Protein AF-A0A210PLI2-F1 (afdb_monomer)

Foldseek 3Di:
DDDDDDDDDDDDDDDDDDDDDDDDDDDDDDDDDDPDFDADDDDDDPQDDDDDPDDDDDPDDDDDDDDDPDPDDDDRDDDDDDDDDDDDDDDPGGDDPPPVVPPPDDPDDDDPDDDDDDDDDDDDDDDDDDDDPDDDDDDPPPPVVVVVVLPPPDQQDWFQAPVGDTDRDGSVVVVVVVPDPRGDDDPVPPPPVPLVVVLVVQLVVQCVVLDQCSLLVAPCSVVLCVQQVVLLVQPDDQAAQFAEEEEQCFLNSPVQVSLVGYVAYEYEDLDPSRQVNNCVVCVVRDRYHYDNDDLLPDDDAFQRGQEYEYEADVQSDDLVSSLSSLLRVLRNHHAFGKYKYKHQAPDDQHPHDGPDDSTRRHDPLSVVLSQQPHWDADPVNFKIKGKDWAKKFFRLSCCVPPVDRRTMMTMITTHIGGDDPVDDRQHSVRVVVVLVVVLVLLVVCCVLCNPQDNDFVPPNVLVVVLVVQPAAAAFEEEEEQSFLVSSVLVCCVPHNAAYEYEYQDPNSQVNNCVVCVVSVNNSRYTYMNHDLLRDAGAFQAGLEYEYELPLQQDPCSLSSLLRVLRNHHAFHKYKYKYKAFAPVDPFDQVVDDDDDPVCVPRQSDHNTHYHPVVNQVSNVVSPFPPKDKDFCLVVRLVRLVSSLVVLVVPDDDVSVVVNVSSVVSNVVSVVGITIIMIMTTRHHD

Organism: Mizuhopecten yessoensis (NCBI:txid6573)

Nearest PDB structures (foldseek):
  4krg-assembly2_B  TM=6.989E-01  e=7.796E-39  Haemonchus contortus
  6wlf-assembly1_A  TM=7.233E-01  e=3.793E-33  Bursaphelenchus xylophilus
  6wlf-assembly2_B  TM=7.362E-01  e=1.615E-32  Bursaphelenchus xylophilus
  4ine-assembly1_A  TM=7.369E-01  e=5.304E-30  Caenorhabditis elegans
  6uvq-assembly1_A  TM=7.725E-01  e=1.861E-15  Actinomadura melliaura

InterPro domains:
  IPR008977 PHM/PNGase F domain superfamily [SSF49742] (34-101)
  IPR029063 S-adenosyl-L-methionine-dependent methyltransferase superfamily [G3DSA:3.40.50.150] (196-431)
  IPR029063 S-adenosyl-L-methionine-dependent methyltransferase superfamily [G3DSA:3.40.5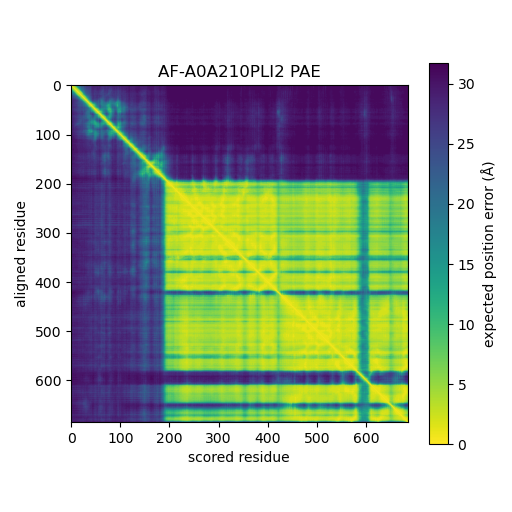0.150] (432-682)
  IPR029063 S-adenosyl-L-methionine-dependent methyltransferase superfamily [SSF53335] (197-361)
  IPR029063 S-adenosyl-L-methionine-dependent methyltransferase superfamily [SSF53335] (460-642)
  IPR041698 Methyltransferase domain 25 [PF13649] (244-337)

Sequence (685 aa):
MSAVTSIMSIIVVACLVILVSSDELFTSKVDSEADGRIRDVYFNKDDQYQCSDHKLPVNDSYIVQFDSLSNVNNAYHVLLLGCSEPYHIEREGALNCRKVCRSAEKIQFTLPGRVRDQGNVVDAVSGTGYTPQHGTEDKEDLTEVRELLVYGTDPHLQIQTGNGSVKTTDVSETAELLKDPSLTVDTEKINTDGTKTSMKEYWDEHSKDASMQEMMLDNDAEELSKDELPEILSYLPKYDNLDVVELGAGIGRFTTHLAQKAGKVLAVDFMENFIEKNREINKNLTNIDYLAADVMDMELNADEWDLVFSNWLYMYLDNDELTHFLRNSLSWLRTDGYMFCRESCLQQSGSKVRTINPTYYRDPLVYESLFASVTIPTEDGRAFYGFEKVFSKSVDTYIKVKNNDNQLVWLIQKVRREYDTSKDFAILPQLKEQRKLETCHILRREELVGRGFVKTGGLEIAKMKAEMLNLQPGQRVLDFSCETGGFGIYIAKTYGVAVVASDSSSTLVHIGRERAKEAGMAQDVQFEVASITRRIHNPDTFDVIYSRDVIGENKNVLTVLRRLYESMKAGGRLLMSEYCIDDDMEDLDLDNDVFDEELDHNSNVPNKVLSTGALIDMMKEAGFIKVSAIDKTDDILRALERELLLVKEQSDAECADTLTVRRKIVNKLKSGDSWMIFYGEKQLS

pLDDT: mean 71.88, std 28.73, range [21.12, 98.88]

Structure (mmCIF, N/CA/C/O backbone):
data_AF-A0A210PLI2-F1
#
_entry.id   AF-A0A210PLI2-F1
#
loop_
_atom_site.group_PDB
_atom_site.id
_atom_site.type_symbol
_atom_site.label_atom_id
_atom_site.label_alt_id
_atom_site.label_comp_id
_atom_site.label_asym_id
_atom_site.label_entity_id
_atom_site.label_seq_id
_atom_site.pdbx_PDB_ins_code
_atom_site.Cartn_x
_atom_site.Cartn_y
_atom_site.Cartn_z
_atom_site.occupancy
_atom_site.B_iso_or_equiv
_atom_site.auth_seq_id
_atom_site.auth_comp_id
_atom_site.auth_asym_id
_atom_site.auth_atom_id
_atom_site.pdbx_PDB_model_num
ATOM 1 N N . MET A 1 1 ? 3.567 59.158 -41.076 1.00 29.83 1 MET A N 1
ATOM 2 C CA . MET A 1 1 ? 4.464 59.295 -42.248 1.00 29.83 1 MET A CA 1
ATOM 3 C C . MET A 1 1 ? 5.872 59.534 -41.711 1.00 29.83 1 MET A C 1
ATOM 5 O O . MET A 1 1 ? 5.959 60.256 -40.732 1.00 29.83 1 MET A O 1
ATOM 9 N N . SER A 1 2 ? 6.900 58.905 -42.300 1.00 26.38 2 SER A N 1
ATOM 10 C CA . SER A 1 2 ? 8.354 59.149 -42.110 1.00 26.38 2 SER A CA 1
ATOM 11 C C . SER A 1 2 ? 8.933 59.328 -40.690 1.00 26.38 2 SER A C 1
ATOM 13 O O . SER A 1 2 ? 8.729 60.348 -40.039 1.00 26.38 2 SER A O 1
ATOM 15 N N . ALA A 1 3 ? 9.818 58.406 -40.301 1.00 35.16 3 ALA A N 1
ATOM 16 C CA . ALA A 1 3 ? 10.899 58.679 -39.351 1.00 35.16 3 ALA A CA 1
ATOM 17 C C . ALA A 1 3 ? 12.008 59.527 -40.010 1.00 35.16 3 ALA A C 1
ATOM 19 O O . ALA A 1 3 ? 12.260 59.320 -41.195 1.00 35.16 3 ALA A O 1
ATOM 20 N N . VAL A 1 4 ? 12.708 60.385 -39.248 1.00 29.48 4 VAL A N 1
ATOM 21 C CA . VAL A 1 4 ? 14.067 60.904 -39.542 1.00 29.48 4 VAL A CA 1
ATOM 22 C C . VAL A 1 4 ? 14.797 61.242 -38.223 1.00 29.48 4 VAL A C 1
ATOM 24 O O . VAL A 1 4 ? 14.388 62.116 -37.471 1.00 29.48 4 VAL A O 1
ATOM 27 N N . THR A 1 5 ? 15.874 60.494 -37.987 1.00 28.94 5 THR A N 1
ATOM 28 C CA . THR A 1 5 ? 17.118 60.720 -37.212 1.00 28.94 5 THR A CA 1
ATOM 29 C C . THR A 1 5 ? 17.470 62.052 -36.504 1.00 28.94 5 THR A C 1
ATOM 31 O O . THR A 1 5 ? 17.397 63.120 -37.105 1.00 28.94 5 THR A O 1
ATOM 34 N N . SER A 1 6 ? 18.179 61.873 -35.368 1.00 26.61 6 SER A N 1
ATOM 35 C CA . SER A 1 6 ? 19.499 62.464 -34.994 1.00 26.61 6 SER A CA 1
ATOM 36 C C . SER A 1 6 ? 19.631 63.584 -33.939 1.00 26.61 6 SER A C 1
ATOM 38 O O . SER A 1 6 ? 18.868 64.538 -33.919 1.00 26.61 6 SER A O 1
ATOM 40 N N . ILE A 1 7 ? 20.754 63.478 -33.191 1.00 25.02 7 ILE A N 1
ATOM 41 C CA . ILE A 1 7 ? 21.446 64.469 -32.320 1.00 25.02 7 ILE A CA 1
ATOM 42 C C . ILE A 1 7 ? 20.725 64.739 -30.973 1.00 25.02 7 ILE A C 1
ATOM 44 O O . ILE A 1 7 ? 19.648 65.313 -30.958 1.00 25.02 7 ILE A O 1
ATOM 48 N N . MET A 1 8 ? 21.158 64.207 -29.815 1.00 21.61 8 MET A N 1
ATOM 49 C CA . MET A 1 8 ? 22.437 64.337 -29.063 1.00 21.61 8 MET A CA 1
ATOM 50 C C . MET A 1 8 ? 22.547 65.659 -28.270 1.00 21.61 8 MET A C 1
ATOM 52 O O . MET A 1 8 ? 22.308 66.720 -28.838 1.00 21.61 8 MET A O 1
ATOM 56 N N . SER A 1 9 ? 23.059 65.581 -27.022 1.00 25.20 9 SER A N 1
ATOM 57 C CA . SER A 1 9 ? 23.357 66.702 -26.082 1.00 25.20 9 SER A CA 1
ATOM 58 C C . SER A 1 9 ? 22.108 67.173 -25.289 1.00 25.20 9 SER A C 1
ATOM 60 O O . SER A 1 9 ? 21.052 67.293 -25.889 1.00 25.20 9 SER A O 1
ATOM 62 N N . ILE A 1 10 ? 22.066 67.445 -23.968 1.00 27.11 10 ILE A N 1
ATOM 63 C CA . ILE A 1 10 ? 23.048 67.844 -22.927 1.00 27.11 10 ILE A CA 1
ATOM 64 C C . ILE A 1 10 ? 22.414 67.577 -21.521 1.00 27.11 10 ILE A C 1
ATOM 66 O O . ILE A 1 10 ? 21.273 67.977 -21.314 1.00 27.11 10 ILE A O 1
ATOM 70 N N . ILE A 1 11 ? 23.032 66.777 -20.629 1.00 26.62 11 ILE A N 1
A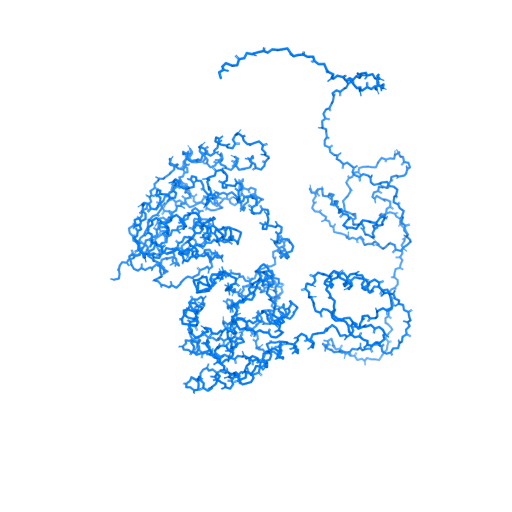TOM 71 C CA . ILE A 1 11 ? 23.456 66.957 -19.194 1.00 26.62 11 ILE A CA 1
ATOM 72 C C . ILE A 1 11 ? 23.466 65.521 -18.602 1.00 26.62 11 ILE A C 1
ATOM 74 O O . ILE A 1 11 ? 22.486 64.817 -18.812 1.00 26.62 11 ILE A O 1
ATOM 78 N N . VAL A 1 12 ? 24.463 64.919 -17.927 1.00 22.80 12 VAL A N 1
ATOM 79 C CA . VAL A 1 12 ? 25.866 65.232 -17.545 1.00 22.80 12 VAL A CA 1
ATOM 80 C C . VAL A 1 12 ? 26.113 66.044 -16.248 1.00 22.80 12 VAL A C 1
ATOM 82 O O . VAL A 1 12 ? 25.999 67.262 -16.270 1.00 22.80 12 VAL A O 1
ATOM 85 N N . VAL A 1 13 ? 26.638 65.355 -15.205 1.00 24.75 13 VAL A N 1
ATOM 86 C CA . VAL A 1 13 ? 27.326 65.864 -13.973 1.00 24.75 13 VAL A CA 1
ATOM 87 C C . VAL A 1 13 ? 26.387 66.459 -12.887 1.00 24.75 13 VAL A C 1
ATOM 89 O O . VAL A 1 13 ? 25.457 67.188 -13.197 1.00 24.75 13 VAL A O 1
ATOM 92 N N . ALA A 1 14 ? 26.528 66.135 -11.588 1.00 23.12 14 ALA A N 1
ATOM 93 C CA . ALA A 1 14 ? 27.790 65.972 -10.855 1.00 23.12 14 ALA A CA 1
ATOM 94 C C . ALA A 1 14 ? 27.979 64.725 -9.965 1.00 23.12 14 ALA A C 1
ATOM 96 O O . ALA A 1 14 ? 27.238 64.486 -9.015 1.00 23.12 14 ALA A O 1
ATOM 97 N N . CYS A 1 15 ? 29.119 64.062 -10.184 1.00 24.33 15 CYS A N 1
ATOM 98 C CA . CYS A 1 15 ? 29.966 63.531 -9.115 1.00 24.33 15 CYS A CA 1
ATOM 99 C C . CYS A 1 15 ? 31.057 64.566 -8.780 1.00 24.33 15 CYS A C 1
ATOM 101 O O . CYS A 1 15 ? 31.540 65.241 -9.688 1.00 24.33 15 CYS A O 1
ATOM 103 N N . LEU A 1 16 ? 31.528 64.600 -7.531 1.00 24.62 16 LEU A N 1
ATOM 104 C CA . LEU A 1 16 ? 32.905 64.974 -7.168 1.00 24.62 16 LEU A CA 1
ATOM 105 C C . LEU A 1 16 ? 33.286 64.109 -5.939 1.00 24.62 16 LEU A C 1
ATOM 107 O O . LEU A 1 16 ? 32.568 64.164 -4.948 1.00 24.62 16 LEU A O 1
ATOM 111 N N . VAL A 1 17 ? 34.180 63.110 -6.059 1.00 26.91 17 VAL A N 1
ATOM 112 C CA . VAL A 1 17 ? 35.674 63.185 -6.064 1.00 26.91 17 VAL A CA 1
ATOM 113 C C . VAL A 1 17 ? 36.190 63.301 -4.614 1.00 26.91 17 VAL A C 1
ATOM 115 O O . VAL A 1 17 ? 35.684 64.126 -3.867 1.00 26.91 17 VAL A O 1
ATOM 118 N N . ILE A 1 18 ? 37.067 62.421 -4.099 1.00 23.44 18 ILE A N 1
ATOM 119 C CA . ILE A 1 18 ? 38.505 62.177 -4.402 1.00 23.44 18 ILE A CA 1
ATOM 120 C C . ILE A 1 18 ? 38.800 60.654 -4.229 1.00 23.44 18 ILE A C 1
ATOM 122 O O . ILE A 1 18 ? 38.301 60.096 -3.262 1.00 23.44 18 ILE A O 1
ATOM 126 N N . LEU A 1 19 ? 39.414 59.850 -5.123 1.00 23.19 19 LEU A N 1
ATOM 127 C CA . LEU A 1 19 ? 40.695 59.840 -5.884 1.00 23.19 19 LEU A CA 1
ATOM 128 C C . LEU A 1 19 ? 41.966 59.353 -5.140 1.00 23.19 19 LEU A C 1
ATOM 130 O O . LEU A 1 19 ? 42.201 59.745 -4.004 1.00 23.19 19 LEU A O 1
ATOM 134 N N . VAL A 1 20 ? 42.829 58.640 -5.904 1.00 23.83 20 VAL A N 1
ATOM 135 C CA . VAL A 1 20 ? 44.162 58.047 -5.570 1.00 23.83 20 VAL A CA 1
ATOM 136 C C . VAL A 1 20 ? 44.073 56.733 -4.750 1.00 23.83 20 VAL A C 1
ATOM 138 O O . VAL A 1 20 ? 43.342 56.709 -3.770 1.00 23.83 20 VAL A O 1
ATOM 141 N N . SER A 1 21 ? 44.745 55.605 -5.065 1.00 24.39 21 SER A N 1
ATOM 142 C CA . SER A 1 21 ? 45.688 55.213 -6.154 1.00 24.39 21 SER A CA 1
ATOM 143 C C . SER A 1 21 ? 45.376 53.803 -6.741 1.00 24.39 21 SER A C 1
ATOM 145 O O . SER A 1 21 ? 44.232 53.360 -6.689 1.00 24.39 21 SER A O 1
ATOM 147 N N . SER A 1 22 ? 46.377 53.120 -7.324 1.00 25.56 22 SER A N 1
ATOM 148 C CA . SER A 1 22 ? 46.373 51.758 -7.891 1.00 25.56 22 SER A CA 1
ATOM 149 C C . SER A 1 22 ? 47.560 50.908 -7.378 1.00 25.56 22 SER A C 1
ATOM 151 O O . SER A 1 22 ? 48.448 51.469 -6.737 1.00 25.56 22 SER A O 1
ATOM 153 N N . ASP A 1 23 ? 47.556 49.609 -7.732 1.00 23.67 23 ASP A N 1
ATOM 154 C CA . ASP A 1 23 ? 48.676 48.632 -7.797 1.00 23.67 23 ASP A CA 1
ATOM 155 C C . ASP A 1 23 ? 49.397 48.273 -6.466 1.00 23.67 23 ASP A C 1
ATOM 157 O O . ASP A 1 23 ? 49.773 49.134 -5.686 1.00 23.67 23 ASP A O 1
ATOM 161 N N . GLU A 1 24 ? 49.596 47.002 -6.094 1.00 24.66 24 GLU A N 1
ATOM 162 C CA . GLU A 1 24 ? 50.347 45.974 -6.836 1.00 24.66 24 GLU A CA 1
ATOM 163 C C . GLU A 1 24 ? 49.841 44.524 -6.637 1.00 24.66 24 GLU A C 1
ATOM 165 O O . GLU A 1 24 ? 49.046 44.209 -5.752 1.00 24.66 24 GLU A O 1
ATOM 170 N N . LEU A 1 25 ? 50.338 43.628 -7.499 1.00 24.98 25 LEU A N 1
ATOM 171 C CA . LEU A 1 25 ? 50.052 42.193 -7.526 1.00 24.98 25 LEU A CA 1
ATOM 172 C C . LEU A 1 25 ? 50.551 41.455 -6.271 1.00 24.98 25 LEU A C 1
ATOM 174 O O . LEU A 1 25 ? 51.664 41.708 -5.829 1.00 24.98 25 LEU A O 1
ATOM 178 N N . PHE A 1 26 ? 49.862 40.375 -5.881 1.00 24.44 26 PHE A N 1
ATOM 179 C CA . PHE A 1 26 ? 50.530 39.066 -5.799 1.00 24.44 26 PHE A CA 1
ATOM 180 C C . PHE A 1 26 ? 49.554 37.897 -5.982 1.00 24.44 26 PHE A C 1
ATOM 182 O O . PHE A 1 26 ? 48.504 37.813 -5.354 1.00 24.44 26 PHE A O 1
ATOM 189 N N . THR A 1 27 ? 49.934 36.966 -6.853 1.00 27.86 27 THR A N 1
ATOM 190 C CA . THR A 1 27 ? 49.289 35.663 -7.022 1.00 27.86 27 THR A CA 1
ATOM 191 C C . THR A 1 27 ? 49.720 34.699 -5.918 1.00 27.86 27 THR A C 1
ATOM 193 O O . THR A 1 27 ? 50.917 34.424 -5.813 1.00 27.86 27 THR A O 1
ATOM 196 N N . SER A 1 28 ? 48.782 34.057 -5.222 1.00 23.48 28 SER A N 1
ATOM 197 C CA . SER A 1 28 ? 49.002 32.700 -4.701 1.00 23.48 28 SER A CA 1
ATOM 198 C C . SER A 1 28 ? 47.696 31.985 -4.356 1.00 23.48 28 SER A C 1
ATOM 200 O O . SER A 1 28 ? 46.743 32.598 -3.892 1.00 23.48 28 SER A O 1
ATOM 202 N N . LYS A 1 29 ? 47.723 30.680 -4.633 1.00 24.47 29 LYS A N 1
ATOM 203 C CA . LYS A 1 29 ? 46.815 29.586 -4.266 1.00 24.47 29 LYS A CA 1
ATOM 204 C C . LYS A 1 29 ? 45.790 29.844 -3.153 1.00 24.47 29 LYS A C 1
ATOM 206 O O . LYS A 1 29 ? 46.127 30.329 -2.079 1.00 24.47 29 LYS A O 1
ATOM 211 N N . VAL A 1 30 ? 44.584 29.326 -3.390 1.00 27.48 30 VAL A N 1
ATOM 212 C CA . VAL A 1 30 ? 43.716 28.824 -2.320 1.00 27.48 30 VAL A CA 1
ATOM 213 C C . VAL A 1 30 ? 44.373 27.559 -1.766 1.00 27.48 30 VAL A C 1
ATOM 215 O O . VAL A 1 30 ? 44.362 26.530 -2.440 1.00 27.48 30 VAL A O 1
ATOM 218 N N . ASP A 1 31 ? 44.967 27.655 -0.581 1.00 23.53 31 ASP A N 1
ATOM 219 C CA . ASP A 1 31 ? 45.246 26.492 0.261 1.00 23.53 31 ASP A CA 1
ATOM 220 C C . ASP A 1 31 ? 44.088 26.346 1.269 1.00 23.53 31 ASP A C 1
ATOM 222 O O . ASP A 1 31 ? 43.465 27.329 1.679 1.00 23.53 31 ASP A O 1
ATOM 226 N N . SER A 1 32 ? 43.753 25.099 1.589 1.00 33.56 32 SER A N 1
ATOM 227 C CA . SER A 1 32 ? 42.703 24.695 2.531 1.00 33.56 32 SER A CA 1
ATOM 228 C C . SER A 1 32 ? 43.025 25.073 3.985 1.00 33.56 32 SER A C 1
ATOM 230 O O . SER A 1 32 ? 44.185 25.304 4.299 1.00 33.56 32 SER A O 1
ATOM 232 N N . GLU A 1 33 ? 42.000 25.008 4.853 1.00 26.52 33 GLU A N 1
ATOM 233 C CA . GLU A 1 33 ? 41.986 25.232 6.322 1.00 26.52 33 GLU A CA 1
ATOM 234 C C . GLU A 1 33 ? 41.470 26.613 6.776 1.00 26.52 33 GLU A C 1
ATOM 236 O O . GLU A 1 33 ? 42.202 27.591 6.927 1.00 26.52 33 GLU A O 1
ATOM 241 N N . ALA A 1 34 ? 40.165 26.667 7.068 1.00 24.36 34 ALA A N 1
ATOM 242 C CA . ALA A 1 34 ? 39.529 27.778 7.772 1.00 24.36 34 ALA A CA 1
ATOM 243 C C . ALA A 1 34 ? 39.598 27.549 9.296 1.00 24.36 34 ALA A C 1
ATOM 245 O O . ALA A 1 34 ? 38.687 26.991 9.902 1.00 24.36 34 ALA A O 1
ATOM 246 N N . ASP A 1 35 ? 40.698 27.978 9.916 1.00 26.09 35 ASP A N 1
ATOM 247 C CA . ASP A 1 35 ? 40.922 27.895 11.366 1.00 26.09 35 ASP A CA 1
ATOM 248 C C . ASP A 1 35 ? 40.068 28.937 12.132 1.00 26.09 35 ASP A C 1
ATOM 250 O O . ASP A 1 35 ? 40.438 30.107 12.291 1.00 26.09 35 ASP A O 1
ATOM 254 N N . GLY A 1 36 ? 38.877 28.510 12.567 1.00 26.41 36 GLY A N 1
ATOM 255 C CA . GLY A 1 36 ? 37.857 29.325 13.236 1.00 26.41 36 GLY A CA 1
ATOM 256 C C . GLY A 1 36 ? 38.205 29.727 14.675 1.00 26.41 36 GLY A C 1
ATOM 257 O O . GLY A 1 36 ? 37.642 29.205 15.637 1.00 26.41 36 GLY A O 1
ATOM 258 N N . ARG A 1 37 ? 39.113 30.693 14.850 1.00 29.70 37 ARG A N 1
ATOM 259 C CA . ARG A 1 37 ? 39.530 31.183 16.179 1.00 29.70 37 ARG A CA 1
ATOM 260 C C . ARG A 1 37 ? 38.581 32.238 16.754 1.00 29.70 37 ARG A C 1
ATOM 262 O O . ARG A 1 37 ? 38.679 33.417 16.408 1.00 29.70 37 ARG A O 1
ATOM 269 N N . ILE A 1 38 ? 37.745 31.844 17.714 1.00 29.22 38 ILE A N 1
ATOM 270 C CA . ILE A 1 38 ? 36.943 32.780 18.521 1.00 29.22 38 ILE A CA 1
ATOM 271 C C . ILE A 1 38 ? 37.872 33.585 19.451 1.00 29.22 38 ILE A C 1
ATOM 273 O O . ILE A 1 38 ? 38.716 33.020 20.150 1.00 29.22 38 ILE A O 1
ATOM 277 N N . ARG A 1 39 ? 37.725 34.916 19.460 1.00 26.00 39 ARG A N 1
ATOM 278 C CA . ARG A 1 39 ? 38.389 35.832 20.405 1.00 26.00 39 ARG A CA 1
ATOM 279 C C . ARG A 1 39 ? 37.386 36.365 21.429 1.00 26.00 39 ARG A C 1
ATOM 281 O O . ARG A 1 39 ? 36.193 36.395 21.161 1.00 26.00 39 ARG A O 1
ATOM 288 N N . ASP A 1 40 ? 37.912 36.815 22.566 1.00 29.47 40 ASP A N 1
ATOM 289 C CA . ASP A 1 40 ? 37.204 37.608 23.583 1.00 29.47 40 ASP A CA 1
ATOM 290 C C . ASP A 1 40 ? 36.009 36.917 24.281 1.00 29.47 40 ASP A C 1
ATOM 292 O O . ASP A 1 40 ? 35.002 37.549 24.594 1.00 29.47 40 ASP A O 1
ATOM 296 N N . VAL A 1 41 ? 36.151 35.622 24.601 1.00 32.22 41 VAL A N 1
ATOM 297 C CA . VAL A 1 41 ? 35.231 34.886 25.497 1.00 32.22 41 VAL A CA 1
ATOM 298 C C . VAL A 1 41 ? 35.704 34.984 26.953 1.00 32.22 41 VAL A C 1
ATOM 300 O O . VAL A 1 41 ? 36.874 34.731 27.252 1.00 32.22 41 VAL A O 1
ATOM 303 N N . TYR A 1 42 ? 34.781 35.301 27.865 1.00 32.50 42 TYR A N 1
ATOM 304 C CA . TYR A 1 42 ? 35.003 35.340 29.313 1.00 32.50 42 TYR A CA 1
ATOM 305 C C . TYR A 1 42 ? 34.094 34.318 30.006 1.00 32.50 42 TYR A C 1
ATOM 307 O O . TYR A 1 42 ? 32.885 34.343 29.805 1.00 32.50 42 TYR A O 1
ATOM 315 N N . PHE A 1 43 ? 34.673 33.446 30.833 1.00 36.78 43 PHE A N 1
ATOM 316 C CA . PHE A 1 43 ? 33.951 32.392 31.560 1.00 36.78 43 PHE A CA 1
ATOM 317 C C . PHE A 1 43 ? 33.547 32.847 32.966 1.00 36.78 43 PHE A C 1
ATOM 319 O O . PHE A 1 43 ? 34.282 33.612 33.604 1.00 36.78 43 PHE A O 1
ATOM 326 N N . ASN A 1 44 ? 32.415 32.344 33.466 1.00 34.62 44 ASN A N 1
ATOM 327 C CA . ASN A 1 44 ? 32.019 32.509 34.864 1.00 34.62 44 ASN A CA 1
ATOM 328 C C . ASN A 1 44 ? 32.366 31.239 35.667 1.00 34.62 44 ASN A C 1
ATOM 330 O O . ASN A 1 44 ? 32.824 30.240 35.121 1.00 34.62 44 ASN A O 1
ATOM 334 N N . LYS A 1 45 ? 32.247 31.285 36.996 1.00 35.88 45 LYS A N 1
ATOM 335 C CA . LYS A 1 45 ? 32.777 30.228 37.875 1.00 35.88 45 LYS A CA 1
ATOM 336 C C . LYS A 1 45 ? 31.993 28.916 37.900 1.00 35.88 45 LYS A C 1
ATOM 338 O O . LYS A 1 45 ? 32.528 27.942 38.426 1.00 35.88 45 LYS A O 1
ATOM 343 N N . ASP A 1 46 ? 30.779 28.908 37.365 1.00 32.59 46 ASP A N 1
ATOM 344 C CA . ASP A 1 46 ? 29.807 27.829 37.565 1.00 32.59 46 ASP A CA 1
ATOM 345 C C . ASP A 1 46 ? 29.680 26.894 36.342 1.00 32.59 46 ASP A C 1
ATOM 347 O O . ASP A 1 46 ? 28.922 25.925 36.374 1.00 32.59 46 ASP A O 1
ATOM 351 N N . ASP A 1 47 ? 30.476 27.134 35.292 1.00 35.94 47 ASP A N 1
ATOM 352 C CA . ASP A 1 47 ? 30.518 26.324 34.070 1.00 35.94 47 ASP A CA 1
ATOM 353 C C . ASP A 1 47 ? 31.029 24.896 34.380 1.00 35.94 47 ASP A C 1
ATOM 355 O O . ASP A 1 47 ? 32.217 24.678 34.649 1.00 35.94 47 ASP A O 1
ATOM 359 N N . GLN A 1 48 ? 30.135 23.900 34.350 1.00 33.38 48 GLN A N 1
ATOM 360 C CA . GLN A 1 48 ? 30.483 22.492 34.586 1.00 33.38 48 GLN A CA 1
ATOM 361 C C . GLN A 1 48 ? 30.910 21.776 33.297 1.00 33.38 48 GLN A C 1
ATOM 363 O O . GLN A 1 48 ? 30.267 21.888 32.255 1.00 33.38 48 GLN A O 1
ATOM 368 N N . TYR A 1 49 ? 31.967 20.965 33.390 1.00 38.66 49 TYR A N 1
ATOM 369 C CA . TYR A 1 49 ? 32.527 20.205 32.268 1.00 38.66 49 TYR A CA 1
ATOM 370 C C . TYR A 1 49 ? 32.414 18.697 32.516 1.00 38.66 49 TYR A C 1
ATOM 372 O O . TYR A 1 49 ? 32.897 18.197 33.534 1.00 38.66 49 TYR A O 1
ATOM 380 N N . GLN A 1 50 ? 31.867 17.955 31.549 1.00 31.70 50 GLN A N 1
ATOM 381 C CA . GLN A 1 50 ? 32.023 16.500 31.468 1.00 31.70 50 GLN A CA 1
ATOM 382 C C . GLN A 1 50 ? 33.051 16.144 30.388 1.00 31.70 50 GLN A C 1
ATOM 384 O O . GLN A 1 50 ? 32.855 16.433 29.211 1.00 31.70 50 GLN A O 1
ATOM 389 N N . CYS A 1 51 ? 34.129 15.464 30.780 1.00 32.06 51 CYS A N 1
ATOM 390 C CA . CYS A 1 51 ? 34.960 14.710 29.841 1.00 32.06 51 CYS A CA 1
ATOM 391 C C . CYS A 1 51 ? 34.392 13.294 29.715 1.00 32.06 51 CYS A C 1
ATOM 393 O O . CYS A 1 51 ? 34.177 12.639 30.736 1.00 32.06 51 CYS A O 1
ATOM 395 N N . SER A 1 52 ? 34.213 12.799 28.489 1.00 33.47 52 SER A N 1
ATOM 396 C CA . SER A 1 52 ? 33.998 11.368 28.249 1.00 33.47 52 SER A CA 1
ATOM 397 C C . SER A 1 52 ? 35.307 10.705 27.815 1.00 33.47 52 SER A C 1
ATOM 399 O O . SER A 1 52 ? 36.083 11.290 27.060 1.00 33.47 52 SER A O 1
ATOM 401 N N . ASP A 1 53 ? 35.542 9.468 28.253 1.00 30.39 53 ASP A N 1
ATOM 402 C CA . ASP A 1 53 ? 36.704 8.657 27.848 1.00 30.39 53 ASP A CA 1
ATOM 403 C C . ASP A 1 53 ? 36.505 7.982 26.467 1.00 30.39 53 ASP A C 1
ATOM 405 O O . ASP A 1 53 ? 37.150 6.978 26.147 1.00 30.39 53 ASP A O 1
ATOM 409 N N . HIS A 1 54 ? 35.583 8.492 25.642 1.00 34.50 54 HIS A N 1
ATOM 410 C CA . HIS A 1 54 ? 35.220 7.876 24.369 1.00 34.50 54 HIS A CA 1
ATOM 411 C C . HIS A 1 54 ? 36.347 8.041 23.336 1.00 34.50 54 HIS A C 1
ATOM 413 O O . HIS A 1 54 ? 36.767 9.151 23.008 1.00 34.50 54 HIS A O 1
ATOM 419 N N . LYS A 1 55 ? 36.851 6.921 22.804 1.00 33.34 55 LYS A N 1
ATOM 420 C CA . LYS A 1 55 ? 37.831 6.930 21.712 1.00 33.34 55 LYS A CA 1
ATOM 421 C C . LYS A 1 55 ? 37.103 7.037 20.379 1.00 33.34 55 LYS A C 1
ATOM 423 O O . LYS A 1 55 ? 36.478 6.071 19.956 1.00 33.34 55 LYS A O 1
ATOM 428 N N . LEU A 1 56 ? 37.235 8.181 19.717 1.00 36.31 56 LEU A N 1
ATOM 429 C CA . LEU A 1 56 ? 36.761 8.352 18.346 1.00 36.31 56 LEU A CA 1
ATOM 430 C C . LEU A 1 56 ? 37.566 7.468 17.364 1.00 36.31 56 LEU A C 1
ATOM 432 O O . LEU A 1 56 ? 38.763 7.243 17.597 1.00 36.31 56 LEU A O 1
ATOM 436 N N . PRO A 1 57 ? 36.940 6.976 16.276 1.00 33.44 57 PRO A N 1
ATOM 437 C CA . PRO A 1 57 ? 37.643 6.371 15.147 1.00 33.44 57 PRO A CA 1
ATOM 438 C C . PRO A 1 57 ? 38.715 7.314 14.582 1.00 33.44 57 PRO A C 1
ATOM 440 O O . PRO A 1 57 ? 38.587 8.533 14.630 1.00 33.44 57 PRO A O 1
ATOM 443 N N . VAL A 1 58 ? 39.813 6.749 14.079 1.00 34.97 58 VAL A N 1
ATOM 444 C CA . VAL A 1 58 ? 41.091 7.477 13.929 1.00 34.97 58 VAL A CA 1
ATOM 445 C C . VAL A 1 58 ? 41.137 8.455 12.737 1.00 34.97 58 VAL A C 1
ATOM 447 O O . VAL A 1 58 ? 42.081 9.239 12.661 1.00 34.97 58 VAL A O 1
ATOM 450 N N . ASN A 1 59 ? 40.146 8.452 11.838 1.00 34.47 59 ASN A N 1
ATOM 451 C CA . ASN A 1 59 ? 40.258 9.126 10.537 1.00 34.47 59 ASN A CA 1
ATOM 452 C C . ASN A 1 59 ? 39.365 10.361 10.315 1.00 34.47 59 ASN A C 1
ATOM 454 O O . ASN A 1 59 ? 39.668 11.119 9.395 1.00 34.47 59 ASN A O 1
ATOM 458 N N . ASP A 1 60 ? 38.355 10.632 11.149 1.00 32.53 60 ASP A N 1
ATOM 459 C CA . ASP A 1 60 ? 37.381 11.696 10.855 1.00 32.53 60 ASP A CA 1
ATOM 460 C C . ASP A 1 60 ? 37.562 12.931 11.746 1.00 32.53 60 ASP A C 1
ATOM 462 O O . ASP A 1 60 ? 37.328 12.917 12.956 1.00 32.53 60 ASP A O 1
ATOM 466 N N . SER A 1 61 ? 37.992 14.032 11.126 1.00 27.75 61 SER A N 1
ATOM 467 C CA . SER A 1 61 ? 38.203 15.326 11.787 1.00 27.75 61 SER A CA 1
ATOM 468 C C . SER A 1 61 ? 36.989 16.239 11.609 1.00 27.75 61 SER A C 1
ATOM 470 O O . SER A 1 61 ? 36.990 17.116 10.747 1.00 27.75 61 SER A O 1
ATOM 472 N N . TYR A 1 62 ? 35.959 16.061 12.438 1.00 28.72 62 TYR A N 1
ATOM 473 C CA . TYR A 1 62 ? 34.816 16.978 12.475 1.00 28.72 62 TYR A CA 1
ATOM 474 C C . TYR A 1 62 ? 35.018 18.089 13.512 1.00 28.72 62 TYR A C 1
ATOM 476 O O . TYR A 1 62 ? 35.024 17.835 14.715 1.00 28.72 62 TYR A O 1
ATOM 484 N N . ILE A 1 63 ? 35.092 19.340 13.049 1.00 26.38 63 ILE A N 1
ATOM 485 C CA . ILE A 1 63 ? 34.758 20.508 13.873 1.00 26.38 63 ILE A CA 1
ATOM 486 C C . ILE A 1 63 ? 33.284 20.818 13.610 1.00 26.38 63 ILE A C 1
ATOM 488 O O . ILE A 1 63 ? 32.938 21.361 12.563 1.00 26.38 63 ILE A O 1
ATOM 492 N N . VAL A 1 64 ? 32.409 20.468 14.553 1.00 26.20 64 VAL A N 1
ATOM 493 C CA . VAL A 1 64 ? 30.991 20.843 14.480 1.00 26.20 64 VAL A CA 1
ATOM 494 C C . VAL A 1 64 ? 30.839 22.269 15.005 1.00 26.20 64 VAL A C 1
ATOM 496 O O . VAL A 1 64 ? 30.788 22.497 16.213 1.00 26.20 64 VAL A O 1
ATOM 499 N N . GLN A 1 65 ? 30.769 23.242 14.095 1.00 27.48 65 GLN A N 1
ATOM 500 C CA . GLN A 1 65 ? 30.331 24.592 14.438 1.00 27.48 65 GLN A CA 1
ATOM 501 C C . GLN A 1 65 ? 28.816 24.571 14.680 1.00 27.48 65 GLN A C 1
ATOM 503 O O . GLN A 1 65 ? 28.026 24.546 13.740 1.00 27.48 65 GLN A O 1
ATOM 508 N N . PHE A 1 66 ? 28.411 24.595 15.950 1.00 27.66 66 PHE A N 1
ATOM 509 C CA . PHE A 1 66 ? 27.052 24.981 16.318 1.00 27.66 66 PHE A CA 1
ATOM 510 C C . PHE A 1 66 ? 26.931 26.503 16.218 1.00 27.66 66 PHE A C 1
ATOM 512 O O . PHE A 1 66 ? 27.420 27.225 17.088 1.00 27.66 66 PHE A O 1
ATOM 519 N N . ASP A 1 67 ? 26.260 26.991 15.175 1.00 24.83 67 ASP A N 1
ATOM 520 C CA . ASP A 1 67 ? 25.781 28.371 15.160 1.00 24.83 67 ASP A CA 1
ATOM 521 C C . ASP A 1 67 ? 24.671 28.524 16.207 1.00 24.83 67 ASP A C 1
ATOM 523 O O . ASP A 1 67 ? 23.650 27.831 16.178 1.00 24.83 67 ASP A O 1
ATOM 527 N N . SER A 1 68 ? 24.869 29.437 17.157 1.00 29.61 68 SER A N 1
ATOM 528 C CA . SER A 1 68 ? 23.887 29.719 18.198 1.00 29.61 68 SER A CA 1
ATOM 529 C C . SER A 1 68 ? 22.633 30.351 17.589 1.00 29.61 68 SER A C 1
ATOM 531 O O . SER A 1 68 ? 22.657 31.506 17.162 1.00 29.61 68 SER A O 1
ATOM 533 N N . LEU A 1 69 ? 21.505 29.638 17.634 1.00 30.80 69 LEU A N 1
ATOM 534 C CA . LEU A 1 69 ? 20.184 30.178 17.273 1.00 30.80 69 LEU A CA 1
ATOM 535 C C . LEU A 1 69 ? 19.653 31.234 18.272 1.00 30.80 69 LEU A C 1
ATOM 537 O O . LEU A 1 69 ? 18.539 31.732 18.119 1.00 30.80 69 LEU A O 1
ATOM 541 N N . SER A 1 70 ? 20.455 31.624 19.267 1.00 29.47 70 SER A N 1
ATOM 542 C CA . SER A 1 70 ? 20.204 32.720 20.201 1.00 29.47 70 SER A CA 1
ATOM 543 C C . SER A 1 70 ? 21.028 33.967 19.843 1.00 29.47 70 SER A C 1
ATOM 545 O O . SER A 1 70 ? 22.256 33.973 19.848 1.00 29.47 70 SER A O 1
ATOM 547 N N . ASN A 1 71 ? 20.345 35.081 19.577 1.00 37.16 71 ASN A N 1
ATOM 548 C CA . ASN A 1 71 ? 20.975 36.361 19.236 1.00 37.16 71 ASN A CA 1
ATOM 549 C C . ASN A 1 71 ? 21.401 37.167 20.490 1.00 37.16 71 ASN A C 1
ATOM 551 O O . ASN A 1 71 ? 21.003 38.323 20.631 1.00 37.16 71 ASN A O 1
ATOM 555 N N . VAL A 1 72 ? 22.151 36.564 21.432 1.00 29.11 72 VAL A N 1
ATOM 556 C CA . VAL A 1 72 ? 22.725 37.264 22.609 1.00 29.11 72 VAL A CA 1
ATOM 557 C C . VAL A 1 72 ? 24.023 36.611 23.128 1.00 29.11 72 VAL A C 1
ATOM 559 O O . VAL A 1 72 ? 23.972 35.538 23.709 1.00 29.11 72 VAL A O 1
ATOM 562 N N . ASN A 1 73 ? 25.147 37.329 23.003 1.00 30.83 73 ASN A N 1
ATOM 563 C CA . ASN A 1 73 ? 26.398 37.410 23.803 1.00 30.83 73 ASN A CA 1
ATOM 564 C C . ASN A 1 73 ? 26.938 36.312 24.774 1.00 30.83 73 ASN A C 1
ATOM 566 O O . ASN A 1 73 ? 28.071 36.500 25.207 1.00 30.83 73 ASN A O 1
ATOM 570 N N . ASN A 1 74 ? 26.257 35.220 25.136 1.00 30.77 74 ASN A N 1
ATOM 571 C CA . ASN A 1 74 ? 26.776 34.175 26.042 1.00 30.77 74 ASN A CA 1
ATOM 572 C C . ASN A 1 74 ? 26.467 32.765 25.506 1.00 30.77 74 ASN A C 1
ATOM 574 O O . ASN A 1 74 ? 25.319 32.465 25.184 1.00 30.77 74 ASN A O 1
ATOM 578 N N . ALA A 1 75 ? 27.469 31.880 25.489 1.00 31.48 75 ALA A N 1
ATOM 579 C CA . ALA A 1 75 ? 27.315 30.458 25.168 1.00 31.48 75 ALA A CA 1
ATOM 580 C C . ALA A 1 75 ? 27.594 29.608 26.417 1.00 31.48 75 ALA A C 1
ATOM 582 O O . ALA A 1 75 ? 28.653 29.750 27.022 1.00 31.48 75 ALA A O 1
ATOM 583 N N . TYR A 1 76 ? 26.652 28.738 26.794 1.00 29.95 76 TYR A N 1
ATOM 584 C CA . TYR A 1 76 ? 26.669 28.044 28.092 1.00 29.95 76 TYR A CA 1
ATOM 585 C C . TYR A 1 76 ? 27.288 26.636 28.068 1.00 29.95 76 TYR A C 1
ATOM 587 O O . TYR A 1 76 ? 27.680 26.130 29.115 1.00 29.95 76 TYR A O 1
ATOM 595 N N . HIS A 1 77 ? 27.442 26.010 26.895 1.00 30.58 77 HIS A N 1
ATOM 596 C CA . HIS A 1 77 ? 28.052 24.681 26.770 1.00 30.58 77 HIS A CA 1
ATOM 597 C C . HIS A 1 77 ? 28.922 24.575 25.512 1.00 30.58 77 HIS A C 1
ATOM 599 O O . HIS A 1 77 ? 28.482 24.918 24.417 1.00 30.58 77 HIS A O 1
ATOM 605 N N . VAL A 1 78 ? 30.147 24.056 25.662 1.00 32.19 78 VAL A N 1
ATOM 606 C CA . VAL A 1 78 ? 31.047 23.727 24.544 1.00 32.19 78 VAL A CA 1
ATOM 607 C C . VAL A 1 78 ? 31.629 22.329 24.758 1.00 32.19 78 VAL A C 1
ATOM 609 O O . VAL A 1 78 ? 32.461 22.114 25.639 1.00 32.19 78 VAL A O 1
ATOM 612 N N . LEU A 1 79 ? 31.208 21.376 23.926 1.00 30.81 79 LEU A N 1
ATOM 613 C CA . LEU A 1 79 ? 31.805 20.043 23.836 1.00 30.81 79 LEU A CA 1
ATOM 614 C C . LEU A 1 79 ? 33.056 20.107 22.949 1.00 30.81 79 LEU A C 1
ATOM 616 O O . LEU A 1 79 ? 32.958 20.283 21.739 1.00 30.81 79 LEU A O 1
ATOM 620 N N . LEU A 1 80 ? 34.238 19.961 23.553 1.00 33.19 80 LEU A N 1
ATOM 621 C CA . LEU A 1 80 ? 35.513 19.885 22.832 1.00 33.19 80 LEU A CA 1
ATOM 622 C C . LEU A 1 80 ? 35.930 18.421 22.648 1.00 33.19 80 LEU A C 1
ATOM 624 O O . LEU A 1 80 ? 36.331 17.757 23.605 1.00 33.19 80 LEU A O 1
ATOM 628 N N . LEU A 1 81 ? 35.878 17.938 21.406 1.00 28.77 81 LEU A N 1
ATOM 629 C CA . LEU A 1 81 ? 36.344 16.613 20.997 1.00 28.77 81 LEU A CA 1
ATOM 630 C C . LEU A 1 81 ? 37.451 16.747 19.943 1.00 28.77 81 LEU A C 1
ATOM 632 O O . LEU A 1 81 ? 37.315 17.515 19.000 1.00 28.77 81 LEU A O 1
ATOM 636 N N . GLY A 1 82 ? 38.522 15.961 20.095 1.00 29.91 82 GLY A N 1
ATOM 637 C CA . GLY A 1 82 ? 39.593 15.824 19.099 1.00 29.91 82 GLY A CA 1
ATOM 638 C C . GLY A 1 82 ? 40.604 16.979 19.054 1.00 29.91 82 GLY A C 1
ATOM 639 O O . GLY A 1 82 ? 40.281 18.115 18.730 1.00 29.91 82 GLY A O 1
ATOM 640 N N . CYS A 1 83 ? 41.879 16.687 19.328 1.00 32.78 83 CYS A N 1
ATOM 641 C CA . CYS A 1 83 ? 42.979 17.592 18.980 1.00 32.78 83 CYS A CA 1
ATOM 642 C C . CYS A 1 83 ? 44.282 16.794 18.810 1.00 32.78 83 CYS A C 1
ATOM 644 O O . CYS A 1 83 ? 44.819 16.249 19.778 1.00 32.78 83 CYS A O 1
ATOM 646 N N . SER A 1 84 ? 44.763 16.690 17.570 1.00 35.53 84 SER A N 1
ATOM 647 C CA . SER A 1 84 ? 45.884 15.833 17.141 1.00 35.53 84 SER A CA 1
ATOM 648 C C . SER A 1 84 ? 47.204 16.591 16.904 1.00 35.53 84 SER A C 1
ATOM 650 O O . SER A 1 84 ? 48.213 15.978 16.555 1.00 35.53 84 SER A O 1
ATOM 652 N N . GLU A 1 85 ? 47.229 17.906 17.135 1.00 35.84 85 GLU A N 1
ATOM 653 C CA . GLU A 1 85 ? 48.346 18.793 16.779 1.00 35.84 85 GLU A CA 1
ATOM 654 C C . GLU A 1 85 ? 49.541 18.795 17.771 1.00 35.84 85 GLU A C 1
ATOM 656 O O . GLU A 1 85 ? 49.362 18.686 18.995 1.00 35.84 85 GLU A O 1
ATOM 661 N N . PRO A 1 86 ? 50.786 18.996 17.285 1.00 32.78 86 PRO A N 1
ATOM 662 C CA . PRO A 1 86 ? 51.956 19.255 18.124 1.00 32.78 86 PRO A CA 1
ATOM 663 C C . PRO A 1 86 ? 51.956 20.642 18.790 1.00 32.78 86 PRO A C 1
ATOM 665 O O . PRO A 1 86 ? 51.316 21.600 18.374 1.00 32.78 86 PRO A O 1
ATOM 668 N N . TYR A 1 87 ? 52.747 20.765 19.854 1.00 31.06 87 TYR A N 1
ATOM 669 C CA . TYR A 1 87 ? 52.801 21.951 20.707 1.00 31.06 87 TYR A CA 1
ATOM 670 C C . TYR A 1 87 ? 53.727 23.048 20.156 1.00 31.06 87 TYR A C 1
ATOM 672 O O . TYR A 1 87 ? 54.949 22.900 20.212 1.00 31.06 87 TYR A O 1
ATOM 680 N N . HIS A 1 88 ? 53.156 24.184 19.745 1.00 31.17 88 HIS A N 1
ATOM 681 C CA . HIS A 1 88 ? 53.894 25.426 19.496 1.00 31.17 88 HIS A CA 1
ATOM 682 C C . HIS A 1 88 ? 53.522 26.514 20.515 1.00 31.17 88 HIS A C 1
ATOM 684 O O . HIS A 1 88 ? 52.367 26.924 20.630 1.00 31.17 88 HIS A O 1
ATOM 690 N N . ILE A 1 89 ? 54.523 26.997 21.257 1.00 33.41 89 ILE A N 1
ATOM 691 C CA . ILE A 1 89 ? 54.429 28.233 22.043 1.00 33.41 89 ILE A CA 1
ATOM 692 C C . ILE A 1 89 ? 54.809 29.386 21.116 1.00 33.41 89 ILE A C 1
ATOM 694 O O . ILE A 1 89 ? 55.916 29.361 20.595 1.00 33.41 89 ILE A O 1
ATOM 698 N N . GLU A 1 90 ? 53.926 30.375 20.950 1.00 33.12 90 GLU A N 1
ATOM 699 C CA . GLU A 1 90 ? 54.239 31.820 21.023 1.00 33.12 90 GLU A CA 1
ATOM 700 C C . GLU A 1 90 ? 53.048 32.681 20.563 1.00 33.12 90 GLU A C 1
ATOM 702 O O . GLU A 1 90 ? 52.965 33.110 19.412 1.00 33.12 90 GLU A O 1
ATOM 707 N N . ARG A 1 91 ? 52.126 32.956 21.498 1.00 31.83 91 ARG A N 1
ATOM 708 C CA . ARG A 1 91 ? 51.474 34.263 21.741 1.00 31.83 91 ARG A CA 1
ATOM 709 C C . ARG A 1 91 ? 50.457 34.130 22.875 1.00 31.83 91 ARG A C 1
ATOM 711 O O . ARG A 1 91 ? 49.745 33.134 22.971 1.00 31.83 91 ARG A O 1
ATOM 718 N N . GLU A 1 92 ? 50.412 35.127 23.751 1.00 35.22 92 GLU A N 1
ATOM 719 C CA . GLU A 1 92 ? 49.418 35.198 24.824 1.00 35.22 92 GLU A CA 1
ATOM 720 C C . GLU A 1 92 ? 48.011 35.409 24.237 1.00 35.22 92 GLU A C 1
ATOM 722 O O . GLU A 1 92 ? 47.849 36.130 23.254 1.00 35.22 92 GLU A O 1
ATOM 727 N N . GLY A 1 93 ? 46.995 34.779 24.839 1.00 35.66 93 GLY A N 1
ATOM 728 C CA . GLY A 1 93 ? 45.583 34.984 24.482 1.00 35.66 93 GLY A CA 1
ATOM 729 C C . GLY A 1 93 ? 44.916 33.912 23.608 1.00 35.66 93 GLY A C 1
ATOM 730 O O . GLY A 1 93 ? 43.746 34.074 23.286 1.00 35.66 93 GLY A O 1
ATOM 731 N N . ALA A 1 94 ? 45.595 32.815 23.249 1.00 32.47 94 ALA A N 1
ATOM 732 C CA . ALA A 1 94 ? 44.969 31.666 22.578 1.00 32.47 94 ALA A CA 1
ATOM 733 C C . ALA A 1 94 ? 44.897 30.436 23.503 1.00 32.47 94 ALA A C 1
ATOM 735 O O . ALA A 1 94 ? 45.889 30.059 24.135 1.00 32.47 94 ALA A O 1
ATOM 736 N N . LEU A 1 95 ? 43.724 29.801 23.578 1.00 34.34 95 LEU A N 1
ATOM 737 C CA . LEU A 1 95 ? 43.527 28.519 24.259 1.00 34.34 95 LEU A CA 1
ATOM 738 C C . LEU A 1 95 ? 43.936 27.365 23.336 1.00 34.34 95 LEU A C 1
ATOM 740 O O . LEU A 1 95 ? 43.682 27.387 22.139 1.00 34.34 95 LEU A O 1
ATOM 744 N N . ASN A 1 96 ? 44.578 26.349 23.910 1.00 38.41 96 ASN A N 1
ATOM 745 C CA . ASN A 1 96 ? 44.945 25.114 23.223 1.00 38.41 96 ASN A CA 1
ATOM 746 C C . ASN A 1 96 ? 44.569 23.941 24.147 1.00 38.41 96 ASN A C 1
ATOM 748 O O . ASN A 1 96 ? 44.790 24.019 25.364 1.00 38.41 96 ASN A O 1
ATOM 752 N N . CYS A 1 97 ? 43.979 22.883 23.578 1.00 37.69 97 CYS A N 1
ATOM 753 C CA . CYS A 1 97 ? 43.216 21.822 24.257 1.00 37.69 97 CYS A CA 1
ATOM 754 C C . CYS A 1 97 ? 43.916 21.203 25.488 1.00 37.69 97 CYS A C 1
ATOM 756 O O . CYS A 1 97 ? 43.276 20.744 26.434 1.00 37.69 97 CYS A O 1
ATOM 758 N N . ARG A 1 98 ? 45.254 21.218 25.526 1.00 31.86 98 ARG A N 1
ATOM 759 C CA . ARG A 1 98 ? 46.057 20.591 26.587 1.00 31.86 98 ARG A CA 1
ATOM 760 C C . ARG A 1 98 ? 45.989 21.235 27.975 1.00 31.86 98 ARG A C 1
ATOM 762 O O . ARG A 1 98 ? 46.424 20.580 28.922 1.00 31.86 98 ARG A O 1
ATOM 769 N N . LYS A 1 99 ? 45.522 22.482 28.127 1.00 33.97 99 LYS A N 1
ATOM 770 C CA . LYS A 1 99 ? 45.515 23.151 29.448 1.00 33.97 99 LYS A CA 1
ATOM 771 C C . LYS A 1 99 ? 44.446 22.602 30.401 1.00 33.97 99 LYS A C 1
ATOM 773 O O . LYS A 1 99 ? 44.721 22.521 31.593 1.00 33.97 99 LYS A O 1
ATOM 778 N N . VAL A 1 100 ? 43.291 22.177 29.882 1.00 37.53 100 VAL A N 1
ATOM 779 C CA . VAL A 1 100 ? 42.177 21.644 30.691 1.00 37.53 100 VAL A CA 1
ATOM 780 C C . VAL A 1 100 ? 42.480 20.219 31.179 1.00 37.53 100 VAL A C 1
ATOM 782 O O . VAL A 1 100 ? 42.357 19.927 32.362 1.00 37.53 100 VAL A O 1
ATOM 785 N N . CYS A 1 101 ? 43.022 19.346 30.321 1.00 34.16 101 CYS A N 1
ATOM 786 C CA . CYS A 1 101 ? 43.338 17.951 30.679 1.00 34.16 101 CYS A CA 1
ATOM 787 C C . CYS A 1 101 ? 44.587 17.736 31.568 1.00 34.16 101 CYS A C 1
ATOM 789 O O . CYS A 1 101 ? 45.011 16.589 31.732 1.00 34.16 101 CYS A O 1
ATOM 791 N N . ARG A 1 102 ? 45.248 18.780 32.097 1.00 31.02 102 ARG A N 1
ATOM 792 C CA . ARG A 1 102 ? 46.511 18.621 32.863 1.00 31.02 102 ARG A CA 1
ATOM 793 C C . ARG A 1 102 ? 46.649 19.434 34.156 1.00 31.02 102 ARG A C 1
ATOM 795 O O . ARG A 1 102 ? 47.728 19.400 34.753 1.00 31.02 102 ARG A O 1
ATOM 802 N N . SER A 1 103 ? 45.601 20.084 34.661 1.00 32.72 103 SER A N 1
ATOM 803 C CA . SER A 1 103 ? 45.599 20.564 36.052 1.00 32.72 103 SER A CA 1
ATOM 804 C C . SER A 1 103 ? 45.469 19.373 37.009 1.00 32.72 103 SER A C 1
ATOM 806 O O . SER A 1 103 ? 44.372 18.939 37.346 1.00 32.72 103 SER A O 1
ATOM 808 N N . ALA A 1 104 ? 46.607 18.815 37.426 1.00 34.28 104 ALA A N 1
ATOM 809 C CA . ALA A 1 104 ? 46.698 17.617 38.264 1.00 34.28 104 ALA A CA 1
ATOM 810 C C . ALA A 1 104 ? 46.359 17.859 39.754 1.00 34.28 104 ALA A C 1
ATOM 812 O O . ALA A 1 104 ? 47.011 17.303 40.639 1.00 34.28 104 ALA A O 1
ATOM 813 N N . GLU A 1 105 ? 45.328 18.656 40.039 1.00 27.80 105 GLU A N 1
ATOM 814 C CA . GLU A 1 105 ? 44.706 18.724 41.361 1.00 27.80 105 GLU A CA 1
ATOM 815 C C . GLU A 1 105 ? 43.489 17.797 41.384 1.00 27.80 105 GLU A C 1
ATOM 817 O O . GLU A 1 105 ? 42.485 18.015 40.709 1.00 27.80 105 GLU A O 1
ATOM 822 N N . LYS A 1 106 ? 43.598 16.708 42.153 1.00 27.25 106 LYS A N 1
ATOM 823 C CA . LYS A 1 106 ? 42.501 15.761 42.364 1.00 27.25 106 LYS A CA 1
ATOM 824 C C . LYS A 1 106 ? 41.392 16.427 43.177 1.00 27.25 106 LYS A C 1
ATOM 826 O O . LYS A 1 106 ? 41.486 16.470 44.403 1.00 27.25 106 LYS A O 1
ATOM 831 N N . ILE A 1 107 ? 40.314 16.845 42.522 1.00 24.22 107 ILE A N 1
ATOM 832 C CA . ILE A 1 107 ? 39.058 17.142 43.216 1.00 24.22 107 ILE A CA 1
ATOM 833 C C . ILE A 1 107 ? 38.451 15.802 43.656 1.00 24.22 107 ILE A C 1
ATOM 835 O O . ILE A 1 107 ? 37.978 15.011 42.842 1.00 24.22 107 ILE A O 1
ATOM 839 N N . GLN A 1 108 ? 38.531 15.505 44.956 1.00 21.83 108 GLN A N 1
ATOM 840 C CA . GLN A 1 108 ? 37.857 14.350 45.546 1.00 21.83 108 GLN A CA 1
ATOM 841 C C . GLN A 1 108 ? 36.364 14.648 45.694 1.00 21.83 108 GLN A C 1
ATOM 843 O O . GLN A 1 108 ? 35.988 15.484 46.512 1.00 21.83 108 GLN A O 1
ATOM 848 N N . PHE A 1 109 ? 35.516 13.897 44.996 1.00 23.33 109 PHE A N 1
ATOM 849 C CA . PHE A 1 109 ? 34.093 13.831 45.320 1.00 23.33 109 PHE A CA 1
ATOM 850 C C . PHE A 1 109 ? 33.848 12.716 46.344 1.00 23.33 109 PHE A C 1
ATOM 852 O O . PHE A 1 109 ? 33.972 11.527 46.050 1.00 23.33 109 PHE A O 1
ATOM 859 N N . THR A 1 110 ? 33.538 13.104 47.582 1.00 22.55 110 THR A N 1
ATOM 860 C CA . THR A 1 110 ? 33.123 12.189 48.655 1.00 22.55 110 THR A CA 1
ATOM 861 C C . THR A 1 110 ? 31.662 11.781 48.497 1.00 22.55 110 THR A C 1
ATOM 863 O O . THR A 1 110 ? 30.771 12.616 48.625 1.00 22.55 110 THR A O 1
ATOM 866 N N . LEU A 1 111 ? 31.417 10.482 48.316 1.00 22.53 111 LEU A N 1
ATOM 867 C CA . LEU A 1 111 ? 30.087 9.877 48.437 1.00 22.53 111 LEU A CA 1
ATOM 868 C C . LEU A 1 111 ? 29.600 9.923 49.902 1.00 22.53 111 LEU A C 1
ATOM 870 O O . LEU A 1 111 ? 30.311 9.417 50.778 1.00 22.53 111 LEU A O 1
ATOM 874 N N . PRO A 1 112 ? 28.387 10.429 50.198 1.00 27.42 112 PRO A N 1
ATOM 875 C CA . PRO A 1 112 ? 27.742 10.221 51.492 1.00 27.42 112 PRO A CA 1
ATOM 876 C C . PRO A 1 112 ? 27.316 8.749 51.620 1.00 27.42 112 PRO A C 1
ATOM 878 O O . PRO A 1 112 ? 26.445 8.269 50.897 1.00 27.42 112 PRO A O 1
ATOM 881 N N . GLY A 1 113 ? 27.981 7.999 52.501 1.00 24.83 113 GLY A N 1
ATOM 882 C CA . GLY A 1 113 ? 27.783 6.551 52.628 1.00 24.83 113 GLY A CA 1
ATOM 883 C C . GLY A 1 113 ? 26.550 6.134 53.441 1.00 24.83 113 GLY A C 1
ATOM 884 O O . GLY A 1 113 ? 25.926 6.937 54.132 1.00 24.83 113 GLY A O 1
ATOM 885 N N . ARG A 1 114 ? 26.255 4.826 53.441 1.00 23.34 114 ARG A N 1
ATOM 886 C CA . ARG A 1 114 ? 25.366 4.195 54.434 1.00 23.34 114 ARG A CA 1
ATOM 887 C C . ARG A 1 114 ? 26.179 3.570 55.568 1.00 23.34 114 ARG A C 1
ATOM 889 O O . ARG A 1 114 ? 27.060 2.747 55.326 1.00 23.34 114 ARG A O 1
ATOM 896 N N . VAL A 1 115 ? 25.813 3.895 56.805 1.00 25.66 115 VAL A N 1
ATOM 897 C CA . VAL A 1 115 ? 26.144 3.095 57.997 1.00 25.66 115 VAL A CA 1
ATOM 898 C C . VAL A 1 115 ? 25.194 1.887 58.049 1.00 25.66 115 VAL A C 1
ATOM 900 O O . VAL A 1 115 ? 24.038 1.999 57.645 1.00 25.66 115 VAL A O 1
ATOM 903 N N . ARG A 1 116 ? 25.661 0.729 58.535 1.00 24.39 116 ARG A N 1
ATOM 904 C CA . ARG A 1 116 ? 24.801 -0.428 58.848 1.00 24.39 116 ARG A CA 1
ATOM 905 C C . ARG A 1 116 ? 24.432 -0.439 60.331 1.00 24.39 116 ARG A C 1
ATOM 907 O O . ARG A 1 116 ? 25.344 -0.481 61.149 1.00 24.39 116 ARG A O 1
ATOM 914 N N . ASP A 1 117 ? 23.144 -0.579 60.641 1.00 25.91 117 ASP A N 1
ATOM 915 C CA . ASP A 1 117 ? 22.667 -1.608 61.579 1.00 25.91 117 ASP A CA 1
ATOM 916 C C . ASP A 1 117 ? 21.189 -1.972 61.292 1.00 25.91 117 ASP A C 1
ATOM 918 O O . ASP A 1 117 ? 20.460 -1.175 60.711 1.00 25.91 117 ASP A O 1
ATOM 922 N N . GLN A 1 118 ? 20.793 -3.179 61.710 1.00 25.66 118 GLN A N 1
ATOM 923 C CA . GLN A 1 118 ? 19.432 -3.753 61.813 1.00 25.66 118 GLN A CA 1
ATOM 924 C C . GLN A 1 118 ? 18.641 -3.903 60.502 1.00 25.66 118 GLN A C 1
ATOM 926 O O . GLN A 1 118 ? 18.044 -2.979 59.961 1.00 25.66 118 GLN A O 1
ATOM 931 N N . GLY A 1 119 ? 18.661 -5.136 59.991 1.00 30.58 119 GLY A N 1
ATOM 932 C CA . GLY A 1 119 ? 18.205 -5.486 58.653 1.00 30.58 119 GLY A CA 1
ATOM 933 C C . GLY A 1 119 ? 16.709 -5.346 58.369 1.00 30.58 119 GLY A C 1
ATOM 934 O O . GLY A 1 119 ? 15.860 -5.579 59.223 1.00 30.58 119 GLY A O 1
ATOM 935 N N . ASN A 1 120 ? 16.430 -5.096 57.092 1.00 24.09 120 ASN A N 1
ATOM 936 C CA . ASN A 1 120 ? 15.521 -5.899 56.277 1.00 24.09 120 ASN A CA 1
ATOM 937 C C . ASN A 1 120 ? 15.901 -5.740 54.795 1.00 24.09 120 ASN A C 1
ATOM 939 O O . ASN A 1 120 ? 16.490 -4.732 54.401 1.00 24.09 120 ASN A O 1
ATOM 943 N N . VAL A 1 121 ? 15.597 -6.759 53.992 1.00 27.59 121 VAL A N 1
ATOM 944 C CA . VAL A 1 121 ? 15.629 -6.692 52.522 1.00 27.59 121 VAL A CA 1
ATOM 945 C C . VAL A 1 121 ? 14.263 -6.191 52.063 1.00 27.59 121 VAL A C 1
ATOM 947 O O . VAL A 1 121 ? 13.256 -6.672 52.577 1.00 27.59 121 VAL A O 1
ATOM 950 N N . VAL A 1 122 ? 14.224 -5.254 51.114 1.00 22.89 122 VAL A N 1
ATOM 951 C CA . VAL A 1 122 ? 13.004 -4.901 50.374 1.00 22.89 122 VAL A CA 1
ATOM 952 C C . VAL A 1 122 ? 13.393 -4.618 48.926 1.00 22.89 122 VAL A C 1
ATOM 954 O O . VAL A 1 122 ? 14.354 -3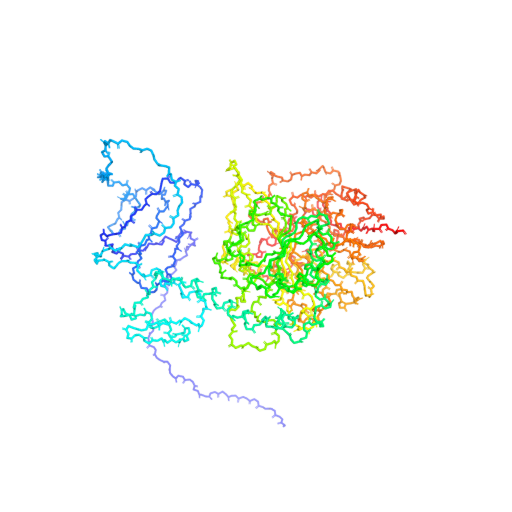.886 48.679 1.00 22.89 122 VAL A O 1
ATOM 957 N N . ASP A 1 123 ? 12.671 -5.237 47.998 1.00 22.42 123 ASP A N 1
ATOM 958 C CA . ASP A 1 123 ? 12.892 -5.140 46.557 1.00 22.42 123 ASP A CA 1
ATOM 959 C C . ASP A 1 123 ? 12.433 -3.796 45.973 1.00 22.42 123 ASP A C 1
ATOM 961 O O . ASP A 1 123 ? 11.625 -3.074 46.560 1.00 22.42 123 ASP A O 1
ATOM 965 N N . ALA A 1 124 ? 12.935 -3.473 44.780 1.00 22.69 124 ALA A N 1
ATOM 966 C CA . ALA A 1 124 ? 12.420 -2.361 43.993 1.00 22.69 124 ALA A CA 1
ATOM 967 C C . ALA A 1 124 ? 11.055 -2.741 43.397 1.00 22.69 124 ALA A C 1
ATOM 969 O O . ALA A 1 124 ? 10.968 -3.653 42.577 1.00 22.69 124 ALA A O 1
ATOM 970 N N . VAL A 1 125 ? 10.003 -2.019 43.788 1.00 21.12 125 VAL A N 1
ATOM 971 C CA . VAL A 1 125 ? 8.666 -2.115 43.191 1.00 21.12 125 VAL A CA 1
ATOM 972 C C . VAL A 1 1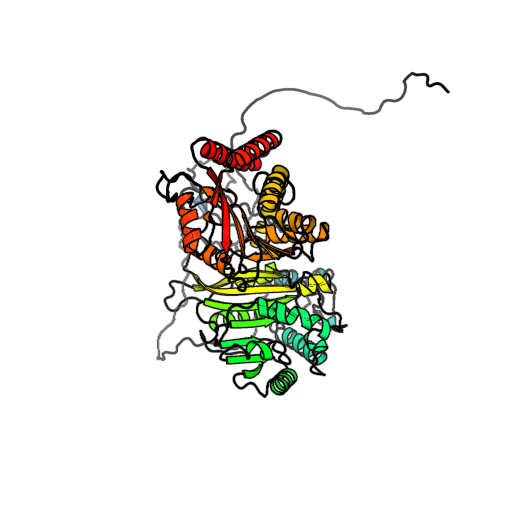25 ? 8.174 -0.716 42.829 1.00 21.12 125 VAL A C 1
ATOM 974 O O . VAL A 1 125 ? 8.448 0.267 43.515 1.00 21.12 125 VAL A O 1
ATOM 977 N N . SER A 1 126 ? 7.474 -0.660 41.703 1.00 24.50 126 SER A N 1
ATOM 978 C CA . SER A 1 126 ? 6.828 0.494 41.086 1.00 24.50 126 SER A CA 1
ATOM 979 C C . SER A 1 126 ? 5.854 1.266 41.983 1.00 24.50 126 SER A C 1
ATOM 981 O O . SER A 1 126 ? 5.084 0.658 42.724 1.00 24.50 126 SER A O 1
ATOM 983 N N . GLY A 1 127 ? 5.725 2.568 41.709 1.00 22.11 127 GLY A N 1
ATOM 984 C CA . GLY A 1 127 ? 4.410 3.214 41.674 1.00 22.11 127 GLY A CA 1
ATOM 985 C C . GLY A 1 127 ? 4.147 4.352 42.665 1.00 22.11 127 GLY A C 1
ATOM 986 O O . GLY A 1 127 ? 4.363 4.232 43.865 1.00 22.11 127 GLY A O 1
ATOM 987 N N . THR A 1 128 ? 3.518 5.398 42.121 1.00 23.89 128 THR A N 1
ATOM 988 C CA . THR A 1 128 ? 2.657 6.396 42.789 1.00 23.89 128 THR A CA 1
ATOM 989 C C . THR A 1 128 ? 3.281 7.422 43.751 1.00 23.89 128 THR A C 1
ATOM 991 O O . THR A 1 128 ? 3.820 7.089 44.797 1.00 23.89 128 THR A O 1
ATOM 994 N N . GLY A 1 129 ? 3.063 8.700 43.409 1.00 27.53 129 GLY A N 1
ATOM 995 C CA . GLY A 1 129 ? 2.694 9.795 44.318 1.00 27.53 129 GLY A CA 1
ATOM 996 C C . GLY A 1 129 ? 3.592 10.126 45.514 1.00 27.53 129 GLY A C 1
ATOM 997 O O . GLY A 1 129 ? 3.445 9.541 46.586 1.00 27.53 129 GLY A O 1
ATOM 998 N N . TYR A 1 130 ? 4.371 11.209 45.404 1.00 22.77 130 TYR A N 1
ATOM 999 C CA . TYR A 1 130 ? 4.818 11.950 46.587 1.00 22.77 130 TYR A CA 1
ATOM 1000 C C . TYR A 1 130 ? 4.896 13.463 46.342 1.00 22.77 130 TYR A C 1
ATOM 1002 O O . TYR A 1 130 ? 5.774 13.940 45.629 1.00 22.77 130 TYR A O 1
ATOM 1010 N N . THR A 1 131 ? 3.996 14.218 46.975 1.00 27.53 131 THR A N 1
ATOM 1011 C CA . THR A 1 131 ? 4.013 15.689 47.021 1.00 27.53 131 THR A CA 1
ATOM 1012 C C . THR A 1 131 ? 4.939 16.156 48.156 1.00 27.53 131 THR A C 1
ATOM 1014 O O . THR A 1 131 ? 4.708 15.770 49.309 1.00 27.53 131 THR A O 1
ATOM 1017 N N . PRO A 1 132 ? 5.961 16.999 47.919 1.00 24.31 132 PRO A N 1
ATOM 1018 C CA . PRO A 1 132 ? 6.814 17.510 48.993 1.00 24.31 132 PRO A CA 1
ATOM 1019 C C . PRO A 1 132 ? 6.136 18.633 49.804 1.00 24.31 132 PRO A C 1
ATOM 1021 O O . PRO A 1 132 ? 6.378 19.820 49.594 1.00 24.31 132 PRO A O 1
ATOM 1024 N N . GLN A 1 133 ? 5.333 18.283 50.815 1.00 27.27 133 GLN A N 1
ATOM 1025 C CA . GLN A 1 133 ? 4.983 19.246 51.870 1.00 27.27 133 GLN A CA 1
ATOM 1026 C C . GLN A 1 133 ? 6.173 19.489 52.812 1.00 27.27 133 GLN A C 1
ATOM 1028 O O . GLN A 1 133 ? 6.286 18.853 53.857 1.00 27.27 133 GLN A O 1
ATOM 1033 N N . HIS A 1 134 ? 7.052 20.420 52.439 1.00 26.53 134 HIS A N 1
ATOM 1034 C CA . HIS A 1 134 ? 7.439 21.588 53.249 1.00 26.53 134 HIS A CA 1
ATOM 1035 C C . HIS A 1 134 ? 8.593 22.337 52.571 1.00 26.53 134 HIS A C 1
ATOM 1037 O O . HIS A 1 134 ? 9.588 21.740 52.174 1.00 26.53 134 HIS A O 1
ATOM 1043 N N . GLY A 1 135 ? 8.436 23.653 52.426 1.00 34.03 135 GLY A N 1
ATOM 1044 C CA . GLY A 1 135 ? 9.288 24.448 51.549 1.00 34.03 135 GLY A CA 1
ATOM 1045 C C . GLY A 1 135 ? 10.615 24.902 52.155 1.00 34.03 135 GLY A C 1
ATOM 1046 O O . GLY A 1 135 ? 10.699 25.259 53.331 1.00 34.03 135 GLY A O 1
ATOM 1047 N N . THR A 1 136 ? 11.598 25.019 51.271 1.00 25.69 136 THR A N 1
ATOM 1048 C CA . THR A 1 136 ? 12.619 26.070 51.282 1.00 25.69 136 THR A CA 1
ATOM 1049 C C . THR A 1 136 ? 12.662 26.675 49.884 1.00 25.69 136 THR A C 1
ATOM 1051 O O . THR A 1 136 ? 12.505 25.959 48.898 1.00 25.69 136 THR A O 1
ATOM 1054 N N . GLU A 1 137 ? 12.796 27.995 49.809 1.00 35.97 137 GLU A N 1
ATOM 1055 C CA . GLU A 1 137 ? 12.826 28.742 48.553 1.00 35.97 137 GLU A CA 1
ATOM 1056 C C . GLU A 1 137 ? 14.144 28.479 47.818 1.00 35.97 137 GLU A C 1
ATOM 1058 O O . GLU A 1 137 ? 15.184 28.879 48.322 1.00 35.97 137 GLU A O 1
ATOM 1063 N N . ASP A 1 138 ? 14.090 27.888 46.624 1.00 28.05 138 ASP A N 1
ATOM 1064 C CA . ASP A 1 138 ? 15.088 28.094 45.570 1.00 28.05 138 ASP A CA 1
ATOM 1065 C C . ASP A 1 138 ? 14.375 27.998 44.211 1.00 28.05 138 ASP A C 1
ATOM 1067 O O . ASP A 1 138 ? 13.615 27.065 43.948 1.00 28.05 138 ASP A O 1
ATOM 1071 N N . LYS A 1 139 ? 14.541 29.032 43.378 1.00 33.31 139 LYS A N 1
ATOM 1072 C CA . LYS A 1 139 ? 13.900 29.170 42.061 1.00 33.31 139 LYS A CA 1
ATOM 1073 C C . LYS A 1 139 ? 14.937 28.953 40.962 1.00 33.31 139 LYS A C 1
ATOM 1075 O O . LYS A 1 139 ? 15.438 29.933 40.415 1.00 33.31 139 LYS A O 1
ATOM 1080 N N . GLU A 1 140 ? 15.208 27.704 40.608 1.00 30.98 140 GLU A N 1
ATOM 1081 C CA . GLU A 1 140 ? 15.999 27.378 39.415 1.00 30.98 140 GLU A CA 1
ATOM 1082 C C . GLU A 1 140 ? 15.229 26.409 38.497 1.00 30.98 140 GLU A C 1
ATOM 1084 O O . GLU A 1 140 ? 14.461 25.566 38.955 1.00 30.98 140 GLU A O 1
ATOM 1089 N N . ASP A 1 141 ? 15.360 26.658 37.192 1.00 35.44 141 ASP A N 1
ATOM 1090 C CA . ASP A 1 141 ? 14.769 25.969 36.034 1.00 35.44 141 ASP A CA 1
ATOM 1091 C C . ASP A 1 141 ? 13.253 25.711 35.956 1.00 35.44 141 ASP A C 1
ATOM 1093 O O . ASP A 1 141 ? 12.764 24.616 35.688 1.00 35.44 141 ASP A O 1
ATOM 1097 N N . LEU A 1 142 ? 12.501 26.818 35.961 1.00 31.64 142 LEU A N 1
ATOM 1098 C CA . LEU A 1 142 ? 11.209 26.918 35.256 1.00 31.64 142 LEU A CA 1
ATOM 1099 C C . LEU A 1 142 ? 11.353 27.420 33.798 1.00 31.64 142 LEU A C 1
ATOM 1101 O O . LEU A 1 142 ? 10.358 27.781 33.165 1.00 31.64 142 LEU A O 1
ATOM 1105 N N . THR A 1 143 ? 12.581 27.491 33.274 1.00 33.00 143 THR A N 1
ATOM 1106 C CA . THR A 1 143 ? 12.904 28.091 31.968 1.00 33.00 143 THR A CA 1
ATOM 1107 C C . THR A 1 143 ? 12.791 27.090 30.817 1.00 33.00 143 THR A C 1
ATOM 1109 O O . THR A 1 143 ? 12.053 27.358 29.871 1.00 33.00 143 THR A O 1
ATOM 1112 N N . GLU A 1 144 ? 13.424 25.914 30.916 1.00 32.66 144 GLU A N 1
ATOM 1113 C CA . GLU A 1 144 ? 13.385 24.882 29.858 1.00 32.66 144 GLU A CA 1
ATOM 1114 C C . GLU A 1 144 ? 11.958 24.384 29.562 1.00 32.66 144 GLU A C 1
ATOM 1116 O O . GLU A 1 144 ? 11.563 24.232 28.405 1.00 32.66 144 GLU A O 1
ATOM 1121 N N . VAL A 1 145 ? 11.133 24.213 30.603 1.00 31.78 145 VAL A N 1
ATOM 1122 C CA . VAL A 1 145 ? 9.731 23.766 30.468 1.00 31.78 145 VAL A CA 1
ATOM 1123 C C . VAL A 1 145 ? 8.883 24.769 29.668 1.00 31.78 145 VAL A C 1
ATOM 1125 O O . VAL A 1 145 ? 7.917 24.384 29.008 1.00 31.78 145 VAL A O 1
ATOM 1128 N N . ARG A 1 146 ? 9.239 26.062 29.685 1.00 29.38 146 ARG A N 1
ATOM 1129 C CA . ARG A 1 146 ? 8.496 27.114 28.975 1.00 29.38 146 ARG A CA 1
ATOM 1130 C C . ARG A 1 146 ? 8.799 27.171 27.477 1.00 29.38 146 ARG A C 1
ATOM 1132 O O . ARG A 1 146 ? 7.916 27.584 26.733 1.00 29.38 146 ARG A O 1
ATOM 1139 N N . GLU A 1 147 ? 9.979 26.752 27.018 1.00 29.83 147 GLU A N 1
ATOM 1140 C CA . GLU A 1 147 ? 10.297 26.748 25.579 1.00 29.83 147 GLU A CA 1
ATOM 1141 C C . GLU A 1 147 ? 9.669 25.555 24.840 1.00 29.83 147 GLU A C 1
ATOM 1143 O O . GLU A 1 147 ? 9.197 25.711 23.713 1.00 29.83 147 GLU A O 1
ATOM 1148 N N . LEU A 1 148 ? 9.555 24.391 25.492 1.00 28.59 148 LEU A N 1
ATOM 1149 C CA . LEU A 1 148 ? 8.888 23.205 24.931 1.00 28.59 148 LEU A CA 1
ATOM 1150 C C . LEU A 1 148 ? 7.397 23.437 24.620 1.00 28.59 148 LEU A C 1
ATOM 1152 O O . LEU A 1 148 ? 6.896 22.951 23.606 1.00 28.59 148 LEU A O 1
ATOM 1156 N N . LEU A 1 149 ? 6.699 24.232 25.438 1.00 29.33 149 LEU A N 1
ATOM 1157 C CA . LEU A 1 149 ? 5.274 24.540 25.258 1.00 29.33 149 LEU A CA 1
ATOM 1158 C C . LEU A 1 149 ? 4.972 25.463 24.061 1.00 29.33 149 LEU A C 1
ATOM 1160 O O . LEU A 1 149 ? 3.836 25.491 23.598 1.00 29.33 149 LEU A O 1
ATOM 1164 N N . VAL A 1 150 ? 5.956 26.197 23.527 1.00 31.41 150 VAL A N 1
ATOM 1165 C CA . VAL A 1 150 ? 5.744 27.147 22.411 1.00 31.41 150 VAL A CA 1
ATOM 1166 C C . VAL A 1 150 ? 5.718 26.451 21.041 1.00 31.41 150 VAL A C 1
ATOM 1168 O O . VAL A 1 150 ? 5.176 26.996 20.080 1.00 31.41 150 VAL A O 1
ATOM 1171 N N . TYR A 1 151 ? 6.246 25.227 20.938 1.00 30.88 151 TYR A N 1
ATOM 1172 C CA . TYR A 1 151 ? 6.227 24.440 19.695 1.00 30.88 151 TYR A CA 1
ATOM 1173 C C . TYR A 1 151 ? 4.975 23.560 19.531 1.00 30.88 151 TYR A C 1
ATOM 1175 O O . TYR A 1 151 ? 4.759 22.996 18.455 1.00 30.88 151 TYR A O 1
ATOM 1183 N N . GLY A 1 152 ? 4.123 23.472 20.558 1.00 31.02 152 GLY A N 1
ATOM 1184 C CA . GLY A 1 152 ? 2.777 22.916 20.451 1.00 31.02 152 GLY A CA 1
ATOM 1185 C C . GLY A 1 152 ? 1.794 23.982 19.968 1.00 31.02 152 GLY A C 1
ATOM 1186 O O . GLY A 1 152 ? 1.479 24.916 20.697 1.00 31.02 152 GLY A O 1
ATOM 1187 N N . THR A 1 153 ? 1.284 23.852 18.742 1.00 31.70 153 THR A N 1
ATOM 1188 C CA . THR A 1 153 ? 0.295 24.787 18.178 1.00 31.70 153 THR A CA 1
ATOM 1189 C C . THR A 1 153 ? -1.112 24.533 18.733 1.00 31.70 153 THR A C 1
ATOM 1191 O O . THR A 1 153 ? -1.994 24.093 17.994 1.00 31.70 153 THR A O 1
ATOM 1194 N N . ASP A 1 154 ? -1.322 24.801 20.023 1.00 35.62 154 ASP A N 1
ATOM 1195 C CA . ASP A 1 154 ? -2.649 24.836 20.648 1.00 35.62 154 ASP A CA 1
ATOM 1196 C C . ASP A 1 154 ? -3.156 26.295 20.746 1.00 35.62 154 ASP A C 1
ATOM 1198 O O . ASP A 1 154 ? -2.630 27.082 21.540 1.00 35.62 154 ASP A O 1
ATOM 1202 N N . PRO A 1 155 ? -4.175 26.695 19.957 1.00 34.66 155 PRO A N 1
ATOM 1203 C CA . PRO A 1 155 ? -4.757 28.038 19.997 1.00 34.66 155 PRO A CA 1
ATOM 1204 C C . PRO A 1 155 ? -5.708 28.273 21.192 1.00 34.66 155 PRO A C 1
ATOM 1206 O O . PRO A 1 155 ? -6.426 29.277 21.218 1.00 34.66 155 PRO A O 1
ATOM 1209 N N . HIS A 1 156 ? -5.783 27.355 22.162 1.00 39.25 156 HIS A N 1
ATOM 1210 C CA . HIS A 1 156 ? -6.722 27.407 23.288 1.00 39.25 156 HIS A CA 1
ATOM 1211 C C . HIS A 1 156 ? -6.064 27.428 24.674 1.00 39.25 156 HIS A C 1
ATOM 1213 O O . HIS A 1 156 ? -6.762 27.265 25.677 1.00 39.25 156 HIS A O 1
ATOM 1219 N N . LEU A 1 157 ? -4.758 27.717 24.751 1.00 37.47 157 LEU A N 1
ATOM 1220 C CA . LEU A 1 157 ? -4.019 27.828 26.011 1.00 37.47 157 LEU A CA 1
ATOM 1221 C C . LEU A 1 157 ? -4.704 28.813 26.988 1.00 37.47 157 LEU A C 1
ATOM 1223 O O . LEU A 1 157 ? -4.737 30.026 26.764 1.00 37.47 157 LEU A O 1
ATOM 1227 N N . GLN A 1 158 ? -5.262 28.290 28.083 1.00 36.59 158 GLN A N 1
ATOM 1228 C CA . GLN A 1 158 ? -5.926 29.092 29.112 1.00 36.59 158 GLN A CA 1
ATOM 1229 C C . GLN A 1 158 ? -4.927 29.507 30.191 1.00 36.59 158 GLN A C 1
ATOM 1231 O O . GLN A 1 158 ? -4.430 28.675 30.946 1.00 36.59 158 GLN A O 1
ATOM 1236 N N . ILE A 1 159 ? -4.663 30.810 30.298 1.00 37.81 159 ILE A N 1
ATOM 1237 C CA . ILE A 1 159 ? -3.764 31.357 31.318 1.00 37.81 159 ILE A CA 1
ATOM 1238 C C . ILE A 1 159 ? -4.606 31.893 32.477 1.00 37.81 159 ILE A C 1
ATOM 1240 O O . ILE A 1 159 ? -5.411 32.816 32.305 1.00 37.81 159 ILE A O 1
ATOM 1244 N N . GLN A 1 160 ? -4.406 31.330 33.670 1.00 33.69 160 GLN A N 1
ATOM 1245 C CA . GLN A 1 160 ? -4.989 31.856 34.899 1.00 33.69 160 GLN A CA 1
ATOM 1246 C C . GLN A 1 160 ? -4.088 32.958 35.462 1.00 33.69 160 GLN A C 1
ATOM 1248 O O . GLN A 1 160 ? -2.937 32.730 35.829 1.00 33.69 160 GLN A O 1
ATOM 1253 N N . THR A 1 161 ? -4.606 34.182 35.523 1.00 35.81 161 THR A N 1
ATOM 1254 C CA . THR A 1 161 ? -3.873 35.317 36.089 1.00 35.81 161 THR A CA 1
ATOM 1255 C C . THR A 1 161 ? -3.917 35.277 37.619 1.00 35.81 161 THR A C 1
ATOM 1257 O O . THR A 1 161 ? -4.883 34.783 38.200 1.00 35.81 161 THR A O 1
ATOM 1260 N N . GLY A 1 162 ? -2.911 35.841 38.303 1.00 32.19 162 GLY A N 1
ATOM 1261 C CA . GLY A 1 162 ? -2.748 35.768 39.774 1.00 32.19 162 GLY A CA 1
ATOM 1262 C C . GLY A 1 162 ? -3.863 36.403 40.633 1.00 32.19 162 GLY A C 1
ATOM 1263 O O . GLY A 1 162 ? -3.780 36.428 41.856 1.00 32.19 162 GLY A O 1
ATOM 1264 N N . ASN A 1 163 ? -4.913 36.923 40.000 1.00 32.16 163 ASN A N 1
ATOM 1265 C CA . ASN A 1 163 ? -6.157 37.424 40.585 1.00 32.16 163 ASN A CA 1
ATOM 1266 C C . ASN A 1 163 ? -7.383 36.528 40.274 1.00 32.16 163 ASN A C 1
ATOM 1268 O O . ASN A 1 163 ? -8.515 36.930 40.536 1.00 32.16 163 ASN A O 1
ATOM 1272 N N . GLY A 1 164 ? -7.171 35.325 39.730 1.00 33.72 164 GLY A N 1
ATOM 1273 C CA . GLY A 1 164 ? -8.185 34.284 39.547 1.00 33.72 164 GLY A CA 1
ATOM 1274 C C . GLY A 1 164 ? -9.005 34.357 38.254 1.00 33.72 164 GLY A C 1
ATOM 1275 O O . GLY A 1 164 ? -9.895 33.528 38.079 1.00 33.72 164 GLY A O 1
ATOM 1276 N N . SER A 1 165 ? -8.735 35.302 37.345 1.00 31.92 165 SER A N 1
ATOM 1277 C CA . SER A 1 165 ? -9.409 35.353 36.039 1.00 31.92 165 SER A CA 1
ATOM 1278 C C . SER A 1 165 ? -8.709 34.490 34.988 1.00 31.92 165 SER A C 1
ATOM 1280 O O . SER A 1 165 ? -7.485 34.493 34.890 1.00 31.92 165 SER A O 1
ATOM 1282 N N . VAL A 1 166 ? -9.495 33.786 34.175 1.00 39.94 166 VAL A N 1
ATOM 1283 C CA . VAL A 1 166 ? -9.011 33.002 33.031 1.00 39.94 166 VAL A CA 1
ATOM 1284 C C . VAL A 1 166 ? -9.102 33.847 31.762 1.00 39.94 166 VAL A C 1
ATOM 1286 O O . VAL A 1 166 ? -10.128 34.488 31.520 1.00 39.94 166 VAL A O 1
ATOM 1289 N N . LYS A 1 167 ? -8.046 33.836 30.944 1.00 38.00 167 LYS A N 1
ATOM 1290 C CA . LYS A 1 167 ? -8.055 34.382 29.581 1.00 38.00 167 LYS A CA 1
ATOM 1291 C C . LYS A 1 167 ? -7.668 33.314 28.561 1.00 38.00 167 LYS A C 1
ATOM 1293 O O . LYS A 1 167 ? -6.742 32.544 28.795 1.00 38.00 167 LYS A O 1
ATOM 1298 N N . THR A 1 168 ? -8.339 33.357 27.415 1.00 38.03 168 THR A N 1
ATOM 1299 C CA . THR A 1 168 ? -7.924 32.711 26.163 1.00 38.03 168 THR A CA 1
ATOM 1300 C C . THR A 1 168 ? -7.209 33.761 25.314 1.00 38.03 168 THR A C 1
ATOM 1302 O O . THR A 1 168 ? -7.735 34.869 25.174 1.00 38.03 168 THR A O 1
ATOM 1305 N N . THR A 1 169 ? -6.034 33.450 24.766 1.00 36.62 169 THR A N 1
ATOM 1306 C CA . THR A 1 169 ? -5.247 34.382 23.937 1.00 36.62 169 THR A CA 1
ATOM 1307 C C . THR A 1 169 ? -4.725 33.717 22.675 1.00 36.62 169 THR A C 1
ATOM 1309 O O . THR A 1 169 ? -4.462 32.518 22.663 1.00 36.62 169 THR A O 1
ATOM 1312 N N . ASP A 1 170 ? -4.585 34.509 21.613 1.00 39.31 170 ASP A N 1
ATOM 1313 C CA . ASP A 1 170 ? -4.060 34.048 20.328 1.00 39.31 170 ASP A CA 1
ATOM 1314 C C . ASP A 1 170 ? -2.541 33.793 20.417 1.00 39.31 170 ASP A C 1
ATOM 1316 O O . ASP A 1 170 ? -1.848 34.374 21.260 1.00 39.31 170 ASP A O 1
ATOM 1320 N N . VAL A 1 171 ? -2.008 32.934 19.544 1.00 36.38 171 VAL A N 1
ATOM 1321 C CA . VAL A 1 171 ? -0.650 32.356 19.650 1.00 36.38 171 VAL A CA 1
ATOM 1322 C C . VAL A 1 171 ? 0.449 33.430 19.718 1.00 36.38 171 VAL A C 1
ATOM 1324 O O . VAL A 1 171 ? 1.477 33.238 20.367 1.00 36.38 171 VAL A O 1
ATOM 1327 N N . SER A 1 172 ? 0.225 34.591 19.097 1.00 37.16 172 SER A N 1
ATOM 1328 C CA . SER A 1 172 ? 1.153 35.728 19.101 1.00 37.16 172 SER A CA 1
ATOM 1329 C C . SER A 1 172 ? 1.185 36.533 20.411 1.00 37.16 172 SER A C 1
ATOM 1331 O O . SER A 1 172 ? 2.219 37.127 20.711 1.00 37.16 172 SER A O 1
ATOM 1333 N N . GLU A 1 173 ? 0.110 36.550 21.207 1.00 38.19 173 GLU A N 1
ATOM 1334 C CA . GLU A 1 173 ? 0.047 37.288 22.484 1.00 38.19 173 GLU A CA 1
ATOM 1335 C C . GLU A 1 173 ? 0.609 36.466 23.660 1.00 38.19 173 GLU A C 1
ATOM 1337 O O . GLU A 1 173 ? 1.183 37.013 24.609 1.00 38.19 173 GLU A O 1
ATOM 1342 N N . THR A 1 174 ? 0.512 35.136 23.576 1.00 39.19 174 THR A N 1
ATOM 1343 C CA . THR A 1 174 ? 1.000 34.183 24.589 1.00 39.19 174 THR A CA 1
ATOM 1344 C C . THR A 1 174 ? 2.492 34.375 24.911 1.00 39.19 174 THR A C 1
ATOM 1346 O O . THR A 1 174 ? 2.898 34.302 26.073 1.00 39.19 174 THR A O 1
ATOM 1349 N N . ALA A 1 175 ? 3.309 34.722 23.909 1.00 37.59 175 ALA A N 1
ATOM 1350 C CA . ALA A 1 175 ? 4.748 34.961 24.059 1.00 37.59 175 ALA A CA 1
ATOM 1351 C C . ALA A 1 175 ? 5.117 36.276 24.785 1.00 37.59 175 ALA A C 1
ATOM 1353 O O . ALA A 1 175 ? 6.263 36.437 25.214 1.00 37.59 175 ALA A O 1
ATOM 1354 N N . GLU A 1 176 ? 4.192 37.232 24.929 1.00 40.25 176 GLU A N 1
ATOM 1355 C CA . GLU A 1 176 ? 4.392 38.412 25.786 1.00 40.25 176 GLU A CA 1
ATOM 1356 C C . GLU A 1 176 ? 3.861 38.187 27.201 1.00 40.25 176 GLU A C 1
ATOM 1358 O O . GLU A 1 176 ? 4.525 38.578 28.160 1.00 40.25 176 GLU A O 1
ATOM 1363 N N . LEU A 1 177 ? 2.735 37.483 27.355 1.00 40.78 177 LEU A N 1
ATOM 1364 C CA . LEU A 1 177 ? 2.182 37.148 28.671 1.00 40.78 177 LEU A CA 1
ATOM 1365 C C . LEU A 1 177 ? 3.124 36.256 29.489 1.00 40.78 177 LEU A C 1
ATOM 1367 O O . LEU A 1 177 ? 3.355 36.530 30.664 1.00 40.78 177 LEU A O 1
ATOM 1371 N N . LEU A 1 178 ? 3.753 35.250 28.874 1.00 39.59 178 LEU A N 1
ATOM 1372 C CA . LEU A 1 178 ? 4.696 34.358 29.564 1.00 39.59 178 LEU A CA 1
ATOM 1373 C C . LEU A 1 178 ? 5.979 35.057 30.066 1.00 39.59 178 LEU A C 1
ATOM 1375 O O . LEU A 1 178 ? 6.717 34.468 30.857 1.00 39.59 178 LEU A O 1
ATOM 1379 N N . LYS A 1 179 ? 6.238 36.313 29.674 1.00 41.38 179 LYS A N 1
ATOM 1380 C CA . LYS A 1 179 ? 7.355 37.123 30.197 1.00 41.38 179 LYS A CA 1
ATOM 1381 C C . LYS A 1 179 ? 7.045 37.797 31.538 1.00 41.38 179 LYS A C 1
ATOM 1383 O O . LYS A 1 179 ? 7.963 38.342 32.145 1.00 41.38 179 LYS A O 1
ATOM 1388 N N . ASP A 1 180 ? 5.797 37.772 32.013 1.00 43.97 180 ASP A N 1
ATOM 1389 C CA . ASP A 1 180 ? 5.432 38.329 33.319 1.00 43.97 180 ASP A CA 1
ATOM 1390 C C . ASP A 1 180 ? 5.797 37.345 34.458 1.00 43.97 180 ASP A C 1
ATOM 1392 O O . ASP A 1 180 ? 5.211 36.261 34.553 1.00 43.97 180 ASP A O 1
ATOM 1396 N N . PRO A 1 181 ? 6.744 37.691 35.357 1.00 39.22 181 PRO A N 1
ATOM 1397 C CA . PRO A 1 181 ? 7.156 36.823 36.461 1.00 39.22 181 PRO A CA 1
ATOM 1398 C C . PRO A 1 181 ? 6.123 36.733 37.601 1.00 39.22 181 PRO A C 1
ATOM 1400 O O . PRO A 1 181 ? 6.358 36.009 38.569 1.00 39.22 181 PRO A O 1
ATOM 1403 N N . SER A 1 182 ? 5.003 37.464 37.527 1.00 36.19 182 SER A N 1
ATOM 1404 C CA . SER A 1 182 ? 3.884 37.366 38.476 1.00 36.19 182 SER A CA 1
ATOM 1405 C C . SER A 1 182 ? 2.857 36.281 38.116 1.00 36.19 182 SER A C 1
ATOM 1407 O O . SER A 1 182 ? 1.983 35.977 38.930 1.00 36.19 182 SER A O 1
ATOM 1409 N N . LEU A 1 183 ? 2.970 35.665 36.932 1.00 36.91 183 LEU A N 1
ATOM 1410 C CA . LEU A 1 183 ? 2.120 34.553 36.504 1.00 36.91 183 LEU A CA 1
ATOM 1411 C C . LEU A 1 183 ? 2.712 33.205 36.936 1.00 36.91 183 LEU A C 1
ATOM 1413 O O . LEU A 1 183 ? 3.684 32.708 36.361 1.00 36.91 183 LEU A O 1
ATOM 1417 N N . THR A 1 184 ? 2.089 32.597 37.944 1.00 34.53 184 THR A N 1
ATOM 1418 C CA . THR A 1 184 ? 2.342 31.214 38.361 1.00 34.53 184 THR A CA 1
ATOM 1419 C C . THR A 1 184 ? 1.716 30.243 37.362 1.00 34.53 184 THR A C 1
ATOM 1421 O O . THR A 1 184 ? 0.495 30.200 37.232 1.00 34.53 184 THR A O 1
ATOM 1424 N N . VAL A 1 185 ? 2.547 29.452 36.683 1.00 34.06 185 VAL A N 1
ATOM 1425 C CA . VAL A 1 185 ? 2.101 28.281 35.915 1.00 34.06 185 VAL A CA 1
ATOM 1426 C C . VAL A 1 185 ? 2.078 27.102 36.882 1.00 34.06 185 VAL A C 1
ATOM 1428 O O . VAL A 1 185 ? 3.110 26.780 37.465 1.00 34.06 185 VAL A O 1
ATOM 1431 N N . ASP A 1 186 ? 0.907 26.505 37.087 1.00 30.97 186 ASP A N 1
ATOM 1432 C CA . ASP A 1 186 ? 0.721 25.400 38.029 1.00 30.97 186 ASP A CA 1
ATOM 1433 C C . ASP A 1 186 ? 1.091 24.067 37.356 1.00 30.97 186 ASP A C 1
ATOM 1435 O O . ASP A 1 186 ? 0.313 23.490 36.596 1.00 30.97 186 ASP A O 1
ATOM 1439 N N . THR A 1 187 ? 2.331 23.614 37.557 1.00 32.84 187 THR A N 1
ATOM 1440 C CA . THR A 1 187 ? 2.900 22.457 36.845 1.00 32.84 187 THR A CA 1
ATOM 1441 C C . THR A 1 187 ? 2.547 21.100 37.459 1.00 32.84 187 THR A C 1
ATOM 1443 O O . THR A 1 187 ? 2.826 20.081 36.833 1.00 32.84 187 THR A O 1
ATOM 1446 N N . GLU A 1 188 ? 1.900 21.042 38.633 1.00 29.56 188 GLU A N 1
ATOM 1447 C CA . GLU A 1 188 ? 1.413 19.770 39.210 1.00 29.56 188 GLU A CA 1
ATOM 1448 C C . GLU A 1 188 ? 0.130 19.242 38.529 1.00 29.56 188 GLU A C 1
ATOM 1450 O O . GLU A 1 188 ? -0.348 18.155 38.860 1.00 29.56 188 GLU A O 1
ATOM 1455 N N . LYS A 1 189 ? -0.394 19.959 37.523 1.00 31.88 189 LYS A N 1
ATOM 1456 C CA . LYS A 1 189 ? -1.376 19.449 36.554 1.00 31.88 189 LYS A CA 1
ATOM 1457 C C . LYS A 1 189 ? -1.069 19.915 35.127 1.00 31.88 189 LYS A C 1
ATOM 1459 O O . LYS A 1 189 ? -1.771 20.764 34.578 1.00 31.88 189 LYS A O 1
ATOM 1464 N N . ILE A 1 190 ? -0.092 19.281 34.471 1.00 34.59 190 ILE A N 1
ATOM 1465 C CA . ILE A 1 190 ? -0.168 19.166 33.004 1.00 34.59 190 ILE A CA 1
ATOM 1466 C C . ILE A 1 190 ? -1.465 18.403 32.708 1.00 34.59 190 ILE A C 1
ATOM 1468 O O . ILE A 1 190 ? -1.697 17.323 33.248 1.00 34.59 190 ILE A O 1
ATOM 1472 N N . ASN A 1 191 ? -2.361 19.037 31.956 1.00 35.16 191 ASN A N 1
ATOM 1473 C CA . ASN A 1 191 ? -3.798 18.787 32.034 1.00 35.16 191 ASN A CA 1
ATOM 1474 C C . ASN A 1 191 ? -4.259 17.580 31.190 1.00 35.16 191 ASN A C 1
ATOM 1476 O O . ASN A 1 191 ? -5.149 17.717 30.354 1.00 35.16 191 ASN A O 1
ATOM 1480 N N . THR A 1 192 ? -3.675 16.400 31.420 1.00 38.00 192 THR A N 1
ATOM 1481 C CA . THR A 1 192 ? -4.085 15.131 30.785 1.00 38.00 192 THR A CA 1
ATOM 1482 C C . THR A 1 192 ? -5.547 14.789 31.096 1.00 38.00 192 THR A C 1
ATOM 1484 O O . THR A 1 192 ? -6.295 14.406 30.198 1.00 38.00 192 THR A O 1
ATOM 1487 N N . ASP A 1 193 ? -5.995 15.053 32.332 1.00 47.38 193 ASP A N 1
ATOM 1488 C CA . ASP A 1 193 ? -7.415 15.052 32.728 1.00 47.38 193 ASP A CA 1
ATOM 1489 C C . ASP A 1 193 ? -8.263 15.931 31.787 1.00 47.38 193 ASP A C 1
ATOM 1491 O O . ASP A 1 193 ? -9.355 15.538 31.382 1.00 47.38 193 ASP A O 1
ATOM 1495 N N . GLY A 1 194 ? -7.775 17.122 31.427 1.00 53.66 194 GLY A N 1
ATOM 1496 C CA . GLY A 1 194 ? -8.470 18.078 30.567 1.00 53.66 194 GLY A CA 1
ATOM 1497 C C . GLY A 1 194 ? -8.574 17.635 29.112 1.00 53.66 194 GLY A C 1
ATOM 1498 O O . GLY A 1 194 ? -9.662 17.726 28.545 1.00 53.66 194 GLY A O 1
ATOM 1499 N N . THR A 1 195 ? -7.496 17.108 28.520 1.00 60.41 195 THR A N 1
ATOM 1500 C CA . THR A 1 195 ? -7.530 16.554 27.155 1.00 60.41 195 THR A CA 1
ATOM 1501 C C . THR A 1 195 ? -8.529 15.402 27.078 1.00 60.41 195 THR A C 1
ATOM 1503 O O . THR A 1 195 ? -9.474 15.470 26.286 1.00 60.41 195 THR A O 1
ATOM 1506 N N . LYS A 1 196 ? -8.417 14.413 27.979 1.00 68.25 196 LYS A N 1
ATOM 1507 C CA . LYS A 1 196 ? -9.350 13.279 28.067 1.00 68.25 196 LYS A CA 1
ATOM 1508 C C . LYS A 1 196 ? -10.795 13.714 28.307 1.00 68.25 196 LYS A C 1
ATOM 1510 O O . LYS A 1 196 ? -11.701 13.237 27.623 1.00 68.25 196 LYS A O 1
ATOM 1515 N N . THR A 1 197 ? -11.023 14.653 29.229 1.00 73.25 197 THR A N 1
ATOM 1516 C CA . THR A 1 197 ? -12.363 15.204 29.494 1.00 73.25 197 THR A CA 1
ATOM 1517 C C . THR A 1 197 ? -12.923 15.887 28.247 1.00 73.25 197 THR A C 1
ATOM 1519 O O . THR A 1 197 ? -14.056 15.605 27.874 1.00 73.25 197 THR A O 1
ATOM 1522 N N . SER A 1 198 ? -12.130 16.698 27.538 1.00 81.00 198 SER A N 1
ATOM 1523 C CA . SER A 1 198 ? -12.580 17.393 26.323 1.00 81.00 198 SER A CA 1
ATOM 1524 C C . SER A 1 198 ? -12.923 16.438 25.171 1.00 81.00 198 SER A C 1
ATOM 1526 O O . SER A 1 198 ? -13.914 16.650 24.474 1.00 81.00 198 SER A O 1
ATOM 1528 N N . MET A 1 199 ? -12.158 15.354 24.994 1.00 87.31 199 MET A N 1
ATOM 1529 C CA . MET A 1 199 ? -12.431 14.323 23.984 1.00 87.31 199 MET A CA 1
ATOM 1530 C C . MET A 1 199 ? -13.676 13.503 24.332 1.00 87.31 199 MET A C 1
ATOM 1532 O O . MET A 1 199 ? -14.461 13.162 23.445 1.00 87.31 199 MET A O 1
ATOM 1536 N N . LYS A 1 200 ? -13.891 13.224 25.622 1.00 85.62 200 LYS A N 1
ATOM 1537 C CA . LYS A 1 200 ? -15.099 12.557 26.105 1.00 85.62 200 LYS A CA 1
ATOM 1538 C C . LYS A 1 200 ? -16.338 13.435 25.949 1.00 85.62 200 LYS A C 1
ATOM 1540 O O . LYS A 1 200 ? -17.298 12.988 25.339 1.00 85.62 200 LYS A O 1
ATOM 1545 N N . GLU A 1 201 ? -16.295 14.690 26.395 1.00 86.62 201 GLU A N 1
ATOM 1546 C CA . GLU A 1 201 ? -17.382 15.664 26.202 1.00 86.62 201 GLU A CA 1
ATOM 1547 C C . GLU A 1 201 ? -17.716 15.855 24.713 1.00 8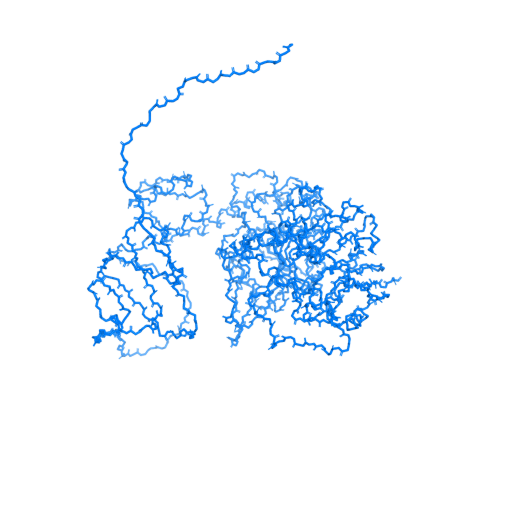6.62 201 GLU A C 1
ATOM 1549 O O . GLU A 1 201 ? -18.887 15.921 24.332 1.00 86.62 201 GLU A O 1
ATOM 1554 N N . TYR A 1 202 ? -16.691 15.881 23.855 1.00 86.81 202 TYR A N 1
ATOM 1555 C CA . TYR A 1 202 ? -16.851 15.937 22.406 1.00 86.81 202 TYR A CA 1
ATOM 1556 C C . TYR A 1 202 ? -17.628 14.727 21.860 1.00 86.81 202 TYR A C 1
ATOM 1558 O O . TYR A 1 202 ? -18.577 14.904 21.093 1.00 86.81 202 TYR A O 1
ATOM 1566 N N . TRP A 1 203 ? -17.294 13.503 22.271 1.00 87.62 203 TRP A N 1
ATOM 1567 C CA . TRP A 1 203 ? -18.016 12.306 21.831 1.00 87.62 203 TRP A CA 1
ATOM 1568 C C . TRP A 1 203 ? -19.372 12.112 22.531 1.00 87.62 203 TRP A C 1
ATOM 1570 O O . TRP A 1 203 ? -20.308 11.650 21.882 1.00 87.62 203 TRP A O 1
ATOM 1580 N N . ASP A 1 204 ? -19.558 12.568 23.772 1.00 87.31 204 ASP A N 1
ATOM 1581 C CA . ASP A 1 204 ? -20.871 12.683 24.432 1.00 87.31 204 ASP A CA 1
ATOM 1582 C C . ASP A 1 204 ? -21.807 13.632 23.647 1.00 87.31 204 ASP A C 1
ATOM 1584 O O . ASP A 1 204 ? -23.015 13.392 23.535 1.00 87.31 204 ASP A O 1
ATOM 1588 N N . GLU A 1 205 ? -21.277 14.703 23.036 1.00 85.81 205 GLU A N 1
ATOM 1589 C CA . GLU A 1 205 ? -22.070 15.565 22.152 1.00 85.81 205 GLU A CA 1
ATOM 1590 C C . GLU A 1 205 ? -22.502 14.836 20.866 1.00 85.81 205 GLU A C 1
ATOM 1592 O O . GLU A 1 205 ? -23.645 15.026 20.429 1.00 85.81 205 GLU A O 1
ATOM 1597 N N . HIS A 1 206 ? -21.614 14.007 20.305 1.00 83.69 206 HIS A N 1
ATOM 1598 C CA . HIS A 1 206 ? -21.711 13.390 18.976 1.00 83.69 206 HIS A CA 1
ATOM 1599 C C . HIS A 1 206 ? -22.048 11.883 18.983 1.00 83.69 206 HIS A C 1
ATOM 1601 O O . HIS A 1 206 ? -21.762 11.205 18.002 1.00 83.69 206 HIS A O 1
ATOM 1607 N N . SER A 1 207 ? -22.648 11.341 20.046 1.00 85.50 207 SER A N 1
ATOM 1608 C CA . SER A 1 207 ? -23.004 9.907 20.157 1.00 85.50 207 SER A CA 1
ATOM 1609 C C . SER A 1 207 ? -24.472 9.626 20.502 1.00 85.50 207 SER A C 1
ATOM 1611 O O . SER A 1 207 ? -24.866 8.466 20.632 1.00 85.50 207 SER A O 1
ATOM 1613 N N . LYS A 1 208 ? -25.289 10.668 20.667 1.00 86.94 208 LYS A N 1
ATOM 1614 C CA . LYS A 1 208 ? -26.619 10.618 21.296 1.00 86.94 208 LYS A CA 1
ATOM 1615 C C . LYS A 1 208 ? -27.601 9.680 20.596 1.00 86.94 208 LYS A C 1
ATOM 1617 O O . LYS A 1 208 ? -28.324 8.965 21.287 1.00 86.94 208 LYS A O 1
ATOM 1622 N N . ASP A 1 209 ? -27.615 9.670 19.265 1.00 87.00 209 ASP A N 1
ATOM 1623 C CA . ASP A 1 209 ? -28.542 8.851 18.473 1.00 87.00 209 ASP A CA 1
ATOM 1624 C C . ASP A 1 209 ? -27.943 7.486 18.065 1.00 87.00 209 ASP A C 1
ATOM 1626 O O . ASP A 1 209 ? -28.624 6.680 17.424 1.00 87.00 209 ASP A O 1
ATOM 1630 N N . ALA A 1 210 ? -26.685 7.202 18.436 1.00 87.75 210 ALA A N 1
ATOM 1631 C CA . ALA A 1 210 ? -25.916 6.025 18.016 1.00 87.75 210 ALA A CA 1
ATOM 1632 C C . ALA A 1 210 ? -26.001 5.763 16.494 1.00 87.75 210 ALA A C 1
ATOM 1634 O O . ALA A 1 210 ? -26.244 4.640 16.037 1.00 87.75 210 ALA A O 1
ATOM 1635 N N . SER A 1 211 ? -25.833 6.828 15.704 1.00 89.00 211 SER A N 1
ATOM 1636 C CA . SER A 1 211 ? -26.021 6.837 14.248 1.00 89.00 211 SER A CA 1
ATOM 1637 C C . SER A 1 211 ? -24.710 6.783 13.447 1.00 89.00 211 SER A C 1
ATOM 1639 O O . SER A 1 211 ? -23.628 7.132 13.924 1.00 89.00 211 SER A O 1
ATOM 1641 N N . MET A 1 212 ? -24.792 6.384 12.171 1.00 86.81 212 MET A N 1
ATOM 1642 C CA . MET A 1 212 ? -23.627 6.366 11.270 1.00 86.81 212 MET A CA 1
ATOM 1643 C C . MET A 1 212 ? -23.127 7.786 10.955 1.00 86.81 212 MET A C 1
ATOM 1645 O O . MET A 1 212 ? -21.925 8.026 10.855 1.00 86.81 212 MET A O 1
ATOM 1649 N N . GLN A 1 213 ? -24.051 8.742 10.855 1.00 89.19 213 GLN A N 1
ATOM 1650 C CA . GLN A 1 213 ? -23.784 10.163 10.643 1.00 89.19 213 GLN A CA 1
ATOM 1651 C C . GLN A 1 213 ? -23.049 10.792 11.834 1.00 89.19 213 GLN A C 1
ATOM 1653 O O . GLN A 1 213 ? -22.313 11.764 11.683 1.00 89.19 213 GLN A O 1
ATOM 1658 N N . GLU A 1 214 ? -23.295 10.303 13.048 1.00 87.50 214 GLU A N 1
ATOM 1659 C CA . GLU A 1 214 ? -22.537 10.643 14.256 1.00 87.50 214 GLU A CA 1
ATOM 1660 C C . GLU A 1 214 ? -21.136 10.039 14.226 1.00 87.50 214 GLU A C 1
ATOM 1662 O O . GLU A 1 214 ? -20.176 10.801 14.214 1.00 87.50 214 GLU A O 1
ATOM 1667 N N . MET A 1 215 ? -21.018 8.714 14.079 1.00 86.69 215 MET A N 1
ATOM 1668 C CA . MET A 1 215 ? -19.730 8.007 13.993 1.00 86.69 215 MET A CA 1
ATOM 1669 C C . MET A 1 215 ? -18.778 8.616 12.949 1.00 86.69 215 MET A C 1
ATOM 1671 O O . MET A 1 215 ? -17.604 8.835 13.231 1.00 86.69 215 MET A O 1
ATOM 1675 N N . MET A 1 216 ? -19.260 8.883 11.730 1.00 89.19 216 MET A N 1
ATOM 1676 C CA . MET A 1 216 ? -18.429 9.434 10.647 1.00 89.19 216 MET A CA 1
ATOM 1677 C C . MET A 1 216 ? -18.344 10.970 10.664 1.00 89.19 216 MET A C 1
ATOM 1679 O O . MET A 1 216 ? -17.656 11.554 9.823 1.00 89.19 216 MET A O 1
ATOM 1683 N N . LEU A 1 217 ? -19.049 11.629 11.594 1.00 87.19 217 LEU A N 1
ATOM 1684 C CA . LEU A 1 217 ? -19.149 13.087 11.735 1.00 87.19 217 LEU A CA 1
ATOM 1685 C C . LEU A 1 217 ? -19.519 13.793 10.414 1.00 87.19 217 LEU A C 1
ATOM 1687 O O . LEU A 1 217 ? -19.004 14.867 10.085 1.00 87.19 217 LEU A O 1
ATOM 1691 N N . ASP A 1 218 ? -20.418 13.175 9.648 1.00 89.56 218 ASP A N 1
ATOM 1692 C CA . ASP A 1 218 ? -20.771 13.572 8.288 1.00 89.56 218 ASP A CA 1
ATOM 1693 C C . ASP A 1 218 ? -22.270 13.405 8.013 1.00 89.56 218 ASP A C 1
ATOM 1695 O O . ASP A 1 218 ? -22.921 12.523 8.572 1.00 89.56 218 ASP A O 1
ATOM 1699 N N . ASN A 1 219 ? -22.828 14.263 7.161 1.00 87.38 219 ASN A N 1
ATOM 1700 C CA . ASN A 1 219 ? -24.251 14.221 6.823 1.00 87.38 219 ASN A CA 1
ATOM 1701 C C . ASN A 1 219 ? -24.553 13.123 5.791 1.00 87.38 219 ASN A C 1
ATOM 1703 O O . ASN A 1 219 ? -25.607 12.496 5.864 1.00 87.38 219 ASN A O 1
ATOM 1707 N N . ASP A 1 220 ? -23.604 12.844 4.893 1.00 89.62 220 ASP A N 1
ATOM 1708 C CA . ASP A 1 220 ? -23.726 11.889 3.785 1.00 89.62 220 ASP A CA 1
ATOM 1709 C C . ASP A 1 220 ? -23.051 10.538 4.114 1.00 89.62 220 ASP A C 1
ATOM 1711 O O . ASP A 1 220 ? -22.688 9.760 3.228 1.00 89.62 220 ASP A O 1
ATOM 1715 N N . ALA A 1 221 ? -22.879 10.245 5.411 1.00 88.38 221 ALA A N 1
ATOM 1716 C CA . ALA A 1 221 ? -22.143 9.089 5.928 1.00 88.38 221 ALA A CA 1
ATOM 1717 C C . ALA A 1 221 ? -22.614 7.738 5.357 1.00 88.38 221 ALA A C 1
ATOM 1719 O O . ALA A 1 221 ? -21.786 6.886 5.042 1.00 88.38 221 ALA A O 1
ATOM 1720 N N . GLU A 1 222 ? -23.925 7.551 5.171 1.00 88.94 222 GLU A N 1
ATOM 1721 C CA . GLU A 1 222 ? -24.487 6.326 4.584 1.00 88.94 222 GLU A CA 1
ATOM 1722 C C . GLU A 1 222 ? -24.095 6.122 3.116 1.00 88.94 222 GLU A C 1
ATOM 1724 O O . GLU A 1 222 ? -23.919 4.983 2.693 1.00 88.94 222 GLU A O 1
ATOM 1729 N N . GLU A 1 223 ? -23.953 7.193 2.329 1.00 90.06 223 GLU A N 1
ATOM 1730 C CA . GLU A 1 223 ? -23.499 7.087 0.938 1.00 90.06 223 GLU A CA 1
ATOM 1731 C C . GLU A 1 223 ? -21.996 6.810 0.902 1.00 90.06 223 GLU A C 1
ATOM 1733 O O . GLU A 1 223 ? -21.542 5.859 0.272 1.00 90.06 223 GLU A O 1
ATOM 1738 N N . LEU A 1 224 ? -21.237 7.588 1.675 1.00 92.62 224 LEU A N 1
ATOM 1739 C CA . LEU A 1 224 ? -19.786 7.488 1.784 1.00 92.62 224 LEU A CA 1
ATOM 1740 C C . LEU A 1 224 ? -19.327 6.105 2.275 1.00 92.62 224 LEU A C 1
ATOM 1742 O O . LEU A 1 224 ? -18.343 5.559 1.777 1.00 92.62 224 LEU A O 1
ATOM 1746 N N . SER A 1 225 ? -20.065 5.511 3.218 1.00 93.19 225 SER A N 1
ATOM 1747 C CA . SER A 1 225 ? -19.773 4.186 3.764 1.00 93.19 225 SER A CA 1
ATOM 1748 C C . SER A 1 225 ? -20.003 3.042 2.769 1.00 93.19 225 SER A C 1
ATOM 1750 O O . SER A 1 225 ? -19.469 1.961 3.011 1.00 93.19 225 SER A O 1
ATOM 1752 N N . LYS A 1 226 ? -20.780 3.215 1.688 1.00 94.31 226 LYS A N 1
ATOM 1753 C CA . LYS A 1 226 ? -21.014 2.135 0.703 1.00 94.31 226 LYS A CA 1
ATOM 1754 C C . LYS A 1 226 ? -19.741 1.752 -0.037 1.00 94.31 226 LYS A C 1
ATOM 1756 O O . LYS A 1 226 ? -19.500 0.565 -0.241 1.00 94.31 226 LYS A O 1
ATOM 1761 N N . ASP A 1 227 ? -18.947 2.755 -0.397 1.00 95.25 227 ASP A N 1
ATOM 1762 C CA . ASP A 1 227 ? -17.699 2.582 -1.137 1.00 95.25 227 ASP A CA 1
ATOM 1763 C C . ASP A 1 227 ? -16.494 2.474 -0.191 1.00 95.25 227 ASP A C 1
ATOM 1765 O O . ASP A 1 227 ? -15.633 1.618 -0.382 1.00 95.25 227 ASP A O 1
ATOM 1769 N N . GLU A 1 228 ? -16.449 3.273 0.882 1.00 96.56 228 GLU A N 1
ATOM 1770 C CA . GLU A 1 228 ? -15.277 3.309 1.762 1.00 96.56 228 GLU A CA 1
ATOM 1771 C C . GLU A 1 228 ? -15.153 2.077 2.672 1.00 96.56 228 GLU A C 1
ATOM 1773 O O . GLU A 1 228 ? -14.044 1.593 2.888 1.00 96.56 228 GLU A O 1
ATOM 1778 N N . LEU A 1 229 ? -16.260 1.514 3.167 1.00 97.12 229 LEU A N 1
ATOM 1779 C CA . LEU A 1 229 ? -16.214 0.326 4.026 1.00 97.12 229 LEU A CA 1
ATOM 1780 C C . LEU A 1 229 ? -15.543 -0.870 3.318 1.00 97.12 229 LEU A C 1
ATOM 1782 O O . LEU A 1 229 ? -14.583 -1.415 3.875 1.00 97.12 229 LEU A O 1
ATOM 1786 N N . PRO A 1 230 ? -15.977 -1.299 2.110 1.00 96.88 230 PRO A N 1
ATOM 1787 C CA . PRO A 1 230 ? -15.299 -2.379 1.398 1.00 96.88 230 PRO A CA 1
ATOM 1788 C C . PRO A 1 230 ? -13.888 -1.986 0.942 1.00 96.88 230 PRO A C 1
ATOM 1790 O O . PRO A 1 230 ? -13.031 -2.865 0.855 1.00 96.88 230 PRO A O 1
ATOM 1793 N N . GLU A 1 231 ? -13.613 -0.699 0.699 1.00 96.38 231 GLU A N 1
ATOM 1794 C CA . GLU A 1 231 ? -12.261 -0.214 0.402 1.00 96.38 231 GLU A CA 1
ATOM 1795 C C . GLU A 1 231 ? -11.306 -0.466 1.584 1.00 96.38 231 GLU A C 1
ATOM 1797 O O . GLU A 1 231 ? -10.291 -1.143 1.412 1.00 96.38 231 GLU A O 1
ATOM 1802 N N . ILE A 1 232 ? -11.663 -0.015 2.793 1.00 97.94 232 ILE A N 1
ATOM 1803 C CA . ILE A 1 232 ? -10.874 -0.212 4.020 1.00 97.94 232 ILE A CA 1
ATOM 1804 C C . ILE A 1 232 ? -10.696 -1.703 4.333 1.00 97.94 232 ILE A C 1
ATOM 1806 O O . ILE A 1 232 ? -9.580 -2.144 4.604 1.00 97.94 232 ILE A O 1
ATOM 1810 N N . LEU A 1 233 ? -11.752 -2.516 4.221 1.00 97.38 233 LEU A N 1
ATOM 1811 C CA . LEU A 1 233 ? -11.637 -3.967 4.422 1.00 97.38 233 LEU A CA 1
ATOM 1812 C C . LEU A 1 233 ? -10.726 -4.650 3.389 1.00 97.38 233 LEU A C 1
ATOM 1814 O O . LEU A 1 233 ? -10.134 -5.684 3.695 1.00 97.38 233 LEU A O 1
ATOM 1818 N N . SER A 1 234 ? -10.585 -4.090 2.181 1.00 95.25 234 SER A N 1
ATOM 1819 C CA . SER A 1 234 ? -9.681 -4.614 1.145 1.00 95.25 234 SER A CA 1
ATOM 1820 C C . SER A 1 234 ? -8.197 -4.328 1.414 1.00 95.25 234 SER A C 1
ATOM 1822 O O . SER A 1 234 ? -7.335 -4.898 0.742 1.00 95.25 234 SER A O 1
ATOM 1824 N N . TYR A 1 235 ? -7.899 -3.453 2.379 1.00 96.00 235 TYR A N 1
ATOM 1825 C CA . TYR A 1 235 ? -6.549 -3.055 2.785 1.00 96.00 235 TYR A CA 1
ATOM 1826 C C . TYR A 1 235 ? -5.979 -3.875 3.942 1.00 96.00 235 TYR A C 1
ATOM 1828 O O . TYR A 1 235 ? -4.776 -3.802 4.204 1.00 96.00 235 TYR A O 1
ATOM 1836 N N . LEU A 1 236 ? -6.820 -4.659 4.613 1.00 96.69 236 LEU A N 1
ATOM 1837 C CA . LEU A 1 236 ? -6.411 -5.525 5.709 1.00 96.69 236 LEU A CA 1
ATOM 1838 C C . LEU A 1 236 ? -5.581 -6.720 5.202 1.00 96.69 236 LEU A C 1
ATOM 1840 O O . LEU A 1 236 ? -5.782 -7.180 4.074 1.00 96.69 236 LEU A O 1
ATOM 1844 N N . PRO A 1 237 ? -4.656 -7.253 6.025 1.00 94.56 237 PRO A N 1
ATOM 1845 C CA . PRO A 1 237 ? -3.984 -8.516 5.737 1.00 94.56 237 PRO A CA 1
ATOM 1846 C C . PRO A 1 237 ? -4.997 -9.671 5.756 1.00 94.56 237 PRO A C 1
ATOM 1848 O O . PRO A 1 237 ? -6.173 -9.495 6.068 1.00 94.56 237 PRO A O 1
ATOM 1851 N N . LYS A 1 238 ? -4.559 -10.896 5.463 1.00 94.06 238 LYS A N 1
ATOM 1852 C CA . LYS A 1 238 ? -5.423 -12.066 5.639 1.00 94.06 238 LYS A CA 1
ATOM 1853 C C . LYS A 1 238 ? -5.643 -12.344 7.136 1.00 94.06 238 LYS A C 1
ATOM 1855 O O . LYS A 1 238 ? -4.678 -12.639 7.830 1.00 94.06 238 LYS A O 1
ATOM 1860 N N . TYR A 1 239 ? -6.896 -12.298 7.602 1.00 96.50 239 TYR A N 1
ATOM 1861 C CA . TYR A 1 239 ? -7.277 -12.516 9.012 1.00 96.50 239 TYR A CA 1
ATOM 1862 C C . TYR A 1 239 ? -8.302 -13.651 9.232 1.00 96.50 239 TYR A C 1
ATOM 1864 O O . TYR A 1 239 ? -8.935 -13.734 10.285 1.00 96.50 239 TYR A O 1
ATOM 1872 N N . ASP A 1 240 ? -8.484 -14.548 8.255 1.00 97.56 240 ASP A N 1
ATOM 1873 C CA . ASP A 1 240 ? -9.396 -15.694 8.383 1.00 97.56 240 ASP A CA 1
ATOM 1874 C C . ASP A 1 240 ? -8.989 -16.626 9.543 1.00 97.56 240 ASP A C 1
ATOM 1876 O O . ASP A 1 240 ? -7.918 -17.232 9.514 1.00 97.56 240 ASP A O 1
ATOM 1880 N N . ASN A 1 241 ? -9.889 -16.816 10.511 1.00 97.94 241 ASN A N 1
ATOM 1881 C CA . ASN A 1 241 ? -9.708 -17.576 11.756 1.00 97.94 241 ASN A CA 1
ATOM 1882 C C . ASN A 1 241 ? -8.644 -17.014 12.725 1.00 97.94 241 ASN A C 1
ATOM 1884 O O . ASN A 1 241 ? -8.179 -17.754 13.588 1.00 97.94 241 ASN A O 1
ATOM 1888 N N . LEU A 1 242 ? -8.278 -15.733 12.601 1.00 98.25 242 LEU A N 1
ATOM 1889 C CA . LEU A 1 242 ? -7.320 -15.052 13.486 1.00 98.25 242 LEU A CA 1
ATOM 1890 C C . LEU A 1 242 ? -8.001 -14.255 14.616 1.00 98.25 242 LEU A C 1
ATOM 1892 O O . LEU A 1 242 ? -9.205 -13.993 14.555 1.00 98.25 242 LEU A O 1
ATOM 1896 N N . ASP A 1 243 ? -7.225 -13.863 15.627 1.00 98.62 243 ASP A N 1
ATOM 1897 C CA . ASP A 1 243 ? -7.654 -13.035 16.759 1.00 98.62 243 ASP A CA 1
ATOM 1898 C C . ASP A 1 243 ? -7.491 -11.539 16.428 1.00 98.62 243 ASP A C 1
ATOM 1900 O O . ASP A 1 243 ? -6.379 -11.050 16.201 1.00 98.62 243 ASP A O 1
ATOM 1904 N N . VAL A 1 244 ? -8.602 -10.796 16.413 1.00 98.81 244 VAL A N 1
ATOM 1905 C CA . VAL A 1 244 ? -8.648 -9.375 16.029 1.00 98.81 244 VAL A CA 1
ATOM 1906 C C . VAL A 1 244 ? -9.133 -8.512 17.193 1.00 98.81 244 VAL A C 1
ATOM 1908 O O . VAL A 1 244 ? -10.154 -8.817 17.803 1.00 98.81 244 VAL A O 1
ATOM 1911 N N . VAL A 1 245 ? -8.463 -7.392 17.461 1.00 98.56 245 VAL A N 1
ATOM 1912 C CA . VAL A 1 245 ? -8.986 -6.332 18.335 1.00 98.56 245 VAL A CA 1
ATOM 1913 C C . VAL A 1 245 ? -9.318 -5.092 17.504 1.00 98.56 245 VAL A C 1
ATOM 1915 O O . VAL A 1 245 ? -8.486 -4.590 16.750 1.00 98.56 245 VAL A O 1
ATOM 1918 N N . GLU A 1 246 ? -10.556 -4.620 17.617 1.00 98.75 246 GLU A N 1
ATOM 1919 C CA . GLU A 1 246 ? -11.077 -3.413 16.975 1.00 98.75 246 GLU A CA 1
ATOM 1920 C C . GLU A 1 246 ? -11.219 -2.311 18.023 1.00 98.75 246 GLU A C 1
ATOM 1922 O O . GLU A 1 246 ? -11.904 -2.486 19.031 1.00 98.75 246 GLU A O 1
ATOM 1927 N N . LEU A 1 247 ? -10.571 -1.176 17.777 1.00 98.31 247 LEU A N 1
ATOM 1928 C CA . LEU A 1 247 ? -10.449 -0.066 18.716 1.00 98.31 247 LEU A CA 1
ATOM 1929 C C . LEU A 1 247 ? -11.118 1.185 18.142 1.00 98.31 247 LEU A C 1
ATOM 1931 O O . LEU A 1 247 ? -10.818 1.588 17.014 1.00 98.31 247 LEU A O 1
ATOM 1935 N N . GLY A 1 248 ? -12.016 1.795 18.917 1.00 96.94 248 GLY A N 1
ATOM 1936 C CA . GLY A 1 248 ? -12.959 2.790 18.396 1.00 96.94 248 GLY A CA 1
ATOM 1937 C C . GLY A 1 248 ? -14.031 2.133 17.519 1.00 96.94 248 GLY A C 1
ATOM 1938 O O . GLY A 1 248 ? -14.348 2.625 16.437 1.00 96.94 248 GLY A O 1
ATOM 1939 N N . ALA A 1 249 ? -14.538 0.969 17.943 1.00 97.62 249 ALA A N 1
ATOM 1940 C CA . ALA A 1 249 ? -15.492 0.155 17.183 1.00 97.62 249 ALA A CA 1
ATOM 1941 C C . ALA A 1 249 ? -16.826 0.878 16.900 1.00 97.62 249 ALA A C 1
ATOM 1943 O O . ALA A 1 249 ? -17.564 0.526 15.967 1.00 97.62 249 ALA A O 1
ATOM 1944 N N . GLY A 1 250 ? -17.169 1.862 17.736 1.00 96.75 250 GLY A N 1
ATOM 1945 C CA . GLY A 1 250 ? -18.461 2.520 17.780 1.00 96.75 250 GLY A CA 1
ATOM 1946 C C . GLY A 1 250 ? -19.615 1.519 17.706 1.00 96.75 250 GLY A C 1
ATOM 1947 O O . GLY A 1 250 ? -19.596 0.456 18.326 1.00 96.75 250 GLY A O 1
ATOM 1948 N N . ILE A 1 251 ? -20.610 1.838 16.877 1.00 96.62 251 ILE A N 1
ATOM 1949 C CA . ILE A 1 251 ? -21.811 1.018 16.651 1.00 96.62 251 ILE A CA 1
ATOM 1950 C C . ILE A 1 251 ? -21.563 -0.283 15.857 1.00 96.62 251 ILE A C 1
ATOM 1952 O O . ILE A 1 251 ? -22.519 -0.955 15.481 1.00 96.62 251 ILE A O 1
ATOM 1956 N N . GLY A 1 252 ? -20.310 -0.652 15.573 1.00 97.00 252 GLY A N 1
ATOM 1957 C CA . GLY A 1 252 ? -19.961 -1.940 14.963 1.00 97.00 252 GLY A CA 1
ATOM 1958 C C . GLY A 1 252 ? -19.929 -1.985 13.441 1.00 97.00 252 GLY A C 1
ATOM 1959 O O . GLY A 1 252 ? -20.179 -3.039 12.840 1.00 97.00 252 GLY A O 1
ATOM 1960 N N . ARG A 1 253 ? -19.619 -0.846 12.807 1.00 95.56 253 ARG A N 1
ATOM 1961 C CA . ARG A 1 253 ? -19.557 -0.714 11.343 1.00 95.56 253 ARG A CA 1
ATOM 1962 C C . ARG A 1 253 ? -18.557 -1.692 10.721 1.00 95.56 253 ARG A C 1
ATOM 1964 O O . ARG A 1 253 ? -18.893 -2.317 9.719 1.00 95.56 253 ARG A O 1
ATOM 1971 N N . PHE A 1 254 ? -17.377 -1.867 11.321 1.00 98.31 254 PHE A N 1
ATOM 1972 C CA . PHE A 1 254 ? -16.404 -2.868 10.874 1.00 98.31 254 PHE A CA 1
ATOM 1973 C C . PHE A 1 254 ? -16.515 -4.188 11.647 1.00 98.31 254 PHE A C 1
ATOM 1975 O O . PHE A 1 254 ? -16.395 -5.231 11.001 1.00 98.31 254 PHE A O 1
ATOM 1982 N N . THR A 1 255 ? -16.855 -4.179 12.947 1.00 98.69 255 THR A N 1
ATOM 1983 C CA . THR A 1 255 ? -17.083 -5.390 13.777 1.00 98.69 255 THR A CA 1
ATOM 1984 C C . THR A 1 255 ? -17.859 -6.477 13.043 1.00 98.69 255 THR A C 1
ATOM 1986 O O . THR A 1 255 ? -17.420 -7.626 12.969 1.00 98.69 255 THR A O 1
ATOM 1989 N N . THR A 1 256 ? -18.976 -6.088 12.420 1.00 97.69 256 THR A N 1
ATOM 1990 C CA . THR A 1 256 ? -19.867 -6.972 11.654 1.00 97.69 256 THR A CA 1
ATOM 1991 C C . THR A 1 256 ? -19.132 -7.775 10.574 1.00 97.69 256 THR A C 1
ATOM 1993 O O . THR A 1 256 ? -19.446 -8.940 10.337 1.00 97.69 256 THR A O 1
ATOM 1996 N N . HIS A 1 257 ? -18.153 -7.163 9.905 1.00 98.12 257 HIS A N 1
ATOM 1997 C CA . HIS A 1 257 ? -17.398 -7.752 8.797 1.00 98.12 257 HIS A CA 1
ATOM 1998 C C . HIS A 1 257 ? -16.091 -8.415 9.239 1.00 98.12 257 HIS A C 1
ATOM 2000 O O . HIS A 1 257 ? -15.664 -9.396 8.626 1.00 98.12 257 HIS A O 1
ATOM 2006 N N . LEU A 1 258 ? -15.459 -7.914 10.304 1.00 98.62 258 LEU A N 1
ATOM 2007 C CA . LEU A 1 258 ? -14.302 -8.560 10.924 1.00 98.62 258 LEU A CA 1
ATOM 2008 C C . LEU A 1 258 ? -14.711 -9.938 11.463 1.00 98.62 258 LEU A C 1
ATOM 2010 O O . LEU A 1 258 ? -14.129 -10.953 11.080 1.00 98.62 258 LEU A O 1
ATOM 2014 N N . ALA A 1 259 ? -15.805 -9.996 12.226 1.00 98.44 259 ALA A N 1
ATOM 2015 C CA . ALA A 1 259 ? -16.323 -11.217 12.842 1.00 98.44 259 ALA A CA 1
ATOM 2016 C C . ALA A 1 259 ? -16.870 -12.259 11.845 1.00 98.44 259 ALA A C 1
ATOM 2018 O O . ALA A 1 259 ? -17.027 -13.423 12.203 1.00 98.44 259 ALA A O 1
ATOM 2019 N N . GLN A 1 260 ? -17.117 -11.890 10.583 1.00 97.62 260 GLN A N 1
ATOM 2020 C CA . GLN A 1 260 ? -17.478 -12.849 9.526 1.00 97.62 260 GLN A CA 1
ATOM 2021 C C . GLN A 1 260 ? -16.303 -13.725 9.064 1.00 97.62 260 GLN A C 1
ATOM 2023 O O . GLN A 1 260 ? -16.544 -14.749 8.424 1.00 97.62 260 GLN A O 1
ATOM 2028 N N . LYS A 1 261 ? -15.053 -13.330 9.348 1.00 97.81 261 LYS A N 1
ATOM 2029 C CA . LYS A 1 261 ? -13.845 -14.082 8.962 1.00 97.81 261 LYS A CA 1
ATOM 2030 C C . LYS A 1 261 ? -12.927 -14.404 10.139 1.00 97.81 261 LYS A C 1
ATOM 2032 O O . LYS A 1 261 ? -12.311 -15.463 10.132 1.00 97.81 261 LYS A O 1
ATOM 2037 N N . ALA A 1 262 ? -12.805 -13.500 11.109 1.00 98.50 262 ALA A N 1
ATOM 2038 C CA . ALA A 1 262 ? -11.955 -13.669 12.283 1.00 98.50 262 ALA A CA 1
ATOM 2039 C C . ALA A 1 262 ? -12.412 -14.849 13.159 1.00 98.50 262 ALA A C 1
ATOM 2041 O O . ALA A 1 262 ? -13.605 -15.145 13.257 1.00 98.50 262 ALA A O 1
ATOM 2042 N N . GLY A 1 263 ? -11.461 -15.498 13.831 1.00 98.38 263 GLY A N 1
ATOM 2043 C CA . GLY A 1 263 ? -11.749 -16.525 14.833 1.00 98.38 263 GLY A CA 1
ATOM 2044 C C . GLY A 1 263 ? -12.374 -15.918 16.090 1.00 98.38 263 GLY A C 1
ATOM 2045 O O . GLY A 1 263 ? -13.333 -16.471 16.629 1.00 98.38 263 GLY A O 1
ATOM 2046 N N . LYS A 1 264 ? -11.882 -14.740 16.487 1.00 98.44 264 LYS A N 1
ATOM 2047 C CA . LYS A 1 264 ? -12.349 -13.926 17.615 1.00 98.44 264 LYS A CA 1
ATOM 2048 C C . LYS A 1 264 ? -12.221 -12.444 17.257 1.00 98.44 264 LYS A C 1
ATOM 2050 O O . LYS A 1 264 ? -11.235 -12.046 16.639 1.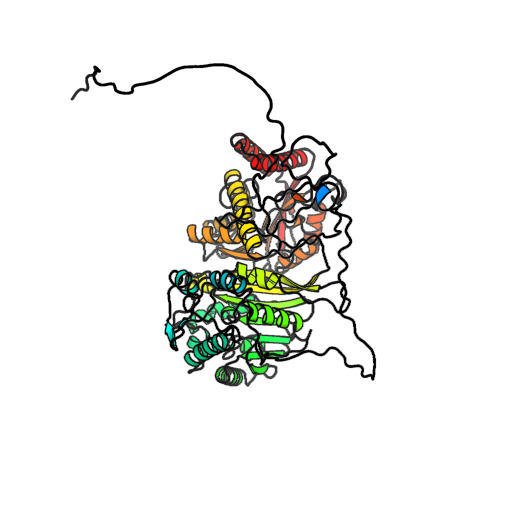00 98.44 264 LYS A O 1
ATOM 2055 N N . VAL A 1 265 ? -13.188 -11.632 17.675 1.00 98.88 265 VAL A N 1
ATOM 2056 C CA . VAL A 1 265 ? -13.104 -10.167 17.655 1.00 98.88 265 VAL A CA 1
ATOM 2057 C C . VAL A 1 265 ? -13.319 -9.634 19.067 1.00 98.88 265 VAL A C 1
ATOM 2059 O O . VAL A 1 265 ? -14.287 -10.014 19.716 1.00 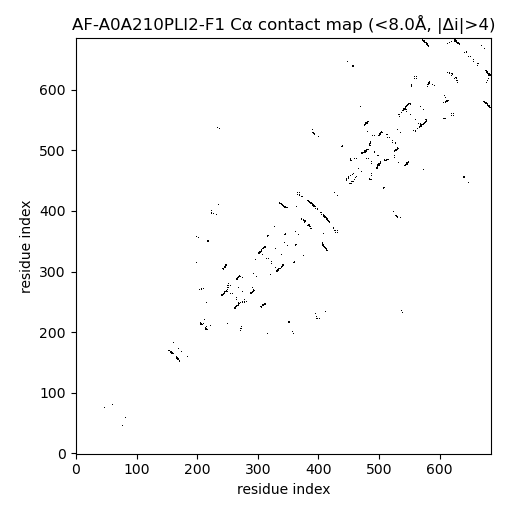98.88 265 VAL A O 1
ATOM 2062 N N . LEU A 1 266 ? -12.458 -8.735 19.532 1.00 98.75 266 LEU A N 1
ATOM 2063 C CA . LEU A 1 266 ? -12.739 -7.870 20.678 1.00 98.75 266 LEU A CA 1
ATOM 2064 C C . LEU A 1 266 ? -13.068 -6.471 20.156 1.00 98.75 266 LEU A C 1
ATOM 2066 O O . LEU A 1 266 ? -12.194 -5.802 19.613 1.00 98.75 266 LEU A O 1
ATOM 2070 N N . ALA A 1 267 ? -14.321 -6.045 20.303 1.00 98.69 267 ALA A N 1
ATOM 2071 C CA . ALA A 1 267 ? -14.778 -4.712 19.925 1.00 98.69 267 ALA A CA 1
ATOM 2072 C C . ALA A 1 267 ? -14.718 -3.774 21.138 1.00 98.69 267 ALA A C 1
ATOM 2074 O O . ALA A 1 267 ? -15.404 -4.007 22.139 1.00 98.69 267 ALA A O 1
ATOM 2075 N N . VAL A 1 268 ? -13.903 -2.720 21.040 1.00 98.31 268 VAL A N 1
ATOM 2076 C CA . VAL A 1 268 ? -13.671 -1.748 22.115 1.00 98.31 268 VAL A CA 1
ATOM 2077 C C . VAL A 1 268 ? -14.041 -0.340 21.678 1.00 98.31 268 VAL A C 1
ATOM 2079 O O . VAL A 1 268 ? -13.640 0.125 20.610 1.00 98.31 268 VAL A O 1
ATOM 2082 N N . ASP A 1 269 ? -14.777 0.354 22.534 1.00 97.31 269 ASP A N 1
ATOM 2083 C CA . ASP A 1 269 ? -15.092 1.771 22.408 1.00 97.31 269 ASP A CA 1
ATOM 2084 C C . ASP A 1 269 ? -15.364 2.332 23.809 1.00 97.31 269 ASP A C 1
ATOM 2086 O O . ASP A 1 269 ? -15.904 1.628 24.659 1.00 97.31 269 ASP A O 1
ATOM 2090 N N . PHE A 1 270 ? -15.000 3.581 24.078 1.00 94.19 270 PHE A N 1
ATOM 2091 C CA . PHE A 1 270 ? -15.239 4.201 25.385 1.00 94.19 270 PHE A CA 1
ATOM 2092 C C . PHE A 1 270 ? -16.693 4.661 25.600 1.00 94.19 270 PHE A C 1
ATOM 2094 O O . PHE A 1 270 ? -17.085 4.963 26.731 1.00 94.19 270 PHE A O 1
ATOM 2101 N N . MET A 1 271 ? -17.507 4.666 24.539 1.00 92.94 271 MET A N 1
ATOM 2102 C CA . MET A 1 271 ? -18.923 5.017 24.573 1.00 92.94 271 MET A CA 1
ATOM 2103 C C . MET A 1 271 ? -19.799 3.773 24.799 1.00 92.94 271 MET A C 1
ATOM 2105 O O . MET A 1 271 ? -20.048 2.983 23.886 1.00 92.94 271 MET A O 1
ATOM 2109 N N . GLU A 1 272 ? -20.325 3.608 26.019 1.00 93.56 272 GLU A N 1
ATOM 2110 C CA . GLU A 1 272 ? -21.181 2.465 26.397 1.00 93.56 272 GLU A CA 1
ATOM 2111 C C . GLU A 1 272 ? -22.385 2.299 25.449 1.00 93.56 272 GLU A C 1
ATOM 2113 O O . GLU A 1 272 ? -22.654 1.200 24.974 1.00 93.56 272 GLU A O 1
ATOM 2118 N N . ASN A 1 273 ? -23.068 3.391 25.090 1.00 93.81 273 ASN A N 1
ATOM 2119 C CA . ASN A 1 273 ? -24.211 3.374 24.169 1.00 93.81 273 ASN A CA 1
ATOM 2120 C C . ASN A 1 273 ? -23.839 2.903 22.748 1.00 93.81 273 ASN A C 1
ATOM 2122 O O . ASN A 1 273 ? -24.648 2.255 22.080 1.00 93.81 273 ASN A O 1
ATOM 2126 N N . PHE A 1 274 ? -22.620 3.187 22.281 1.00 95.62 274 PHE A N 1
ATOM 2127 C CA . PHE A 1 274 ? -22.111 2.645 21.022 1.00 95.62 274 PHE A CA 1
ATOM 2128 C C . PHE A 1 274 ? -21.848 1.137 21.129 1.00 95.62 274 PHE A C 1
ATOM 2130 O O . PHE A 1 274 ? -22.267 0.393 20.240 1.00 95.62 274 PHE A O 1
ATOM 2137 N N . ILE A 1 275 ? -21.247 0.665 22.227 1.00 97.31 275 ILE A N 1
ATOM 2138 C CA . ILE A 1 275 ? -21.024 -0.768 22.480 1.00 97.31 275 ILE A CA 1
ATOM 2139 C C . ILE A 1 275 ? -22.339 -1.541 22.642 1.00 97.31 275 ILE A C 1
ATOM 2141 O O . ILE A 1 275 ? -22.489 -2.623 22.068 1.00 97.31 275 ILE A O 1
ATOM 2145 N N . GLU A 1 276 ? -23.324 -0.989 23.352 1.00 97.00 276 GLU A N 1
ATOM 2146 C CA . GLU A 1 276 ? -24.677 -1.548 23.426 1.00 97.00 276 GLU A CA 1
ATOM 2147 C C . GLU A 1 276 ? -25.300 -1.664 22.029 1.00 97.00 276 GLU A C 1
ATOM 2149 O O . GLU A 1 276 ? -25.863 -2.710 21.686 1.00 97.00 276 GLU A O 1
ATOM 2154 N N . LYS A 1 277 ? -25.144 -0.632 21.186 1.00 97.00 277 LYS A N 1
ATOM 2155 C CA . LYS A 1 277 ? -25.664 -0.642 19.814 1.00 97.00 277 LYS A CA 1
ATOM 2156 C C . LYS A 1 277 ? -24.959 -1.664 18.922 1.00 97.00 277 LYS A C 1
ATOM 2158 O O . LYS A 1 277 ? -25.628 -2.384 18.179 1.00 97.00 277 LYS A O 1
ATOM 2163 N N . ASN A 1 278 ? -23.637 -1.772 19.035 1.00 98.31 278 ASN A N 1
ATOM 2164 C CA . ASN A 1 278 ? -22.824 -2.774 18.351 1.00 98.31 278 ASN A CA 1
ATOM 2165 C C . ASN A 1 278 ? -23.293 -4.190 18.718 1.00 98.31 278 ASN A C 1
ATOM 2167 O O . ASN A 1 278 ? -23.610 -4.996 17.841 1.00 98.31 278 ASN A O 1
ATOM 2171 N N . ARG A 1 279 ? -23.475 -4.454 20.018 1.00 98.06 279 ARG A N 1
ATOM 2172 C CA . ARG A 1 279 ? -24.003 -5.724 20.532 1.00 98.06 279 ARG A CA 1
ATOM 2173 C C . ARG A 1 279 ? -25.427 -6.012 20.048 1.00 98.06 279 ARG A C 1
ATOM 2175 O O . ARG A 1 279 ? -25.745 -7.166 19.774 1.00 98.06 279 ARG A O 1
ATOM 2182 N N . GLU A 1 280 ? -26.287 -5.001 19.906 1.00 97.50 280 GLU A N 1
ATOM 2183 C CA . GLU A 1 280 ? -27.640 -5.167 19.351 1.00 97.50 280 GLU A CA 1
ATOM 2184 C C . GLU A 1 280 ? -27.613 -5.592 17.871 1.00 97.50 280 GLU A C 1
ATOM 2186 O O . GLU A 1 280 ? -28.343 -6.510 17.474 1.00 97.50 280 GLU A O 1
ATOM 2191 N N . ILE A 1 281 ? -26.772 -4.932 17.067 1.00 97.19 281 ILE A N 1
ATOM 2192 C CA . ILE A 1 281 ? -26.589 -5.193 15.632 1.00 97.19 281 ILE A CA 1
ATOM 2193 C C . ILE A 1 281 ? -25.998 -6.592 15.421 1.00 97.19 281 ILE A C 1
ATOM 2195 O O . ILE A 1 281 ? -26.526 -7.383 14.636 1.00 97.19 281 ILE A O 1
ATOM 2199 N N . ASN A 1 282 ? -24.955 -6.926 16.180 1.00 98.06 282 ASN A N 1
ATOM 2200 C CA . ASN A 1 282 ? -24.150 -8.130 16.000 1.00 98.06 282 ASN A CA 1
ATOM 2201 C C . ASN A 1 282 ? -24.563 -9.327 16.874 1.00 98.06 282 ASN A C 1
ATOM 2203 O O . ASN A 1 282 ? -23.897 -10.357 16.850 1.00 98.06 282 ASN A O 1
ATOM 2207 N N . LYS A 1 283 ? -25.708 -9.266 17.571 1.00 96.38 283 LYS A N 1
ATOM 2208 C CA . LYS A 1 283 ? -26.235 -10.311 18.486 1.00 96.38 283 LYS A CA 1
ATOM 2209 C C . LYS A 1 283 ? -26.333 -11.749 17.947 1.00 96.38 283 LYS A C 1
ATOM 2211 O O . LYS A 1 283 ? -26.559 -12.671 18.725 1.00 96.38 283 LYS A O 1
ATOM 2216 N N . ASN A 1 284 ? -26.258 -11.937 16.629 1.00 96.75 284 ASN A N 1
ATOM 2217 C CA . ASN A 1 284 ? -26.306 -13.251 15.978 1.00 96.75 284 ASN A CA 1
ATOM 2218 C C . ASN A 1 284 ? -24.909 -13.870 15.770 1.00 96.75 284 ASN A C 1
ATOM 2220 O O . ASN A 1 284 ? -24.815 -15.028 15.370 1.00 96.75 284 ASN A O 1
ATOM 2224 N N . LEU A 1 285 ? -23.842 -13.101 16.001 1.00 97.44 285 LEU A N 1
ATOM 2225 C CA . LEU A 1 285 ? -22.448 -13.523 15.905 1.00 97.44 285 LEU A CA 1
ATOM 2226 C C . LEU A 1 285 ? -21.947 -13.874 17.312 1.00 97.44 285 LEU A C 1
ATOM 2228 O O . LEU A 1 285 ? -22.175 -13.134 18.267 1.00 97.44 285 LEU A O 1
ATOM 2232 N N . THR A 1 286 ? -21.302 -15.032 17.451 1.00 97.19 286 THR A N 1
ATOM 2233 C CA . THR A 1 286 ? -20.929 -15.616 18.756 1.00 97.19 286 THR A CA 1
ATOM 2234 C C . THR A 1 286 ? -19.437 -15.516 19.072 1.00 97.19 286 THR A C 1
ATOM 2236 O O . THR A 1 286 ? -18.994 -16.047 20.083 1.00 97.19 286 THR A O 1
ATOM 2239 N N . ASN A 1 287 ? -18.662 -14.892 18.187 1.00 98.50 287 ASN A N 1
ATOM 2240 C CA . ASN A 1 287 ? -17.209 -14.734 18.246 1.00 98.50 287 ASN A CA 1
ATOM 2241 C C . ASN A 1 287 ? -16.787 -13.277 18.513 1.00 98.50 287 ASN A C 1
ATOM 2243 O O . ASN A 1 287 ? -15.681 -12.892 18.144 1.00 98.50 287 ASN A O 1
ATOM 2247 N N . ILE A 1 288 ? -17.672 -12.471 19.110 1.00 98.75 288 ILE A N 1
ATOM 2248 C CA . ILE A 1 288 ? -17.408 -11.070 19.452 1.00 98.75 288 ILE A CA 1
ATOM 2249 C C . ILE A 1 288 ? -17.504 -10.887 20.966 1.00 98.75 288 ILE A C 1
ATOM 2251 O O . ILE A 1 288 ? -18.581 -11.044 21.546 1.00 98.75 288 ILE A O 1
ATOM 2255 N N . ASP A 1 289 ? -16.386 -10.500 21.570 1.00 98.38 289 ASP A N 1
ATOM 2256 C CA . ASP A 1 289 ? -16.322 -9.922 22.907 1.00 98.38 289 ASP A CA 1
ATOM 2257 C C . ASP A 1 289 ? -16.472 -8.394 22.806 1.00 98.38 289 ASP A C 1
ATOM 2259 O O . ASP A 1 289 ? -16.046 -7.775 21.830 1.00 98.38 289 ASP A O 1
ATOM 2263 N N . TYR A 1 290 ? -17.078 -7.772 23.818 1.00 98.38 290 TYR A N 1
ATOM 2264 C CA . TYR A 1 290 ? -17.380 -6.337 23.835 1.00 98.38 290 TYR A CA 1
ATOM 2265 C C . TYR A 1 290 ? -16.835 -5.695 25.106 1.00 98.38 290 TYR A C 1
ATOM 2267 O O . TYR A 1 290 ? -17.144 -6.173 26.201 1.00 98.38 290 TYR A O 1
ATOM 2275 N N . LEU A 1 291 ? -16.114 -4.584 24.970 1.00 97.25 291 LEU A N 1
ATOM 2276 C CA . LEU A 1 291 ? -15.549 -3.836 26.091 1.00 97.25 291 LEU A CA 1
ATOM 2277 C C . LEU A 1 291 ? -15.866 -2.341 25.955 1.00 97.25 291 LEU A C 1
ATOM 2279 O O . LEU A 1 291 ? -15.478 -1.710 24.976 1.00 97.25 291 LEU A O 1
ATOM 2283 N N . ALA A 1 292 ? -16.549 -1.784 26.955 1.00 96.56 292 ALA A N 1
ATOM 2284 C CA . ALA A 1 292 ? -16.724 -0.344 27.096 1.00 96.56 292 ALA A CA 1
ATOM 2285 C C . ALA A 1 292 ? -15.555 0.224 27.923 1.00 96.56 292 ALA A C 1
ATOM 2287 O O . ALA A 1 292 ? -15.543 0.077 29.146 1.00 96.56 292 ALA A O 1
ATOM 2288 N N . ALA A 1 293 ? -14.534 0.784 27.266 1.00 94.56 293 ALA A N 1
ATOM 2289 C CA . ALA A 1 293 ? -13.316 1.280 27.920 1.00 94.56 293 ALA A CA 1
ATOM 2290 C C . ALA A 1 293 ? -12.575 2.339 27.087 1.00 94.56 293 ALA A C 1
ATOM 2292 O O . ALA A 1 293 ? -12.601 2.300 25.857 1.00 94.56 293 ALA A O 1
ATOM 2293 N N . ASP A 1 294 ? -11.871 3.249 27.768 1.00 93.06 294 ASP A N 1
ATOM 2294 C CA . ASP A 1 294 ? -10.829 4.087 27.160 1.00 93.06 294 ASP A CA 1
ATOM 2295 C C . ASP A 1 294 ? -9.651 3.188 26.738 1.00 93.06 294 ASP A C 1
ATOM 2297 O O . ASP A 1 294 ? -9.206 2.328 27.502 1.00 93.06 294 ASP A O 1
ATOM 2301 N N . VAL A 1 295 ? -9.138 3.386 25.522 1.00 92.75 295 VAL A N 1
ATOM 2302 C CA . VAL A 1 295 ? -8.006 2.622 24.969 1.00 92.75 295 VAL A CA 1
ATOM 2303 C C . VAL A 1 295 ? -6.705 2.827 25.748 1.00 92.75 295 VAL A C 1
ATOM 2305 O O . VAL A 1 295 ? -5.810 1.985 25.681 1.00 92.75 295 VAL A O 1
ATOM 2308 N N . MET A 1 296 ? -6.609 3.920 26.507 1.00 92.75 296 MET A N 1
ATOM 2309 C CA . MET A 1 296 ? -5.491 4.215 27.402 1.00 92.75 296 MET A CA 1
ATOM 2310 C C . MET A 1 296 ? -5.529 3.411 28.708 1.00 92.75 296 MET A C 1
ATOM 2312 O O . MET A 1 296 ? -4.486 3.241 29.333 1.00 92.75 296 MET A O 1
ATOM 2316 N N . ASP A 1 297 ? -6.700 2.895 29.093 1.00 90.81 297 ASP A N 1
ATOM 2317 C CA . ASP A 1 297 ? -6.914 2.142 30.336 1.00 90.81 297 ASP A CA 1
ATOM 2318 C C . ASP A 1 297 ? -6.971 0.614 30.078 1.00 90.81 297 ASP A C 1
ATOM 2320 O O . ASP A 1 297 ? -7.312 -0.175 30.962 1.00 90.81 297 ASP A O 1
ATOM 2324 N N . MET A 1 298 ? -6.663 0.175 28.849 1.00 90.81 298 MET A N 1
ATOM 2325 C CA . MET A 1 298 ? -6.718 -1.229 28.430 1.00 90.81 298 MET A CA 1
ATOM 2326 C C . MET A 1 298 ? -5.483 -2.039 28.843 1.00 90.81 298 MET A C 1
ATOM 2328 O O . MET A 1 298 ? -4.367 -1.783 28.388 1.00 90.81 298 MET A O 1
ATOM 2332 N N . GLU A 1 299 ? -5.715 -3.134 29.567 1.00 89.25 299 GLU A N 1
ATOM 2333 C CA . GLU A 1 299 ? -4.724 -4.182 29.833 1.00 89.25 299 GLU A CA 1
ATOM 2334 C C . GLU A 1 299 ? -5.097 -5.469 29.071 1.00 89.25 299 GLU A C 1
ATOM 2336 O O . GLU A 1 299 ? -5.952 -6.242 29.504 1.00 89.25 299 GLU A O 1
ATOM 2341 N N . LEU A 1 300 ? -4.463 -5.703 27.914 1.00 94.56 300 LEU A N 1
ATOM 2342 C CA . LEU A 1 300 ? -4.536 -6.974 27.176 1.00 94.56 300 LEU A CA 1
ATOM 2343 C C . LEU A 1 300 ? -3.246 -7.784 27.369 1.00 94.56 300 LEU A C 1
ATOM 2345 O O . LEU A 1 300 ? -2.182 -7.216 27.630 1.00 94.56 300 LEU A O 1
ATOM 2349 N N . ASN A 1 301 ? -3.322 -9.110 27.218 1.00 95.06 301 ASN A N 1
ATOM 2350 C CA . ASN A 1 301 ? -2.138 -9.961 27.336 1.00 95.06 301 ASN A CA 1
ATOM 2351 C C . ASN A 1 301 ? -1.151 -9.695 26.188 1.00 95.06 301 ASN A C 1
ATOM 2353 O O . ASN A 1 301 ? -1.546 -9.400 25.057 1.00 95.06 301 ASN A O 1
ATOM 2357 N N . ALA A 1 302 ? 0.143 -9.837 26.479 1.00 94.94 302 ALA A N 1
ATOM 2358 C CA . ALA A 1 302 ? 1.184 -9.774 25.462 1.00 94.94 302 ALA A CA 1
ATOM 2359 C C . ALA A 1 302 ? 1.110 -10.982 24.509 1.00 94.94 302 ALA A C 1
ATOM 2361 O O . ALA A 1 302 ? 0.773 -12.088 24.934 1.00 94.94 302 ALA A O 1
ATOM 2362 N N . ASP A 1 303 ? 1.442 -10.757 23.235 1.00 95.38 303 ASP A N 1
ATOM 2363 C CA . ASP A 1 303 ? 1.448 -11.763 22.164 1.00 95.38 303 ASP A CA 1
ATOM 2364 C C . ASP A 1 303 ? 0.126 -12.581 22.058 1.00 95.38 303 ASP A C 1
ATOM 2366 O O . ASP A 1 303 ? 0.123 -13.773 21.734 1.00 95.38 303 ASP A O 1
ATOM 2370 N N . GLU A 1 304 ? -1.027 -11.940 22.300 1.00 97.31 304 GLU A N 1
ATOM 2371 C CA . GLU A 1 304 ? -2.364 -12.552 22.182 1.00 97.31 304 GLU A CA 1
ATOM 2372 C C . GLU A 1 304 ? -3.063 -12.248 20.843 1.00 97.31 304 GLU A C 1
ATOM 2374 O O . GLU A 1 304 ? -3.908 -13.037 20.435 1.00 97.31 304 GLU A O 1
ATOM 2379 N N . TRP A 1 305 ? -2.724 -11.173 20.127 1.00 98.31 305 TRP A N 1
ATOM 2380 C CA . TRP A 1 305 ? -3.534 -10.689 18.994 1.00 98.31 305 TRP A CA 1
ATOM 2381 C C . TRP A 1 305 ? -2.793 -10.752 17.654 1.00 98.31 305 TRP A C 1
ATOM 2383 O O . TRP A 1 305 ? -1.598 -10.476 17.585 1.00 98.31 305 TRP A O 1
ATOM 2393 N N . ASP A 1 306 ? -3.491 -11.087 16.568 1.00 98.56 306 ASP A N 1
ATOM 2394 C CA . ASP A 1 306 ? -2.903 -11.143 15.219 1.00 98.56 306 ASP A CA 1
ATOM 2395 C C . ASP A 1 306 ? -3.086 -9.826 14.448 1.00 98.56 306 ASP A C 1
ATOM 2397 O O . ASP A 1 306 ? -2.248 -9.457 13.620 1.00 98.56 306 ASP A O 1
ATOM 2401 N N . LEU A 1 307 ? -4.190 -9.118 14.716 1.00 98.75 307 LEU A N 1
ATOM 2402 C CA . LEU A 1 307 ? -4.532 -7.840 14.095 1.00 98.75 307 LEU A CA 1
ATOM 2403 C C . LEU A 1 307 ? -5.098 -6.857 15.129 1.00 98.75 307 LEU A C 1
ATOM 2405 O O . LEU A 1 307 ? -6.147 -7.103 15.722 1.00 98.75 307 LEU A O 1
ATOM 2409 N N . VAL A 1 308 ? -4.441 -5.708 15.272 1.00 98.69 308 VAL A N 1
ATOM 2410 C CA . VAL A 1 308 ? -5.000 -4.505 15.903 1.00 98.69 308 VAL A CA 1
ATOM 2411 C C . VAL A 1 308 ? -5.561 -3.621 14.789 1.00 98.69 308 VAL A C 1
ATOM 2413 O O . VAL A 1 308 ? -4.837 -3.260 13.862 1.00 98.69 308 VAL A O 1
ATOM 2416 N N . PHE A 1 309 ? -6.843 -3.277 14.852 1.00 98.81 309 PHE A N 1
ATOM 2417 C CA . PHE A 1 309 ? -7.532 -2.475 13.841 1.00 98.81 309 PHE A CA 1
ATOM 2418 C C . PHE A 1 309 ? -8.147 -1.219 14.467 1.00 98.81 309 PHE A C 1
ATOM 2420 O O . PHE A 1 309 ? -8.913 -1.308 15.425 1.00 98.81 309 PHE A O 1
ATOM 2427 N N . SER A 1 310 ? -7.859 -0.051 13.893 1.00 98.44 310 SER A N 1
ATOM 2428 C CA . SER A 1 310 ? -8.546 1.206 14.200 1.00 98.44 310 SER A CA 1
ATOM 2429 C C . SER A 1 310 ? -8.912 1.975 12.927 1.00 98.44 310 SER A C 1
ATOM 2431 O O . SER A 1 310 ? -8.248 1.879 11.890 1.00 98.44 310 SER A O 1
ATOM 2433 N N . ASN A 1 311 ? -9.976 2.775 12.999 1.00 97.50 311 ASN A N 1
ATOM 2434 C CA . ASN A 1 311 ? -10.351 3.699 11.933 1.00 97.50 311 ASN A CA 1
ATOM 2435 C C . ASN A 1 311 ? -10.898 5.002 12.531 1.00 97.50 311 ASN A C 1
ATOM 2437 O O . ASN A 1 311 ? -12.065 5.059 12.914 1.00 97.50 311 ASN A O 1
ATOM 2441 N N . TRP A 1 312 ? -10.057 6.039 12.524 1.00 96.81 312 TRP A N 1
ATOM 2442 C CA . TRP A 1 312 ? -10.149 7.282 13.294 1.00 96.81 312 TRP A CA 1
ATOM 2443 C C . TRP A 1 312 ? -10.101 7.044 14.803 1.00 96.81 312 TRP A C 1
ATOM 2445 O O . TRP A 1 312 ? -11.130 7.025 15.473 1.00 96.81 312 TRP A O 1
ATOM 2455 N N . LEU A 1 313 ? -8.890 6.904 15.338 1.00 96.75 313 LEU A N 1
ATOM 2456 C CA . LEU A 1 313 ? -8.668 6.793 16.780 1.00 96.75 313 LEU A CA 1
ATOM 2457 C C . LEU A 1 313 ? -7.519 7.689 17.239 1.00 96.75 313 LEU A C 1
ATOM 2459 O O . LEU A 1 313 ? -7.655 8.441 18.199 1.00 96.75 313 LEU A O 1
ATOM 2463 N N . TYR A 1 314 ? -6.388 7.652 16.537 1.00 96.38 314 TYR A N 1
ATOM 2464 C CA . TYR A 1 314 ? -5.158 8.307 16.980 1.00 96.38 314 TYR A CA 1
ATOM 2465 C C . TYR A 1 314 ? -5.247 9.834 16.885 1.00 96.38 314 TYR A C 1
ATOM 2467 O O . TYR A 1 314 ? -4.566 10.538 17.626 1.00 96.38 314 TYR A O 1
ATOM 2475 N N . MET A 1 315 ? -6.131 10.366 16.037 1.00 95.19 315 MET A N 1
ATOM 2476 C CA . MET A 1 315 ? -6.506 11.786 16.011 1.00 95.19 315 MET A CA 1
ATOM 2477 C C . MET A 1 315 ? -7.252 12.286 17.269 1.00 95.19 315 MET A C 1
ATOM 2479 O O . MET A 1 315 ? -7.472 13.493 17.380 1.00 95.19 315 MET A O 1
ATOM 2483 N N . TYR A 1 316 ? -7.622 11.403 18.206 1.00 94.75 316 TYR A N 1
ATOM 2484 C CA . TYR A 1 316 ? -8.244 11.747 19.498 1.00 94.75 316 TYR A CA 1
ATOM 2485 C C . TYR A 1 316 ? -7.324 11.544 20.714 1.00 94.75 316 TYR A C 1
ATOM 2487 O O . TYR A 1 316 ? -7.729 11.855 21.827 1.00 94.75 316 TYR A O 1
ATOM 2495 N N . LEU A 1 317 ? -6.099 11.062 20.501 1.00 92.81 317 LEU A N 1
ATOM 2496 C CA . LEU A 1 317 ? -5.046 10.976 21.517 1.00 92.81 317 LEU A CA 1
ATOM 2497 C C . LEU A 1 317 ? -4.018 12.080 21.264 1.00 92.81 317 LEU A C 1
ATOM 2499 O O . LEU A 1 317 ? -3.760 12.403 20.097 1.00 92.81 317 LEU A O 1
ATOM 2503 N N . ASP A 1 318 ? -3.386 12.620 22.306 1.00 91.50 318 ASP A N 1
ATOM 2504 C CA . ASP A 1 318 ? -2.200 13.471 22.137 1.00 91.50 318 ASP A CA 1
ATOM 2505 C C . ASP A 1 318 ? -0.955 12.652 21.705 1.00 91.50 318 ASP A C 1
ATOM 2507 O O . ASP A 1 318 ? -1.051 11.470 21.369 1.00 91.50 318 ASP A O 1
ATOM 2511 N N . ASN A 1 319 ? 0.217 13.283 21.567 1.00 88.75 319 ASN A N 1
ATOM 2512 C CA . ASN A 1 319 ? 1.418 12.578 21.088 1.00 88.75 319 ASN A CA 1
ATOM 2513 C C . ASN A 1 319 ? 2.019 11.615 22.126 1.00 88.75 319 ASN A C 1
ATOM 2515 O O . ASN A 1 319 ? 2.572 10.585 21.732 1.00 88.75 319 ASN A O 1
ATOM 2519 N N . ASP A 1 320 ? 1.921 11.926 23.417 1.00 88.44 320 ASP A N 1
ATOM 2520 C CA . ASP A 1 320 ? 2.476 11.107 24.495 1.00 88.44 320 ASP A CA 1
ATOM 2521 C C . ASP A 1 320 ? 1.534 9.936 24.793 1.00 88.44 320 ASP A C 1
ATOM 2523 O O . ASP A 1 320 ? 1.979 8.786 24.872 1.00 88.44 320 ASP A O 1
ATOM 2527 N N . GLU A 1 321 ? 0.224 10.205 24.824 1.00 92.50 321 GLU A N 1
ATOM 2528 C CA . GLU A 1 321 ? -0.832 9.192 24.857 1.00 92.50 321 GLU A CA 1
ATOM 2529 C C . GLU A 1 321 ? -0.696 8.216 23.683 1.00 92.50 321 GLU A C 1
ATOM 2531 O O . GLU A 1 321 ? -0.619 7.004 23.890 1.00 92.50 321 GLU A O 1
ATOM 2536 N N . LEU A 1 322 ? -0.573 8.726 22.452 1.00 94.38 322 LEU A N 1
ATOM 2537 C CA . LEU A 1 322 ? -0.396 7.892 21.264 1.00 94.38 322 LEU A CA 1
ATOM 2538 C C . LEU A 1 322 ? 0.906 7.078 21.317 1.00 94.38 322 LEU A C 1
ATOM 2540 O O . LEU A 1 322 ? 0.896 5.898 20.977 1.00 94.38 322 LEU A O 1
ATOM 2544 N N . THR A 1 323 ? 2.018 7.655 21.782 1.00 92.38 323 THR A N 1
ATOM 2545 C CA . THR A 1 323 ? 3.291 6.922 21.935 1.00 92.38 323 THR A CA 1
ATOM 2546 C C . THR A 1 323 ? 3.172 5.786 22.955 1.00 92.38 323 THR A C 1
ATOM 2548 O O . THR A 1 323 ? 3.688 4.687 22.731 1.00 92.38 323 THR A O 1
ATOM 2551 N N . HIS A 1 324 ? 2.477 6.023 24.070 1.00 92.12 324 HIS A N 1
ATOM 2552 C CA . HIS A 1 324 ? 2.203 5.001 25.076 1.00 92.12 324 HIS A CA 1
ATOM 2553 C C . HIS A 1 324 ? 1.285 3.900 24.521 1.00 92.12 324 HIS A C 1
ATOM 2555 O O . HIS A 1 324 ? 1.630 2.718 24.577 1.00 92.12 324 HIS A O 1
ATOM 2561 N N . PHE A 1 325 ? 0.167 4.283 23.905 1.00 95.44 325 PHE A N 1
ATOM 2562 C CA . PHE A 1 325 ? -0.791 3.372 23.286 1.00 95.44 325 PHE A CA 1
ATOM 2563 C C . PHE A 1 325 ? -0.152 2.494 22.190 1.00 95.44 325 PHE A C 1
ATOM 2565 O O . PHE A 1 325 ? -0.397 1.286 22.133 1.00 95.44 325 PHE A O 1
ATOM 2572 N N . LEU A 1 326 ? 0.715 3.065 21.347 1.00 96.25 326 LEU A N 1
ATOM 2573 C CA . LEU A 1 326 ? 1.455 2.323 20.321 1.00 96.25 326 LEU A CA 1
ATOM 2574 C C . LEU A 1 326 ? 2.394 1.278 20.937 1.00 96.25 326 LEU A C 1
ATOM 2576 O O . LEU A 1 326 ? 2.519 0.177 20.398 1.00 96.25 326 LEU A O 1
ATOM 2580 N N . ARG A 1 327 ? 3.028 1.583 22.080 1.00 95.38 327 ARG A N 1
ATOM 2581 C CA . ARG A 1 327 ? 3.854 0.611 22.816 1.00 95.38 327 ARG A CA 1
ATOM 2582 C C . ARG A 1 327 ? 3.007 -0.535 23.372 1.00 95.38 327 ARG A C 1
ATOM 2584 O O . ARG A 1 327 ? 3.437 -1.681 23.283 1.00 95.38 327 ARG A O 1
ATOM 2591 N N . ASN A 1 328 ? 1.805 -0.255 23.869 1.00 95.12 328 ASN A N 1
ATOM 2592 C CA . ASN A 1 328 ? 0.886 -1.300 24.326 1.00 95.12 328 ASN A CA 1
ATOM 2593 C C . ASN A 1 328 ? 0.400 -2.156 23.141 1.00 95.12 328 ASN A C 1
ATOM 2595 O O . ASN A 1 328 ? 0.514 -3.375 23.179 1.00 95.12 328 ASN A O 1
ATOM 2599 N N . SER A 1 329 ? 0.014 -1.542 22.020 1.00 96.69 329 SER A N 1
ATOM 2600 C CA . SER A 1 329 ? -0.350 -2.269 20.790 1.00 96.69 329 SER A CA 1
ATOM 2601 C C . SER A 1 329 ? 0.771 -3.186 20.276 1.00 96.69 329 SER A C 1
ATOM 2603 O O . SER A 1 329 ? 0.506 -4.299 19.820 1.00 96.69 329 SER A O 1
ATOM 2605 N N . LEU A 1 330 ? 2.035 -2.760 20.384 1.00 96.69 330 LEU A N 1
ATOM 2606 C CA . LEU A 1 330 ? 3.199 -3.577 20.026 1.00 96.69 330 LEU A CA 1
ATOM 2607 C C . LEU A 1 330 ? 3.429 -4.756 20.995 1.00 96.69 330 LEU A C 1
ATOM 2609 O O . LEU A 1 330 ? 3.983 -5.781 20.586 1.00 96.69 330 LEU A O 1
ATOM 2613 N N . SER A 1 331 ? 3.022 -4.646 22.265 1.00 96.69 331 SER A N 1
ATOM 2614 C CA . SER A 1 331 ? 3.106 -5.764 23.214 1.00 96.69 331 SER A CA 1
ATOM 2615 C C . SER A 1 331 ? 1.979 -6.776 22.988 1.00 96.69 331 SER A C 1
ATOM 2617 O O . SER A 1 331 ? 2.251 -7.974 22.975 1.00 96.69 331 SER A O 1
ATOM 2619 N N . TRP A 1 332 ? 0.754 -6.310 22.723 1.00 97.88 332 TRP A N 1
ATOM 2620 C CA . TRP A 1 332 ? -0.436 -7.142 22.488 1.00 97.88 332 TRP A CA 1
ATOM 2621 C C . TRP A 1 332 ? -0.330 -8.029 21.242 1.00 97.88 332 TRP A C 1
ATOM 2623 O O . TRP A 1 332 ? -0.820 -9.160 21.241 1.00 97.88 332 TRP A O 1
ATOM 2633 N N . LEU A 1 333 ? 0.290 -7.518 20.175 1.00 98.44 333 LEU A N 1
ATOM 2634 C CA . LEU A 1 333 ? 0.446 -8.241 18.914 1.00 98.44 333 LEU A CA 1
ATOM 2635 C C . LEU A 1 333 ? 1.407 -9.421 19.039 1.00 98.44 333 LEU A C 1
ATOM 2637 O O . LEU A 1 333 ? 2.486 -9.271 19.598 1.00 98.44 333 LEU A O 1
ATOM 2641 N N . ARG A 1 334 ? 1.080 -10.556 18.420 1.00 97.25 334 ARG A N 1
ATOM 2642 C CA . ARG A 1 334 ? 2.021 -11.659 18.169 1.00 97.25 334 ARG A CA 1
ATOM 2643 C C . ARG A 1 334 ? 3.137 -11.219 17.221 1.00 97.25 334 ARG A C 1
ATOM 2645 O O . ARG A 1 334 ? 2.989 -10.262 16.459 1.00 97.25 334 ARG A O 1
ATOM 2652 N N . THR A 1 335 ? 4.260 -11.940 17.228 1.00 93.00 335 THR A N 1
ATOM 2653 C CA . THR A 1 335 ? 5.307 -11.768 16.200 1.00 93.00 335 THR A CA 1
ATOM 2654 C C . THR A 1 335 ? 4.700 -11.921 14.802 1.00 93.00 335 THR A C 1
ATOM 2656 O O . THR A 1 335 ? 3.865 -12.795 14.592 1.00 93.00 335 THR A O 1
ATOM 2659 N N . ASP A 1 336 ? 5.096 -11.046 13.874 1.00 93.56 336 ASP A N 1
ATOM 2660 C CA . ASP A 1 336 ? 4.525 -10.896 12.529 1.00 93.56 336 ASP A CA 1
ATOM 2661 C C . ASP A 1 336 ? 3.049 -10.439 12.476 1.00 93.56 336 ASP A C 1
ATOM 2663 O O . ASP A 1 336 ? 2.511 -10.268 11.380 1.00 93.56 336 ASP A O 1
ATOM 2667 N N . GLY A 1 337 ? 2.418 -10.155 13.620 1.00 97.81 337 GLY A N 1
ATOM 2668 C CA . GLY A 1 337 ? 1.093 -9.542 13.715 1.00 97.81 337 GLY A CA 1
ATOM 2669 C C . GLY A 1 337 ? 1.057 -8.105 13.186 1.00 97.81 337 GLY A C 1
ATOM 2670 O O . GLY A 1 337 ? 2.077 -7.407 13.118 1.00 97.81 337 GLY A O 1
ATOM 2671 N N . TYR A 1 338 ? -0.132 -7.649 12.800 1.00 98.44 338 TYR A N 1
ATOM 2672 C CA . TYR A 1 338 ? -0.332 -6.386 12.091 1.00 98.44 338 TYR A CA 1
ATOM 2673 C C . TYR A 1 338 ? -1.105 -5.355 12.910 1.00 98.44 338 TYR A C 1
ATOM 2675 O O . TYR A 1 338 ? -2.043 -5.683 13.627 1.00 98.44 338 TYR A O 1
ATOM 2683 N N . MET A 1 339 ? -0.776 -4.083 12.712 1.00 98.31 339 MET A N 1
ATOM 2684 C CA . MET A 1 339 ? -1.617 -2.965 13.122 1.00 98.31 339 MET A CA 1
ATOM 2685 C C . MET A 1 339 ? -2.082 -2.214 11.875 1.00 98.31 339 MET A C 1
ATOM 2687 O O . MET A 1 339 ? -1.266 -1.790 11.051 1.00 98.31 339 MET A O 1
ATOM 2691 N N . PHE A 1 340 ? -3.394 -2.067 11.727 1.00 98.69 340 PHE A N 1
ATOM 2692 C CA . PHE A 1 340 ? -4.015 -1.209 10.728 1.00 98.69 340 PHE A CA 1
ATOM 2693 C C . PHE A 1 340 ? -4.602 0.014 11.420 1.00 98.69 340 PHE A C 1
ATOM 2695 O O . PHE A 1 340 ? -5.372 -0.127 12.370 1.00 98.69 340 PHE A O 1
ATOM 2702 N N . CYS A 1 341 ? -4.289 1.198 10.905 1.00 98.44 341 CYS A N 1
ATOM 2703 C CA . CYS A 1 341 ? -4.924 2.436 11.330 1.00 98.44 341 CYS A CA 1
ATOM 2704 C C . CYS A 1 341 ? -5.306 3.301 10.128 1.00 98.44 341 CYS A C 1
ATOM 2706 O O . CYS A 1 341 ? -4.699 3.240 9.053 1.00 98.44 341 CYS A O 1
ATOM 2708 N N . ARG A 1 342 ? -6.312 4.148 10.332 1.00 98.44 342 ARG A N 1
ATOM 2709 C CA . ARG A 1 342 ? -6.742 5.172 9.381 1.00 98.44 342 ARG A CA 1
ATOM 2710 C C . ARG A 1 342 ? -6.963 6.461 10.140 1.00 98.44 342 ARG A C 1
ATOM 2712 O O . ARG A 1 342 ? -7.765 6.466 11.061 1.00 98.44 342 ARG A O 1
ATOM 2719 N N . GLU A 1 343 ? -6.376 7.567 9.697 1.00 98.19 343 GLU A N 1
ATOM 2720 C CA . GLU A 1 343 ? -6.542 8.868 10.359 1.00 98.19 343 GLU A CA 1
ATOM 2721 C C . GLU A 1 343 ? -6.926 9.999 9.391 1.00 98.19 343 GLU A C 1
ATOM 2723 O O . GLU A 1 343 ? -6.791 9.891 8.166 1.00 98.19 343 GLU A O 1
ATOM 2728 N N . SER A 1 344 ? -7.429 11.105 9.953 1.00 97.56 344 SER A N 1
ATOM 2729 C CA . SER A 1 344 ? -7.549 12.375 9.230 1.00 97.56 344 SER A CA 1
ATOM 2730 C C . SER A 1 344 ? -6.296 13.215 9.442 1.00 97.56 344 SER A C 1
ATOM 2732 O O . SER A 1 344 ? -6.017 13.648 10.558 1.00 97.56 344 SER A O 1
ATOM 2734 N N . CYS A 1 345 ? -5.561 13.469 8.366 1.00 94.75 345 CYS A N 1
ATOM 2735 C CA . CYS A 1 345 ? -4.370 14.310 8.383 1.00 94.75 345 CYS A CA 1
ATOM 2736 C C . CYS A 1 345 ? -4.691 15.745 7.963 1.00 94.75 345 CYS A C 1
ATOM 2738 O O . CYS A 1 345 ? -5.634 15.961 7.208 1.00 94.75 345 CYS A O 1
ATOM 2740 N N . LEU A 1 346 ? -3.864 16.701 8.396 1.00 91.75 346 LEU A N 1
ATOM 2741 C CA . LEU A 1 346 ? -3.827 18.124 8.004 1.00 91.75 346 LEU A CA 1
ATOM 2742 C C . LEU A 1 346 ? -5.096 18.977 8.245 1.00 91.75 346 LEU A C 1
ATOM 2744 O O . LEU A 1 346 ? -4.974 20.154 8.569 1.00 91.75 346 LEU A O 1
ATOM 2748 N N . GLN A 1 347 ? -6.303 18.433 8.075 1.00 89.44 347 GLN A N 1
ATOM 2749 C CA . GLN A 1 347 ? -7.579 19.141 8.168 1.00 89.44 347 GLN A CA 1
ATOM 2750 C C . GLN A 1 347 ? -8.764 18.203 8.465 1.00 89.44 347 GLN A C 1
ATOM 2752 O O . GLN A 1 347 ? -8.703 16.986 8.272 1.00 89.44 347 GLN A O 1
ATOM 2757 N N . GLN A 1 348 ? -9.893 18.801 8.856 1.00 90.50 348 GLN A N 1
ATOM 2758 C CA . GLN A 1 348 ? -11.170 18.111 9.043 1.00 90.50 348 GLN A CA 1
ATOM 2759 C C . GLN A 1 348 ? -11.690 17.440 7.755 1.00 90.50 348 GLN A C 1
ATOM 2761 O O . GLN A 1 348 ? -11.527 17.942 6.642 1.00 90.50 348 GLN A O 1
ATOM 2766 N N . SER A 1 349 ? -12.361 16.297 7.940 1.00 88.56 349 SER A N 1
ATOM 2767 C CA . SER A 1 349 ? -12.897 15.434 6.874 1.00 88.56 349 SER A CA 1
ATOM 2768 C C . SER A 1 349 ? -14.432 15.403 6.781 1.00 88.56 349 SER A C 1
ATOM 2770 O O . SER A 1 349 ? -14.995 15.279 5.687 1.00 88.56 349 SER A O 1
ATOM 2772 N N . GLY A 1 350 ? -15.111 15.472 7.930 1.00 80.56 350 GLY A N 1
ATOM 2773 C CA . GLY A 1 350 ? -16.567 15.347 8.043 1.00 80.56 350 GLY A CA 1
ATOM 2774 C C . GLY A 1 350 ? -17.305 16.679 7.885 1.00 80.56 350 GLY A C 1
ATOM 2775 O O . GLY A 1 350 ? -16.805 17.720 8.315 1.00 80.56 350 GLY A O 1
ATOM 2776 N N . SER A 1 351 ? -18.493 16.644 7.284 1.00 82.62 351 SER A N 1
ATOM 2777 C CA . SER A 1 351 ? -19.330 17.812 6.985 1.00 82.62 351 SER A CA 1
ATOM 2778 C C . SER A 1 351 ? -20.214 18.291 8.143 1.00 82.62 351 SER A C 1
ATOM 2780 O O . SER A 1 351 ? -20.881 19.319 7.998 1.00 82.62 351 SER A O 1
ATOM 2782 N N . LYS A 1 352 ? -20.294 17.562 9.269 1.00 80.50 352 LYS A N 1
ATOM 2783 C CA . LYS A 1 352 ? -21.072 18.028 10.427 1.00 80.50 352 LYS A CA 1
ATOM 2784 C C . LYS A 1 352 ? -20.430 19.267 11.049 1.00 80.50 352 LYS A C 1
ATOM 2786 O O . LYS A 1 352 ? -19.214 19.338 11.234 1.00 80.50 352 LYS A O 1
ATOM 2791 N N . VAL A 1 353 ? -21.282 20.233 11.392 1.00 80.25 353 VAL A N 1
ATOM 2792 C CA . VAL A 1 353 ? -20.907 21.417 12.172 1.00 80.25 353 VAL A CA 1
ATOM 2793 C C . VAL A 1 353 ? -20.558 20.971 13.589 1.00 80.25 353 VAL A C 1
ATOM 2795 O O . VAL A 1 353 ? -21.280 20.167 14.170 1.00 80.25 353 VAL A O 1
ATOM 2798 N N . ARG A 1 354 ? -19.461 21.504 14.130 1.00 80.50 354 ARG A N 1
ATOM 2799 C CA . ARG A 1 354 ? -18.947 21.207 15.471 1.00 80.50 354 ARG A CA 1
ATOM 2800 C C . ARG A 1 354 ? -18.886 22.506 16.265 1.00 80.50 354 ARG A C 1
ATOM 2802 O O . ARG A 1 354 ? -18.506 23.535 15.707 1.00 80.50 354 ARG A O 1
ATOM 2809 N N . THR A 1 355 ? -19.272 22.464 17.535 1.00 78.31 355 THR A N 1
ATOM 2810 C CA . THR A 1 355 ? -19.197 23.616 18.450 1.00 78.31 355 THR A CA 1
ATOM 2811 C C . THR A 1 355 ? -17.781 23.775 19.012 1.00 78.31 355 THR A C 1
ATOM 2813 O O . THR A 1 355 ? -17.253 24.884 19.055 1.00 78.31 355 THR A O 1
ATOM 2816 N N . ILE A 1 356 ? -17.154 22.648 19.359 1.00 81.81 356 ILE A N 1
ATOM 2817 C CA . ILE A 1 356 ? -15.758 22.483 19.778 1.00 81.81 356 ILE A CA 1
ATOM 2818 C C . ILE A 1 356 ? -15.157 21.346 18.931 1.00 81.81 356 ILE A C 1
ATOM 2820 O O . ILE A 1 356 ? -15.871 20.436 18.511 1.00 81.81 356 ILE A O 1
ATOM 2824 N N . ASN A 1 357 ? -13.861 21.405 18.618 1.00 86.44 357 ASN A N 1
ATOM 2825 C CA . ASN A 1 357 ? -13.187 20.426 17.757 1.00 86.44 357 ASN A CA 1
ATOM 2826 C C . ASN A 1 357 ? -11.763 20.146 18.278 1.00 86.44 357 ASN A C 1
ATOM 2828 O O . ASN A 1 357 ? -10.813 20.704 17.733 1.00 86.44 357 ASN A O 1
ATOM 2832 N N . PRO A 1 358 ? -11.599 19.317 19.326 1.00 90.50 358 PRO A N 1
ATOM 2833 C CA . PRO A 1 358 ? -10.299 19.060 19.966 1.00 90.50 358 PRO A CA 1
ATOM 2834 C C . PRO A 1 358 ? -9.372 18.138 19.143 1.00 90.50 358 PRO A C 1
ATOM 2836 O O . PRO A 1 358 ? -8.277 17.801 19.571 1.00 90.50 358 PRO A O 1
ATOM 2839 N N . THR A 1 359 ? -9.813 17.697 17.963 1.00 90.00 359 THR A N 1
ATOM 2840 C CA . THR A 1 359 ? -9.167 16.678 17.127 1.00 90.00 359 THR A CA 1
ATOM 2841 C C . THR A 1 359 ? -7.790 17.080 16.571 1.00 90.00 359 THR A C 1
ATOM 2843 O O . THR A 1 359 ? -7.642 18.115 15.919 1.00 90.00 359 THR A O 1
ATOM 2846 N N . TYR A 1 360 ? -6.806 16.184 16.693 1.00 92.69 360 TYR A N 1
ATOM 2847 C CA . TYR A 1 360 ? -5.431 16.370 16.217 1.00 92.69 360 TYR A CA 1
ATOM 2848 C C . TYR A 1 360 ? -5.240 15.974 14.738 1.00 92.69 360 TYR A C 1
ATOM 2850 O O . TYR A 1 360 ? -4.908 14.832 14.405 1.00 92.69 360 TYR A O 1
ATOM 2858 N N . TYR A 1 361 ? -5.376 16.940 13.825 1.00 94.00 361 TYR A N 1
ATOM 2859 C CA . TYR A 1 361 ? -5.145 16.752 12.381 1.00 94.00 361 TYR A CA 1
ATOM 2860 C C . TYR A 1 361 ? -3.658 16.814 11.994 1.00 94.00 361 TYR A C 1
ATOM 2862 O O . TYR A 1 361 ? -3.186 17.765 11.372 1.00 94.00 361 TYR A O 1
ATOM 2870 N N . ARG A 1 362 ? -2.895 15.785 12.370 1.00 94.12 362 ARG A N 1
ATOM 2871 C CA . ARG A 1 362 ? -1.432 15.740 12.184 1.00 94.12 362 ARG A CA 1
ATOM 2872 C C . ARG A 1 362 ? -0.990 15.683 10.714 1.00 94.12 362 ARG A C 1
ATOM 2874 O O . ARG A 1 362 ? -1.708 15.189 9.844 1.00 94.12 362 ARG A O 1
ATOM 2881 N N . ASP A 1 363 ? 0.242 16.119 10.456 1.00 92.81 363 ASP A N 1
ATOM 2882 C CA . ASP A 1 363 ? 0.989 15.778 9.236 1.00 92.81 363 ASP A CA 1
ATOM 2883 C C . ASP A 1 363 ? 1.266 14.255 9.211 1.00 92.81 363 ASP A C 1
ATOM 2885 O O . ASP A 1 363 ? 1.650 13.707 10.252 1.00 92.81 363 ASP A O 1
ATOM 2889 N N . PRO A 1 364 ? 1.098 13.556 8.069 1.00 92.12 364 PRO A N 1
ATOM 2890 C CA . PRO A 1 364 ? 1.422 12.134 7.930 1.00 92.12 364 PRO A CA 1
ATOM 2891 C C . PRO A 1 364 ? 2.800 11.722 8.471 1.00 92.12 364 PRO A C 1
ATOM 2893 O O . PRO A 1 364 ? 2.925 10.638 9.038 1.00 92.12 364 PRO A O 1
ATOM 2896 N N . LEU A 1 365 ? 3.824 12.578 8.349 1.00 89.62 365 LEU A N 1
ATOM 2897 C CA . LEU A 1 365 ? 5.170 12.311 8.873 1.00 89.62 365 LEU A CA 1
ATOM 2898 C C . LEU A 1 365 ? 5.213 12.173 10.398 1.00 89.62 365 LEU A C 1
ATOM 2900 O O . LEU A 1 365 ? 6.096 11.492 10.910 1.00 89.62 365 LEU A O 1
ATOM 2904 N N . VAL A 1 366 ? 4.285 12.798 11.131 1.00 91.75 366 VAL A N 1
ATOM 2905 C CA . VAL A 1 366 ? 4.217 12.649 12.593 1.00 91.75 366 VAL A CA 1
ATOM 2906 C C . VAL A 1 366 ? 3.817 11.218 12.938 1.00 91.75 366 VAL A C 1
ATOM 2908 O O . VAL A 1 366 ? 4.498 10.582 13.733 1.00 91.75 366 VAL A O 1
ATOM 2911 N N . TYR A 1 367 ? 2.781 10.678 12.286 1.00 94.88 367 TYR A N 1
ATOM 2912 C CA . TYR A 1 367 ? 2.383 9.280 12.466 1.00 94.88 367 TYR A CA 1
ATOM 2913 C C . TYR A 1 367 ? 3.518 8.321 12.086 1.00 94.88 367 TYR A C 1
ATOM 2915 O O . TYR A 1 367 ? 3.855 7.440 12.870 1.00 94.88 367 TYR A O 1
ATOM 2923 N N . GLU A 1 368 ? 4.175 8.530 10.940 1.00 90.88 368 GLU A N 1
ATOM 2924 C CA . GLU A 1 368 ? 5.289 7.669 10.512 1.00 90.88 368 GLU A CA 1
ATOM 2925 C C . GLU A 1 368 ? 6.496 7.732 11.469 1.00 90.88 368 GLU A C 1
ATOM 2927 O O . GLU A 1 368 ? 7.089 6.694 11.760 1.00 90.88 368 GLU A O 1
ATOM 2932 N N . SER A 1 369 ? 6.806 8.905 12.035 1.00 89.19 369 SER A N 1
ATOM 2933 C CA . SER A 1 369 ? 7.849 9.064 13.061 1.00 89.19 369 SER A CA 1
ATOM 2934 C C . SER A 1 369 ? 7.491 8.366 14.380 1.00 89.19 369 SER A C 1
ATOM 2936 O O . SER A 1 369 ? 8.367 7.755 14.990 1.00 89.19 369 SER A O 1
ATOM 2938 N N . LEU A 1 370 ? 6.224 8.419 14.808 1.00 91.50 370 LEU A N 1
ATOM 2939 C CA . LEU A 1 370 ? 5.745 7.756 16.029 1.00 91.50 370 LEU A CA 1
ATOM 2940 C C . LEU A 1 370 ? 5.680 6.229 15.879 1.00 91.50 370 LEU A C 1
ATOM 2942 O O . LEU A 1 370 ? 6.025 5.506 16.808 1.00 91.50 370 LEU A O 1
ATOM 2946 N N . PHE A 1 371 ? 5.296 5.714 14.708 1.00 92.38 371 PHE A N 1
ATOM 2947 C CA . PHE A 1 371 ? 5.353 4.273 14.442 1.00 92.38 371 PHE A CA 1
ATOM 2948 C C . PHE A 1 371 ? 6.800 3.760 14.444 1.00 92.38 371 PHE A C 1
ATOM 2950 O O . PHE A 1 371 ? 7.061 2.668 14.943 1.00 92.38 371 PHE A O 1
ATOM 2957 N N . ALA A 1 372 ? 7.743 4.546 13.913 1.00 87.12 372 ALA A N 1
ATOM 2958 C CA . ALA A 1 372 ? 9.153 4.174 13.866 1.00 87.12 372 ALA A CA 1
ATOM 2959 C C . ALA A 1 372 ? 9.836 4.187 15.247 1.00 87.12 372 ALA A C 1
ATOM 2961 O O . ALA A 1 372 ? 10.692 3.340 15.489 1.00 87.12 372 ALA A O 1
ATOM 2962 N N . SER A 1 373 ? 9.475 5.110 16.147 1.00 86.06 373 SER A N 1
ATOM 2963 C CA . SER A 1 373 ? 10.163 5.303 17.437 1.00 86.06 373 SER A CA 1
ATOM 2964 C C . SER A 1 373 ? 9.824 4.265 18.516 1.00 86.06 373 SER A C 1
ATOM 2966 O O . SER A 1 373 ? 10.557 4.125 19.500 1.00 86.06 373 SER A O 1
ATOM 2968 N N . VAL A 1 374 ? 8.720 3.530 18.365 1.00 90.31 374 VAL A N 1
ATOM 2969 C CA . VAL A 1 374 ? 8.231 2.595 19.385 1.00 90.31 374 VAL A CA 1
ATOM 2970 C C . VAL A 1 374 ? 8.924 1.236 19.277 1.00 90.31 374 VAL A C 1
ATOM 2972 O O . VAL A 1 374 ? 8.822 0.532 18.270 1.00 90.31 374 VAL A O 1
ATOM 2975 N N . THR A 1 375 ? 9.596 0.846 20.363 1.00 92.56 375 THR A N 1
ATOM 2976 C CA . THR A 1 375 ? 10.303 -0.434 20.494 1.00 92.56 375 THR A CA 1
ATOM 2977 C C . THR A 1 375 ? 10.051 -1.112 21.846 1.00 92.56 375 THR A C 1
ATOM 2979 O O . THR A 1 375 ? 9.744 -0.450 22.844 1.00 92.56 375 THR A O 1
ATOM 2982 N N 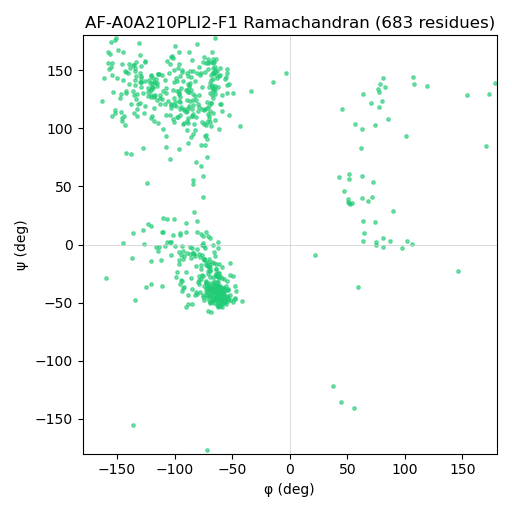. ILE A 1 376 ? 10.191 -2.442 21.875 1.00 91.00 376 ILE A N 1
ATOM 2983 C CA . ILE A 1 376 ? 10.168 -3.292 23.080 1.00 91.00 376 ILE A CA 1
ATOM 2984 C C . ILE A 1 376 ? 11.355 -4.269 22.998 1.00 91.00 376 ILE A C 1
ATOM 2986 O O . ILE A 1 376 ? 11.456 -4.973 21.995 1.00 91.00 376 ILE A O 1
ATOM 2990 N N . PRO A 1 377 ? 12.254 -4.361 23.995 1.00 90.50 377 PRO A N 1
ATOM 2991 C CA . PRO A 1 377 ? 13.360 -5.323 23.969 1.00 90.50 377 PRO A CA 1
ATOM 2992 C C . PRO A 1 377 ? 12.858 -6.776 24.018 1.00 90.50 377 PRO A C 1
ATOM 2994 O O . PRO A 1 377 ? 11.835 -7.067 24.638 1.00 90.50 377 PRO A O 1
ATOM 2997 N N . THR A 1 378 ? 13.583 -7.708 23.396 1.00 88.69 378 THR A N 1
ATOM 2998 C CA . THR A 1 378 ? 13.323 -9.149 23.559 1.00 88.69 378 THR A CA 1
ATOM 2999 C C . THR A 1 378 ? 13.723 -9.625 24.958 1.00 88.69 378 THR A C 1
ATOM 3001 O O . THR A 1 378 ? 14.599 -9.036 25.588 1.00 88.69 378 THR A O 1
ATOM 3004 N N . GLU A 1 379 ? 13.132 -10.727 25.441 1.00 86.88 379 GLU A N 1
ATOM 3005 C CA . GLU A 1 379 ? 13.437 -11.298 26.772 1.00 86.88 379 GLU A CA 1
ATOM 3006 C C . GLU A 1 379 ? 14.932 -11.591 26.989 1.00 86.88 379 GLU A C 1
ATOM 3008 O O . GLU A 1 379 ? 15.438 -11.501 28.106 1.00 86.88 379 GLU A O 1
ATOM 3013 N N . ASP A 1 380 ? 15.652 -11.937 25.918 1.00 84.81 380 ASP A N 1
ATOM 3014 C CA . ASP A 1 380 ? 17.090 -12.214 25.946 1.00 84.81 380 ASP A CA 1
ATOM 3015 C C . ASP A 1 380 ? 17.975 -10.960 25.814 1.00 84.81 380 ASP A C 1
ATOM 3017 O O . ASP A 1 380 ? 19.200 -11.077 25.852 1.00 84.81 380 ASP A O 1
ATOM 3021 N N . GLY A 1 381 ? 17.380 -9.776 25.631 1.00 84.44 381 GLY A N 1
ATOM 3022 C CA . GLY A 1 381 ? 18.068 -8.491 25.491 1.00 84.44 381 GLY A CA 1
ATOM 3023 C C . GLY A 1 381 ? 18.960 -8.351 24.252 1.00 84.44 381 GLY A C 1
ATOM 3024 O O . GLY A 1 381 ? 19.722 -7.392 24.168 1.00 84.44 381 GLY A O 1
ATOM 3025 N N . ARG A 1 382 ? 18.911 -9.292 23.296 1.00 86.00 382 ARG A N 1
ATOM 3026 C CA . ARG A 1 382 ? 19.774 -9.289 22.091 1.00 86.00 382 ARG A CA 1
ATOM 3027 C C . ARG A 1 382 ? 19.131 -8.635 20.870 1.00 86.00 382 ARG A C 1
ATOM 3029 O O . ARG A 1 382 ? 19.792 -8.457 19.851 1.00 86.00 382 ARG A O 1
ATOM 3036 N N . ALA A 1 383 ? 17.848 -8.317 20.954 1.00 90.00 383 ALA A N 1
ATOM 3037 C CA . ALA A 1 383 ? 17.054 -7.743 19.884 1.00 90.00 383 ALA A CA 1
ATOM 3038 C C . ALA A 1 383 ? 15.928 -6.884 20.470 1.00 90.00 383 ALA A C 1
ATOM 3040 O O . ALA A 1 383 ? 15.736 -6.810 21.685 1.00 90.00 383 ALA A O 1
ATOM 3041 N N . PHE A 1 384 ? 15.151 -6.264 19.593 1.00 91.69 384 PHE A N 1
ATOM 3042 C CA . PHE A 1 384 ? 13.928 -5.568 19.953 1.00 91.69 384 PHE A CA 1
ATOM 3043 C C . PHE A 1 384 ? 12.826 -5.852 18.930 1.00 91.69 384 PHE A C 1
ATOM 3045 O O . PHE A 1 384 ? 13.085 -6.120 17.757 1.00 91.69 384 PHE A O 1
ATOM 3052 N N . TYR A 1 385 ? 11.579 -5.787 19.376 1.00 94.00 385 TYR A N 1
ATOM 3053 C CA . TYR A 1 385 ? 10.422 -5.643 18.510 1.00 94.00 385 TYR A CA 1
ATOM 3054 C C . TYR A 1 385 ? 10.189 -4.166 18.205 1.00 94.00 385 TYR A C 1
ATOM 3056 O O . TYR A 1 385 ? 10.373 -3.314 19.075 1.00 94.00 385 TYR A O 1
ATOM 3064 N N . GLY A 1 386 ? 9.750 -3.870 16.988 1.00 94.31 386 GLY A N 1
ATOM 3065 C CA . GLY A 1 386 ? 9.301 -2.547 16.561 1.00 94.31 386 GLY A CA 1
ATOM 3066 C C . GLY A 1 386 ? 8.329 -2.665 15.391 1.00 94.31 386 GLY A C 1
ATOM 3067 O O . GLY A 1 386 ? 8.116 -3.762 14.867 1.00 94.31 386 GLY A O 1
ATOM 3068 N N . PHE A 1 387 ? 7.747 -1.546 14.964 1.00 94.25 387 PHE A N 1
ATOM 3069 C CA . PHE A 1 387 ? 6.882 -1.535 13.787 1.00 94.25 387 PHE A CA 1
ATOM 3070 C C . PHE A 1 387 ? 7.658 -1.307 12.487 1.00 94.25 387 PHE A C 1
ATOM 3072 O O . PHE A 1 387 ? 8.534 -0.445 12.400 1.00 94.25 387 PHE A O 1
ATOM 3079 N N . GLU A 1 388 ? 7.289 -2.056 11.448 1.00 91.94 388 GLU A N 1
ATOM 3080 C CA . GLU A 1 388 ? 7.760 -1.889 10.072 1.00 91.94 388 GLU A CA 1
ATOM 3081 C C . GLU A 1 388 ? 6.577 -1.621 9.139 1.00 91.94 388 GLU A C 1
ATOM 3083 O O . GLU A 1 388 ? 5.618 -2.405 9.100 1.00 91.94 388 GLU A O 1
ATOM 3088 N N . LYS A 1 389 ? 6.641 -0.540 8.354 1.00 93.69 389 LYS A N 1
ATOM 3089 C CA . LYS A 1 389 ? 5.554 -0.168 7.439 1.00 93.69 389 LYS A CA 1
ATOM 3090 C C . LYS A 1 389 ? 5.419 -1.211 6.326 1.00 93.69 389 LYS A C 1
ATOM 3092 O O . LYS A 1 389 ? 6.402 -1.641 5.723 1.00 93.69 389 LYS A O 1
ATOM 3097 N N . VAL A 1 390 ? 4.196 -1.664 6.066 1.00 95.56 390 VAL A N 1
ATOM 3098 C CA . VAL A 1 390 ? 3.865 -2.526 4.919 1.00 95.56 390 VAL A CA 1
ATOM 3099 C C . VAL A 1 390 ? 3.485 -1.636 3.742 1.00 95.56 390 VAL A C 1
ATOM 3101 O O . VAL A 1 390 ? 4.091 -1.734 2.676 1.00 95.56 390 VAL A O 1
ATOM 3104 N N . PHE A 1 391 ? 2.526 -0.733 3.967 1.00 97.38 391 PHE A N 1
ATOM 3105 C CA . PHE A 1 391 ? 2.219 0.374 3.068 1.00 97.38 391 PHE A CA 1
ATOM 3106 C C . PHE A 1 391 ? 1.529 1.534 3.800 1.00 97.38 391 PHE A C 1
ATOM 3108 O O . PHE A 1 391 ? 0.978 1.355 4.888 1.00 97.38 391 PHE A O 1
ATOM 3115 N N . SER A 1 392 ? 1.513 2.705 3.165 1.00 97.81 392 SER A N 1
ATOM 3116 C CA . SER A 1 392 ? 0.568 3.784 3.463 1.00 97.81 392 SER A CA 1
ATOM 3117 C C . SER A 1 392 ? -0.024 4.371 2.183 1.00 97.81 392 SER A C 1
ATOM 3119 O O . SER A 1 392 ? 0.660 4.486 1.169 1.00 97.81 392 SER A O 1
ATOM 3121 N N . LYS A 1 393 ? -1.314 4.714 2.187 1.00 96.62 393 LYS A N 1
ATOM 3122 C CA . LYS A 1 393 ? -1.984 5.367 1.045 1.00 96.62 393 LYS A CA 1
ATOM 3123 C C . LYS A 1 393 ? -3.146 6.232 1.505 1.00 96.62 393 LYS A C 1
ATOM 3125 O O . LYS A 1 393 ? -3.475 6.231 2.686 1.00 96.62 393 LYS A O 1
ATOM 3130 N N . SER A 1 394 ? -3.780 6.947 0.579 1.00 96.44 394 SER A N 1
ATOM 3131 C CA . SER A 1 394 ? -5.031 7.650 0.882 1.00 96.44 394 SER A CA 1
ATOM 3132 C C . SER A 1 394 ? -6.263 6.865 0.469 1.00 96.44 394 SER A C 1
ATOM 3134 O O . SER A 1 394 ? -6.206 6.088 -0.476 1.00 96.44 394 SER A O 1
ATOM 3136 N N . VAL A 1 395 ? -7.369 7.092 1.173 1.00 96.69 395 VAL A N 1
ATOM 3137 C CA . VAL A 1 395 ? -8.662 6.462 0.903 1.00 96.69 395 VAL A CA 1
ATOM 3138 C C . VAL A 1 395 ? -9.249 7.039 -0.387 1.00 96.69 395 VAL A C 1
ATOM 3140 O O . VAL A 1 395 ? -9.621 8.213 -0.455 1.00 96.69 395 VAL A O 1
ATOM 3143 N N . ASP A 1 396 ? -9.334 6.208 -1.419 1.00 94.19 396 ASP A N 1
ATOM 3144 C CA . ASP A 1 396 ? -9.711 6.576 -2.781 1.00 94.19 396 ASP A CA 1
ATOM 3145 C C . ASP A 1 396 ? -11.146 7.108 -2.850 1.00 94.19 396 ASP A C 1
ATOM 3147 O O . ASP A 1 396 ? -11.439 8.023 -3.621 1.00 94.19 396 ASP A O 1
ATOM 3151 N N . THR A 1 397 ? -12.044 6.565 -2.024 1.00 95.50 397 THR A N 1
ATOM 3152 C CA . THR A 1 397 ? -13.433 7.025 -1.910 1.00 95.50 397 THR A CA 1
ATOM 3153 C C . THR A 1 397 ? -13.498 8.498 -1.502 1.00 95.50 397 THR A C 1
ATOM 3155 O O . THR A 1 397 ? -14.277 9.261 -2.068 1.00 95.50 397 THR A O 1
ATOM 3158 N N . TYR A 1 398 ? -12.630 8.956 -0.595 1.00 94.88 398 TYR A N 1
ATOM 3159 C CA . TYR A 1 398 ? -12.594 10.366 -0.190 1.00 94.88 398 TYR A CA 1
ATOM 3160 C C . TYR A 1 398 ? -12.005 11.283 -1.268 1.00 94.88 398 TYR A C 1
ATOM 3162 O O . TYR A 1 398 ? -12.462 12.420 -1.418 1.00 94.88 398 TYR A O 1
ATOM 3170 N N . ILE A 1 399 ? -11.070 10.781 -2.078 1.00 92.19 399 ILE A N 1
ATOM 3171 C CA . ILE A 1 399 ? -10.573 11.491 -3.264 1.00 92.19 399 ILE A CA 1
ATOM 3172 C C . ILE A 1 399 ? -11.703 11.647 -4.292 1.00 92.19 399 ILE A C 1
ATOM 3174 O O . ILE A 1 399 ? -11.926 12.738 -4.811 1.00 92.19 399 ILE A O 1
ATOM 3178 N N . LYS A 1 400 ? -12.461 10.578 -4.556 1.00 91.38 400 LYS A N 1
ATOM 3179 C CA . LYS A 1 400 ? -13.543 10.567 -5.553 1.00 91.38 400 LYS A CA 1
ATOM 3180 C C . LYS A 1 400 ? -14.755 11.399 -5.135 1.00 91.38 400 LYS A C 1
ATOM 3182 O O . LYS A 1 400 ? -15.232 12.204 -5.929 1.00 91.38 400 LYS A O 1
ATOM 3187 N N . VAL A 1 401 ? -15.234 11.221 -3.903 1.00 91.38 401 VAL A N 1
ATOM 3188 C CA . VAL A 1 401 ? -16.481 11.830 -3.406 1.00 91.38 401 VAL A CA 1
ATOM 3189 C C . VAL A 1 401 ? -16.263 13.249 -2.877 1.00 91.38 401 VAL A C 1
ATOM 3191 O O . VAL A 1 401 ? -17.109 14.113 -3.091 1.00 91.38 401 VAL A O 1
ATOM 3194 N N . LYS A 1 402 ? -15.137 13.517 -2.200 1.00 90.62 402 LYS A N 1
ATOM 3195 C CA . LYS A 1 402 ? -14.891 14.802 -1.514 1.00 90.62 402 LYS A CA 1
ATOM 3196 C C . LYS A 1 402 ? -13.721 15.616 -2.066 1.00 90.62 402 LYS A C 1
ATOM 3198 O O . LYS A 1 402 ? -13.461 16.695 -1.539 1.00 90.62 402 LYS A O 1
ATOM 3203 N N . ASN A 1 403 ? -12.995 15.117 -3.072 1.00 89.69 403 ASN A N 1
ATOM 3204 C CA . ASN A 1 403 ? -11.710 15.685 -3.503 1.00 89.69 403 ASN A CA 1
ATOM 3205 C C . ASN A 1 403 ? -10.732 15.876 -2.319 1.00 89.69 403 ASN A C 1
ATOM 3207 O O . ASN A 1 403 ? -9.995 16.858 -2.253 1.00 89.69 403 ASN A O 1
ATOM 3211 N N . ASN A 1 404 ? -10.772 14.952 -1.351 1.00 90.31 404 ASN A N 1
ATOM 3212 C CA . ASN A 1 404 ? -9.986 15.002 -0.123 1.00 90.31 404 ASN A CA 1
ATOM 3213 C C . ASN A 1 404 ? -9.046 13.796 -0.065 1.00 90.31 404 ASN A C 1
ATOM 3215 O O . ASN A 1 404 ? -9.476 12.679 0.213 1.00 90.31 404 ASN A O 1
ATOM 3219 N N . ASP A 1 405 ? -7.757 14.026 -0.293 1.00 91.25 405 ASP A N 1
ATOM 3220 C CA . ASP A 1 405 ? -6.729 12.992 -0.218 1.00 91.25 405 ASP A CA 1
ATOM 3221 C C . ASP A 1 405 ? -6.014 12.940 1.147 1.00 91.25 405 ASP A C 1
ATOM 3223 O O . ASP A 1 405 ? -5.085 12.156 1.328 1.00 91.25 405 ASP A O 1
ATOM 3227 N N . ASN A 1 406 ? -6.499 13.690 2.142 1.00 94.38 406 ASN A N 1
ATOM 3228 C CA . ASN A 1 406 ? -5.968 13.733 3.509 1.00 94.38 406 ASN A CA 1
ATOM 3229 C C . ASN A 1 406 ? -6.610 12.703 4.459 1.00 94.38 406 ASN A C 1
ATOM 3231 O O . ASN A 1 406 ? -6.569 12.838 5.682 1.00 94.38 406 ASN A O 1
ATOM 3235 N N . GLN A 1 407 ? -7.253 11.672 3.913 1.00 97.06 407 GLN A N 1
ATOM 3236 C CA . GLN A 1 407 ? -7.651 10.479 4.659 1.00 97.06 407 GLN A CA 1
ATOM 3237 C C . GLN A 1 407 ? -6.631 9.400 4.361 1.00 97.06 407 GLN A C 1
ATOM 3239 O O . GLN A 1 407 ? -6.628 8.892 3.244 1.00 97.06 407 GLN A O 1
ATOM 3244 N N . LEU A 1 408 ? -5.748 9.102 5.311 1.00 97.56 408 LEU A N 1
ATOM 3245 C CA . LEU A 1 408 ? -4.648 8.164 5.104 1.00 97.56 408 LEU A CA 1
ATOM 3246 C C . LEU A 1 408 ? -4.857 6.887 5.911 1.00 97.56 408 LEU A C 1
ATOM 3248 O O . LEU A 1 408 ? -5.387 6.925 7.019 1.00 97.56 408 LEU A O 1
ATOM 3252 N N . VAL A 1 409 ? -4.417 5.775 5.330 1.00 98.50 409 VAL A N 1
ATOM 3253 C CA . VAL A 1 409 ? -4.329 4.457 5.958 1.00 98.50 409 VAL A CA 1
ATOM 3254 C C . VAL A 1 409 ? -2.869 4.042 6.067 1.00 98.50 409 VAL A C 1
ATOM 3256 O O . VAL A 1 409 ? -2.072 4.328 5.166 1.00 98.50 409 VAL A O 1
ATOM 3259 N N . TRP A 1 410 ? -2.543 3.307 7.123 1.00 98.56 410 TRP A N 1
ATOM 3260 C CA . TRP A 1 410 ? -1.281 2.595 7.274 1.00 98.56 410 TRP A CA 1
ATOM 3261 C C . TRP A 1 410 ? -1.570 1.148 7.653 1.00 98.56 410 TRP A C 1
ATOM 3263 O O . TRP A 1 410 ? -2.367 0.878 8.550 1.00 98.56 410 TRP A O 1
ATOM 3273 N N . LEU A 1 411 ? -0.866 0.226 7.001 1.00 98.44 411 LEU A N 1
ATOM 3274 C CA . LEU A 1 411 ? -0.674 -1.122 7.516 1.00 98.44 411 LEU A CA 1
ATOM 3275 C C . LEU A 1 411 ? 0.782 -1.235 7.959 1.00 98.44 411 LEU A C 1
ATOM 3277 O O . LEU A 1 411 ? 1.695 -1.049 7.150 1.00 98.44 411 LEU A O 1
ATOM 3281 N N . ILE A 1 412 ? 1.001 -1.543 9.233 1.00 97.12 412 ILE A N 1
ATOM 3282 C CA . ILE A 1 412 ? 2.325 -1.756 9.822 1.00 97.12 412 ILE A CA 1
ATOM 3283 C C . ILE A 1 412 ? 2.364 -3.125 10.512 1.00 97.12 412 ILE A C 1
ATOM 3285 O O . ILE A 1 412 ? 1.324 -3.695 10.833 1.00 97.12 412 ILE A O 1
ATOM 3289 N N . GLN A 1 413 ? 3.554 -3.690 10.698 1.00 97.12 413 GLN A N 1
ATOM 3290 C CA . GLN A 1 413 ? 3.733 -5.048 11.222 1.00 97.12 413 GLN A CA 1
ATOM 3291 C C . GLN A 1 413 ? 4.733 -5.061 12.380 1.00 97.12 413 GLN A C 1
ATOM 3293 O O . GLN A 1 413 ? 5.758 -4.382 12.292 1.00 97.12 413 GLN A O 1
ATOM 3298 N N . LYS A 1 414 ? 4.466 -5.851 13.427 1.00 96.94 414 LYS A N 1
ATOM 3299 C CA . LYS A 1 414 ? 5.428 -6.152 14.497 1.00 96.94 414 LYS A CA 1
ATOM 3300 C C . LYS A 1 414 ? 6.540 -7.033 13.933 1.00 96.94 414 LYS A C 1
ATOM 3302 O O . LYS A 1 414 ? 6.296 -8.179 13.566 1.00 96.94 414 LYS A O 1
ATOM 3307 N N . VAL A 1 415 ? 7.763 -6.511 13.892 1.00 93.38 415 VAL A N 1
ATOM 3308 C CA . VAL A 1 415 ? 8.955 -7.240 13.433 1.00 93.38 415 VAL A CA 1
ATOM 3309 C C . VAL A 1 415 ? 10.009 -7.309 14.532 1.00 93.38 415 VAL A C 1
ATOM 3311 O O . VAL A 1 415 ? 10.168 -6.362 15.302 1.00 93.38 415 VAL A O 1
ATOM 3314 N N . ARG A 1 416 ? 10.761 -8.413 14.589 1.00 92.56 416 ARG A N 1
ATOM 3315 C CA . ARG A 1 416 ? 11.990 -8.513 15.391 1.00 92.56 416 ARG A CA 1
ATOM 3316 C C . ARG A 1 416 ? 13.153 -7.908 14.601 1.00 92.56 416 ARG A C 1
ATOM 3318 O O . ARG A 1 416 ? 13.401 -8.319 13.470 1.00 92.56 416 ARG A O 1
ATOM 3325 N N . ARG A 1 417 ? 13.891 -6.982 15.209 1.00 87.81 417 ARG A N 1
ATOM 3326 C CA . ARG A 1 417 ? 15.126 -6.382 14.684 1.00 87.81 417 ARG A CA 1
ATOM 3327 C C . ARG A 1 417 ? 16.278 -6.644 15.648 1.00 87.81 417 ARG A C 1
ATOM 3329 O O . ARG A 1 417 ? 16.084 -6.668 16.861 1.00 87.81 417 ARG A O 1
ATOM 3336 N N . GLU A 1 418 ? 17.472 -6.849 15.113 1.00 84.75 418 GLU A N 1
ATOM 3337 C CA . GLU A 1 418 ? 18.691 -6.919 15.927 1.00 84.75 418 GLU A CA 1
ATOM 3338 C C . GLU A 1 418 ? 19.223 -5.502 16.177 1.00 84.75 418 GLU A C 1
ATOM 3340 O O . GLU A 1 418 ? 18.863 -4.568 15.457 1.00 84.75 418 GLU A O 1
ATOM 3345 N N . TYR A 1 419 ? 20.038 -5.320 17.218 1.00 76.38 419 TYR A N 1
ATOM 3346 C CA . TYR A 1 419 ? 20.645 -4.021 17.508 1.00 76.38 419 TYR A CA 1
ATOM 3347 C C . TYR A 1 419 ? 21.747 -3.709 16.489 1.00 76.38 419 TYR A C 1
ATOM 3349 O O . TYR A 1 419 ? 22.894 -4.122 16.647 1.00 76.38 419 TYR A O 1
ATOM 3357 N N . ASP A 1 420 ? 21.375 -2.979 15.441 1.00 63.66 420 ASP A N 1
ATOM 3358 C CA . ASP A 1 420 ? 22.281 -2.419 14.443 1.00 63.66 420 ASP A CA 1
ATOM 3359 C C . ASP A 1 420 ? 22.750 -1.029 14.903 1.00 63.66 420 ASP A C 1
ATOM 3361 O O . ASP A 1 420 ? 21.954 -0.098 15.014 1.00 63.66 420 ASP A O 1
ATOM 3365 N N . THR A 1 421 ? 24.047 -0.882 15.181 1.00 47.69 421 THR A N 1
ATOM 3366 C CA . THR A 1 421 ? 24.646 0.387 15.627 1.00 47.69 421 THR A CA 1
ATOM 3367 C C . THR A 1 421 ? 24.799 1.426 14.512 1.00 47.69 421 THR A C 1
ATOM 3369 O O . THR A 1 421 ? 25.295 2.514 14.785 1.00 47.69 421 THR A O 1
ATOM 3372 N N . SER A 1 422 ? 24.425 1.107 13.267 1.00 45.31 422 SER A N 1
ATOM 3373 C CA . SER A 1 422 ? 24.499 2.026 12.120 1.00 45.31 422 SER A CA 1
ATOM 3374 C C . SER A 1 422 ? 23.186 2.760 11.810 1.00 45.31 422 SER A C 1
ATOM 3376 O O . SER A 1 422 ? 23.171 3.638 10.949 1.00 45.31 422 SER A O 1
ATOM 3378 N N . LYS A 1 423 ? 22.076 2.419 12.486 1.00 48.78 423 LYS A N 1
ATOM 3379 C CA . LYS A 1 423 ? 20.730 2.926 12.157 1.00 48.78 423 LYS A CA 1
ATOM 3380 C C . LYS A 1 423 ? 20.024 3.541 13.357 1.00 48.78 423 LYS A C 1
ATOM 3382 O O . LYS A 1 423 ? 19.171 2.913 13.983 1.00 48.78 423 LYS A O 1
ATOM 3387 N N . ASP A 1 424 ? 20.339 4.804 13.618 1.00 52.06 424 ASP A N 1
ATOM 3388 C CA . ASP A 1 424 ? 19.535 5.636 14.510 1.00 52.06 424 ASP A CA 1
ATOM 3389 C C . ASP A 1 424 ? 18.115 5.828 13.952 1.00 52.06 424 ASP A C 1
ATOM 3391 O O . ASP A 1 424 ? 17.897 5.985 12.746 1.00 52.06 424 ASP A O 1
ATOM 3395 N N . PHE A 1 425 ? 17.126 5.850 14.847 1.00 58.81 425 PHE A N 1
ATOM 3396 C CA . PHE A 1 425 ? 15.751 6.178 14.482 1.00 58.81 425 PHE A CA 1
ATOM 3397 C C . PHE A 1 425 ? 15.654 7.660 14.120 1.00 58.81 425 PHE A C 1
ATOM 3399 O O . PHE A 1 425 ? 15.708 8.521 14.999 1.00 58.81 425 PHE A O 1
ATOM 3406 N N . ALA A 1 426 ? 15.478 7.952 12.830 1.00 59.22 426 ALA A N 1
ATOM 3407 C CA . ALA A 1 426 ? 15.351 9.318 12.345 1.00 59.22 426 ALA A CA 1
ATOM 3408 C C . ALA A 1 426 ? 14.163 10.034 13.016 1.00 59.22 426 ALA A C 1
ATOM 3410 O O . ALA A 1 426 ? 12.999 9.668 12.829 1.00 59.22 426 ALA A O 1
ATOM 3411 N N . ILE A 1 427 ? 14.460 11.072 13.799 1.00 70.75 427 ILE A N 1
ATOM 3412 C CA . ILE A 1 427 ? 13.441 11.891 14.465 1.00 70.75 427 ILE A CA 1
ATOM 3413 C C . ILE A 1 427 ? 12.767 12.841 13.465 1.00 70.75 427 ILE A C 1
ATOM 3415 O O . ILE A 1 427 ? 13.344 13.199 12.438 1.00 70.75 427 ILE A O 1
ATOM 3419 N N . LEU A 1 428 ? 11.549 13.301 13.767 1.00 75.44 428 LEU A N 1
ATOM 3420 C CA . LEU A 1 428 ? 10.734 14.122 12.857 1.00 75.44 428 LEU A CA 1
ATOM 3421 C C . LEU A 1 428 ? 11.472 15.305 12.174 1.00 75.44 428 LEU A C 1
ATOM 3423 O O . LEU A 1 428 ? 11.232 15.513 10.981 1.00 75.44 428 LEU A O 1
ATOM 3427 N N . PRO A 1 429 ? 12.364 16.077 12.836 1.00 75.81 429 PRO A N 1
ATOM 3428 C CA . PRO A 1 429 ? 13.163 17.105 12.161 1.00 75.81 429 PRO A CA 1
ATOM 3429 C C . PRO A 1 429 ? 14.095 16.546 11.075 1.00 75.81 429 PRO A C 1
ATOM 3431 O O . PRO A 1 429 ? 14.168 17.113 9.987 1.00 75.81 429 PRO A O 1
ATOM 3434 N N . GLN A 1 430 ? 14.755 15.413 11.339 1.00 76.88 430 GLN A N 1
ATOM 3435 C CA . GLN A 1 430 ? 15.646 14.739 10.389 1.00 76.88 430 GLN A CA 1
ATOM 3436 C C . GLN A 1 430 ? 14.851 14.186 9.201 1.00 76.88 430 GLN A C 1
ATOM 3438 O O . GLN A 1 430 ? 15.223 14.448 8.062 1.00 76.88 430 GLN A O 1
ATOM 3443 N N . LEU A 1 431 ? 13.706 13.534 9.447 1.00 77.62 431 LEU A N 1
ATOM 3444 C CA . LEU A 1 431 ? 12.802 13.053 8.390 1.00 77.62 431 LEU A CA 1
ATOM 3445 C C . LEU A 1 431 ? 12.311 14.192 7.480 1.00 77.62 431 LEU A C 1
ATOM 3447 O O . LEU A 1 431 ? 12.219 14.035 6.260 1.00 77.62 431 LEU A O 1
ATOM 3451 N N . LYS A 1 432 ? 12.007 15.363 8.058 1.00 79.94 432 LYS A N 1
ATOM 3452 C CA . LYS A 1 432 ? 11.622 16.558 7.293 1.00 79.94 432 LYS A CA 1
ATOM 3453 C C . LYS A 1 432 ? 12.772 17.090 6.440 1.00 79.94 432 LYS A C 1
ATOM 3455 O O . LYS A 1 432 ? 12.520 17.493 5.307 1.00 79.94 432 LYS A O 1
ATOM 3460 N N . GLU A 1 433 ? 14.003 17.098 6.947 1.00 81.25 433 GLU A N 1
ATOM 3461 C CA . GLU A 1 433 ? 15.166 17.572 6.186 1.00 81.25 433 GLU A CA 1
ATOM 3462 C C . GLU A 1 433 ? 15.573 16.589 5.080 1.00 81.25 433 GLU A C 1
ATOM 3464 O O . GLU A 1 433 ? 15.744 16.997 3.933 1.00 81.25 433 GLU A O 1
ATOM 3469 N N . GLN A 1 434 ? 15.593 15.286 5.382 1.00 79.94 434 GLN A N 1
ATOM 3470 C CA . GLN A 1 434 ? 15.782 14.210 4.404 1.00 79.94 434 GLN A CA 1
ATOM 3471 C C . GLN A 1 434 ? 14.775 14.331 3.253 1.00 79.94 434 GLN A C 1
ATOM 3473 O O . GLN A 1 434 ? 15.182 14.379 2.095 1.00 79.94 434 GLN A O 1
ATOM 3478 N N . ARG A 1 435 ? 13.477 14.513 3.546 1.00 83.81 435 ARG A N 1
ATOM 3479 C CA . ARG A 1 435 ? 12.448 14.725 2.511 1.00 83.81 435 ARG A CA 1
ATOM 3480 C C . ARG A 1 435 ? 12.724 15.951 1.631 1.00 83.81 435 ARG A C 1
ATOM 3482 O O . ARG A 1 435 ? 12.469 15.885 0.427 1.00 83.81 435 ARG A O 1
ATOM 3489 N N . LYS A 1 436 ? 13.223 17.070 2.176 1.00 81.25 436 LYS A N 1
ATOM 3490 C CA . LYS A 1 436 ? 13.588 18.249 1.360 1.00 81.25 436 LYS A CA 1
ATOM 3491 C C . LYS A 1 436 ? 14.753 17.933 0.423 1.00 81.25 436 LYS A C 1
ATOM 3493 O O . LYS A 1 436 ? 14.676 18.257 -0.761 1.00 81.25 436 LYS A O 1
ATOM 3498 N N . LEU A 1 437 ? 15.801 17.296 0.947 1.00 79.62 437 LEU A N 1
ATOM 3499 C CA . LEU A 1 437 ? 16.995 16.939 0.185 1.00 79.62 437 LEU A CA 1
ATOM 3500 C C . LEU A 1 437 ? 16.663 15.929 -0.926 1.00 79.62 437 LEU A C 1
ATOM 3502 O O . LEU A 1 437 ? 16.978 16.170 -2.090 1.00 79.62 437 LEU A O 1
ATOM 3506 N N . GLU A 1 438 ? 15.913 14.871 -0.600 1.00 83.88 438 GLU A N 1
ATOM 3507 C CA . GLU A 1 438 ? 15.340 13.933 -1.574 1.00 83.88 438 GLU A CA 1
ATOM 3508 C C . GLU A 1 438 ? 14.529 14.660 -2.651 1.00 83.88 438 GLU A C 1
ATOM 3510 O O . GLU A 1 438 ? 14.713 14.397 -3.837 1.00 83.88 438 GLU A O 1
ATOM 3515 N N . THR A 1 439 ? 13.656 15.599 -2.264 1.00 85.88 439 THR A N 1
ATOM 3516 C CA . THR A 1 439 ? 12.843 16.375 -3.217 1.00 85.88 439 THR A CA 1
ATOM 3517 C C . THR A 1 439 ? 13.729 17.148 -4.196 1.00 85.88 439 THR A C 1
ATOM 3519 O O . THR A 1 439 ? 13.449 17.143 -5.394 1.00 85.88 439 THR A O 1
ATOM 3522 N N . CYS A 1 440 ? 14.813 17.768 -3.718 1.00 81.50 440 CYS A N 1
ATOM 3523 C CA . CYS A 1 440 ? 15.782 18.463 -4.568 1.00 81.50 440 CYS A CA 1
ATOM 3524 C C . CYS A 1 440 ? 16.427 17.501 -5.582 1.00 81.50 440 CYS A C 1
ATOM 3526 O O . CYS A 1 440 ? 16.331 17.722 -6.792 1.00 81.50 440 CYS A O 1
ATOM 3528 N N . HIS A 1 441 ? 16.986 16.384 -5.101 1.00 82.81 441 HIS A N 1
ATOM 3529 C CA . HIS A 1 441 ? 17.629 15.367 -5.940 1.00 82.81 441 HIS A CA 1
ATOM 3530 C C . HIS A 1 441 ? 16.660 14.765 -6.977 1.00 82.81 441 HIS A C 1
ATOM 3532 O O . HIS A 1 441 ? 17.020 14.568 -8.140 1.00 82.81 441 HIS A O 1
ATOM 3538 N N . ILE A 1 442 ? 15.412 14.488 -6.579 1.00 87.44 442 ILE A N 1
ATOM 3539 C CA . ILE A 1 442 ? 14.357 13.956 -7.452 1.00 87.44 442 ILE A CA 1
ATOM 3540 C C . ILE A 1 442 ? 14.025 14.956 -8.560 1.00 87.44 442 ILE A C 1
ATOM 3542 O O . ILE A 1 442 ? 14.052 14.591 -9.735 1.00 87.44 442 ILE A O 1
ATOM 3546 N N . LEU A 1 443 ? 13.746 16.217 -8.216 1.00 86.56 443 LEU A N 1
ATOM 3547 C CA . LEU A 1 443 ? 13.397 17.238 -9.205 1.00 86.56 443 LEU A CA 1
ATOM 3548 C C . LEU A 1 443 ? 14.561 17.511 -10.168 1.00 86.56 443 LEU A C 1
ATOM 3550 O O . LEU A 1 443 ? 14.332 17.616 -11.372 1.00 86.56 443 LEU A O 1
ATOM 3554 N N . ARG A 1 444 ? 15.810 17.513 -9.684 1.00 82.50 444 ARG A N 1
ATOM 3555 C CA . ARG A 1 444 ? 16.998 17.667 -10.536 1.00 82.50 444 ARG A CA 1
ATOM 3556 C C . ARG A 1 444 ? 17.188 16.503 -11.516 1.00 82.50 444 ARG A C 1
ATOM 3558 O O . ARG A 1 444 ? 17.599 16.724 -12.654 1.00 82.50 444 ARG A O 1
ATOM 3565 N N . ARG A 1 445 ? 16.840 15.269 -11.131 1.00 83.31 445 ARG A N 1
ATOM 3566 C CA . ARG A 1 445 ? 16.819 14.117 -12.060 1.00 83.31 445 ARG A CA 1
ATOM 3567 C C . ARG A 1 445 ? 15.801 14.303 -13.176 1.00 83.31 445 ARG A C 1
ATOM 3569 O O . ARG A 1 445 ? 16.084 13.943 -14.317 1.00 83.31 445 ARG A O 1
ATOM 3576 N N . GLU A 1 446 ? 14.651 14.892 -12.876 1.00 88.88 446 GLU A N 1
ATOM 3577 C CA . GLU A 1 446 ? 13.616 15.137 -13.880 1.00 88.88 446 GLU A CA 1
ATOM 3578 C C . GLU A 1 446 ? 13.988 16.202 -14.906 1.00 88.88 446 GLU A C 1
ATOM 3580 O O . GLU A 1 446 ? 13.591 16.096 -16.066 1.00 88.88 446 GLU A O 1
ATOM 3585 N N . GLU A 1 447 ? 14.748 17.224 -14.504 1.00 85.00 447 GLU A N 1
ATOM 3586 C CA . GLU A 1 447 ? 15.290 18.219 -15.437 1.00 85.00 447 GLU A CA 1
ATOM 3587 C C . GLU A 1 447 ? 16.175 17.556 -16.504 1.00 85.00 447 GLU A C 1
ATOM 3589 O O . GLU A 1 447 ? 16.241 18.032 -17.637 1.00 85.00 447 GLU A O 1
ATOM 3594 N N . LEU A 1 448 ? 16.808 16.429 -16.157 1.00 81.75 448 LEU A N 1
ATOM 3595 C CA . LEU A 1 448 ? 17.634 15.631 -17.054 1.00 81.75 448 LEU A CA 1
ATOM 3596 C C . LEU A 1 448 ? 16.834 14.627 -17.903 1.00 81.75 448 LEU A C 1
ATOM 3598 O O . LEU A 1 448 ? 17.032 14.576 -19.116 1.00 81.75 448 LEU A O 1
ATOM 3602 N N . VAL A 1 449 ? 15.976 13.801 -17.290 1.00 86.88 449 VAL A N 1
ATOM 3603 C CA . VAL A 1 449 ? 15.307 12.675 -17.991 1.00 86.88 449 VAL A CA 1
ATOM 3604 C C . VAL A 1 449 ? 13.898 13.004 -18.507 1.00 86.88 449 VAL A C 1
ATOM 3606 O O . VAL A 1 449 ? 13.334 12.260 -19.313 1.00 86.88 449 VAL A O 1
ATOM 3609 N N . GLY A 1 450 ? 13.325 14.123 -18.060 1.00 90.81 450 GLY A N 1
ATOM 3610 C CA . GLY A 1 450 ? 11.974 14.586 -18.372 1.00 90.81 450 GLY A CA 1
ATOM 3611 C C . GLY A 1 450 ? 10.995 14.457 -17.198 1.00 90.81 450 GLY A C 1
ATOM 3612 O O . GLY A 1 450 ? 10.944 13.440 -16.512 1.00 90.81 450 GLY A O 1
ATOM 3613 N N . ARG A 1 451 ? 10.157 15.489 -17.014 1.00 93.62 451 ARG A N 1
ATOM 3614 C CA . ARG A 1 451 ? 9.136 15.574 -15.952 1.00 93.62 451 ARG A CA 1
ATOM 3615 C C . ARG A 1 451 ? 8.260 14.319 -15.870 1.00 93.62 451 ARG A C 1
ATOM 3617 O O . ARG A 1 451 ? 7.658 13.921 -16.868 1.00 93.62 451 ARG A O 1
ATOM 3624 N N . GLY A 1 452 ? 8.106 13.780 -14.661 1.00 93.12 452 GLY A N 1
ATOM 3625 C CA . GLY A 1 452 ? 7.348 12.553 -14.386 1.00 93.12 452 GLY A CA 1
ATOM 3626 C C . GLY A 1 452 ? 8.219 11.298 -14.287 1.00 93.12 452 GLY A C 1
ATOM 3627 O O . GLY A 1 452 ? 7.692 10.221 -14.022 1.00 93.12 452 GLY A O 1
ATOM 3628 N N . PHE A 1 453 ? 9.526 11.429 -14.508 1.00 93.31 453 PHE A N 1
ATOM 3629 C CA . PHE A 1 453 ? 10.473 10.326 -14.528 1.00 93.31 453 PHE A CA 1
ATOM 3630 C C . PHE A 1 453 ? 11.777 10.751 -13.843 1.00 93.31 453 PHE A C 1
ATOM 3632 O O . PHE A 1 453 ? 12.198 11.901 -13.935 1.00 93.31 453 PHE A O 1
ATOM 3639 N N . VAL A 1 454 ? 12.435 9.797 -13.192 1.00 89.69 454 VAL A N 1
ATOM 3640 C CA . VAL A 1 454 ? 13.796 9.881 -12.638 1.00 89.69 454 VAL A CA 1
ATOM 3641 C C . VAL A 1 454 ? 14.733 8.828 -13.254 1.00 89.69 454 VAL A C 1
ATOM 3643 O O . VAL A 1 454 ? 15.954 8.939 -13.132 1.00 89.69 454 VAL A O 1
ATOM 3646 N N . LYS A 1 455 ? 14.186 7.822 -13.955 1.00 88.62 455 LYS A N 1
ATOM 3647 C CA . LYS A 1 455 ? 14.920 6.753 -14.645 1.00 88.62 455 LYS A CA 1
ATOM 3648 C C . LYS A 1 455 ? 15.026 7.013 -16.163 1.00 88.62 455 LYS A C 1
ATOM 3650 O O . LYS A 1 455 ? 14.077 7.435 -16.828 1.00 88.62 455 LYS A O 1
ATOM 3655 N N . THR A 1 456 ? 16.203 6.701 -16.709 1.00 87.94 456 THR A N 1
ATOM 3656 C CA . THR A 1 456 ? 16.721 6.960 -18.072 1.00 87.94 456 THR A CA 1
ATOM 3657 C C . THR A 1 456 ? 15.714 6.940 -19.230 1.00 87.94 456 THR A C 1
ATOM 3659 O O . THR A 1 456 ? 14.957 5.989 -19.405 1.00 87.94 456 THR A O 1
ATOM 3662 N N . GLY A 1 457 ? 15.751 7.955 -20.090 1.00 89.31 457 GLY A N 1
ATOM 3663 C CA . GLY A 1 457 ? 14.952 8.059 -21.314 1.00 89.31 457 GLY A CA 1
ATOM 3664 C C . GLY A 1 457 ? 13.476 8.405 -21.098 1.00 89.31 457 GLY A C 1
ATOM 3665 O O . GLY A 1 457 ? 12.741 8.528 -22.081 1.00 89.31 457 GLY A O 1
ATOM 3666 N N . GLY A 1 458 ? 13.047 8.563 -19.839 1.00 93.19 458 GLY A N 1
ATOM 3667 C CA . GLY A 1 458 ? 11.749 9.095 -19.424 1.00 93.19 458 GLY A CA 1
ATOM 3668 C C . GLY A 1 458 ? 10.571 8.677 -20.308 1.00 93.19 458 GLY A C 1
ATOM 3669 O O . GLY A 1 458 ? 10.309 7.489 -20.520 1.00 93.19 458 GLY A O 1
ATOM 3670 N N . LEU A 1 459 ? 9.873 9.673 -20.862 1.00 94.44 459 LEU A N 1
ATOM 3671 C CA . LEU A 1 459 ? 8.650 9.470 -21.643 1.00 94.44 459 LEU A CA 1
ATOM 3672 C C . LEU A 1 459 ? 8.855 8.665 -22.946 1.00 94.44 459 LEU A C 1
ATOM 3674 O O . LEU A 1 459 ? 7.907 8.055 -23.436 1.00 94.44 459 LEU A O 1
ATOM 3678 N N . GLU A 1 460 ? 10.054 8.656 -23.532 1.00 94.50 460 GLU A N 1
ATOM 3679 C CA . GLU A 1 460 ? 10.346 7.911 -24.768 1.00 94.50 460 GLU A CA 1
ATOM 3680 C C . GLU A 1 460 ? 10.320 6.399 -24.512 1.00 94.50 460 GLU A C 1
ATOM 3682 O O . GLU A 1 460 ? 9.588 5.658 -25.172 1.00 94.50 460 GLU A O 1
ATOM 3687 N N . ILE A 1 461 ? 11.047 5.959 -23.482 1.00 94.00 461 ILE A N 1
ATOM 3688 C CA . ILE A 1 461 ? 11.092 4.556 -23.054 1.00 94.00 461 ILE A CA 1
ATOM 3689 C C . ILE A 1 461 ? 9.747 4.133 -22.439 1.00 94.00 461 ILE A C 1
ATOM 3691 O O . ILE A 1 461 ? 9.272 3.026 -22.694 1.00 94.00 461 ILE A O 1
ATOM 3695 N N . ALA A 1 462 ? 9.083 5.028 -21.700 1.00 93.69 462 ALA A N 1
ATOM 3696 C CA . ALA A 1 462 ? 7.733 4.811 -21.177 1.00 93.69 462 ALA A CA 1
ATOM 3697 C C . ALA A 1 462 ? 6.707 4.505 -22.285 1.00 93.69 462 ALA A C 1
ATOM 3699 O O . ALA A 1 462 ? 5.935 3.556 -22.163 1.00 93.69 462 ALA A O 1
ATOM 3700 N N . LYS A 1 463 ? 6.718 5.264 -23.391 1.00 95.75 463 LYS A N 1
ATOM 3701 C CA . LYS A 1 463 ? 5.828 5.029 -24.542 1.00 95.75 463 LYS A CA 1
ATOM 3702 C C . LYS A 1 463 ? 6.070 3.674 -25.193 1.00 95.75 463 LYS A C 1
ATOM 3704 O O . LYS A 1 463 ? 5.123 2.915 -25.366 1.00 95.75 463 LYS A O 1
ATOM 3709 N N . MET A 1 464 ? 7.333 3.343 -25.466 1.00 95.44 464 MET A N 1
ATOM 3710 C CA . MET A 1 464 ? 7.723 2.043 -26.022 1.00 95.44 464 MET A CA 1
ATOM 3711 C C . MET A 1 464 ? 7.177 0.880 -25.175 1.00 95.44 464 MET A C 1
ATOM 3713 O O . MET A 1 464 ? 6.594 -0.065 -25.701 1.00 95.44 464 MET A O 1
ATOM 3717 N N . LYS A 1 465 ? 7.308 0.971 -23.847 1.00 95.00 465 LYS A N 1
ATOM 3718 C CA . LYS A 1 465 ? 6.800 -0.038 -22.907 1.00 95.00 465 LYS A CA 1
ATOM 3719 C C . LYS A 1 465 ? 5.267 -0.092 -22.863 1.00 95.00 465 LYS A C 1
ATOM 3721 O O . LYS A 1 465 ? 4.702 -1.183 -22.832 1.00 95.00 465 LYS A O 1
ATOM 3726 N N . ALA A 1 466 ? 4.583 1.051 -22.912 1.00 95.50 466 ALA A N 1
ATOM 3727 C CA . ALA A 1 466 ? 3.120 1.104 -22.962 1.00 95.50 466 ALA A CA 1
ATOM 3728 C C . ALA A 1 466 ? 2.544 0.490 -24.255 1.00 95.50 466 ALA A C 1
ATOM 3730 O O . ALA A 1 466 ? 1.522 -0.195 -24.210 1.00 95.50 466 ALA A O 1
ATOM 3731 N N . GLU A 1 467 ? 3.223 0.667 -25.393 1.00 95.25 467 GLU A N 1
ATOM 3732 C CA . GLU A 1 467 ? 2.880 0.003 -26.658 1.00 95.25 467 GLU A CA 1
ATOM 3733 C C . GLU A 1 467 ? 3.020 -1.525 -26.547 1.00 95.25 467 GLU A C 1
ATOM 3735 O O . GLU A 1 467 ? 2.107 -2.256 -26.936 1.00 95.25 467 GLU A O 1
ATOM 3740 N N . MET A 1 468 ? 4.109 -2.015 -25.939 1.00 95.00 468 MET A N 1
ATOM 3741 C CA . MET A 1 468 ? 4.328 -3.450 -25.684 1.00 95.00 468 MET A CA 1
ATOM 3742 C C . MET A 1 468 ? 3.271 -4.064 -24.754 1.00 95.00 468 MET A C 1
ATOM 3744 O O . MET A 1 468 ? 2.910 -5.230 -24.917 1.00 95.00 468 MET A O 1
ATOM 3748 N N . LEU A 1 469 ? 2.740 -3.288 -23.804 1.00 94.81 469 LEU A N 1
ATOM 3749 C CA . LEU A 1 469 ? 1.697 -3.742 -22.883 1.00 94.81 469 LEU A CA 1
ATOM 3750 C C . LEU A 1 469 ? 0.332 -3.970 -23.543 1.00 94.81 469 LEU A C 1
ATOM 3752 O O . LEU A 1 469 ? -0.487 -4.669 -22.950 1.00 94.81 469 LEU A O 1
ATOM 3756 N N . ASN A 1 470 ? 0.055 -3.403 -24.727 1.00 94.06 470 ASN A N 1
ATOM 3757 C CA . ASN A 1 470 ? -1.249 -3.486 -25.404 1.00 94.06 470 ASN A CA 1
ATOM 3758 C C . ASN A 1 470 ? -2.427 -3.280 -24.419 1.00 94.06 470 ASN A C 1
ATOM 3760 O O . ASN A 1 470 ? -3.250 -4.181 -24.187 1.00 94.06 470 ASN A O 1
ATOM 3764 N N . LEU A 1 471 ? -2.425 -2.121 -23.756 1.00 97.94 471 LEU A N 1
ATOM 3765 C CA . LEU A 1 471 ? -3.407 -1.725 -22.745 1.00 97.94 471 LEU A CA 1
ATOM 3766 C C . LEU A 1 471 ? -4.791 -1.496 -23.365 1.00 97.94 471 LEU A C 1
ATOM 3768 O O . LEU A 1 471 ? -4.903 -0.951 -24.462 1.00 97.94 471 LEU A O 1
ATOM 3772 N N . GLN A 1 472 ? -5.838 -1.905 -22.649 1.00 97.75 472 GLN A N 1
ATOM 3773 C CA . GLN A 1 472 ? -7.236 -1.748 -23.057 1.00 97.75 472 GLN A CA 1
ATOM 3774 C C . GLN A 1 472 ? -8.000 -0.877 -22.044 1.00 97.75 472 GLN A C 1
ATOM 3776 O O . GLN A 1 472 ? -7.774 -1.040 -20.842 1.00 97.75 472 GLN A O 1
ATOM 3781 N N . PRO A 1 473 ? -8.937 -0.014 -22.483 1.00 98.06 473 PRO A N 1
ATOM 3782 C CA . PRO A 1 473 ? -9.761 0.783 -21.578 1.00 98.06 473 PRO A CA 1
ATOM 3783 C C . PRO A 1 473 ? -10.476 -0.064 -20.521 1.00 98.06 473 PRO A C 1
ATOM 3785 O O . PRO A 1 473 ? -11.005 -1.135 -20.820 1.00 98.06 473 PRO A O 1
ATOM 3788 N N . GLY A 1 474 ? -10.498 0.427 -19.283 1.00 96.44 474 GLY A N 1
ATOM 3789 C CA . GLY A 1 474 ? -11.081 -0.262 -18.130 1.00 96.44 474 GLY A CA 1
ATOM 3790 C C . GLY A 1 474 ? -10.195 -1.336 -17.484 1.00 96.44 474 GLY A C 1
ATOM 3791 O O . GLY A 1 474 ? -10.600 -1.898 -16.468 1.00 96.44 474 GLY A O 1
ATOM 3792 N N . GLN A 1 475 ? -8.996 -1.620 -18.011 1.00 98.38 475 GLN A N 1
ATOM 3793 C CA . GLN A 1 475 ? -8.020 -2.457 -17.302 1.00 98.38 475 GLN A CA 1
ATOM 3794 C C . GLN A 1 475 ? -7.503 -1.765 -16.033 1.00 98.38 475 GLN A C 1
ATOM 3796 O O . GLN A 1 475 ? -7.355 -0.541 -15.992 1.00 98.38 475 GLN A O 1
ATOM 3801 N N . ARG A 1 476 ? -7.186 -2.566 -15.009 1.00 98.44 476 ARG A N 1
ATOM 3802 C CA . ARG A 1 476 ? -6.497 -2.136 -13.789 1.00 98.44 476 ARG A CA 1
ATOM 3803 C C . ARG A 1 476 ? -5.019 -2.511 -13.862 1.00 98.44 476 ARG A C 1
ATOM 3805 O O . ARG A 1 476 ? -4.687 -3.681 -14.061 1.00 98.44 476 ARG A O 1
ATOM 3812 N N . VAL A 1 477 ? -4.150 -1.524 -13.674 1.00 98.75 477 VAL A N 1
ATOM 3813 C CA . VAL A 1 477 ? -2.692 -1.649 -13.775 1.00 98.75 477 VAL A CA 1
ATOM 3814 C C . VAL A 1 477 ? -2.044 -1.400 -12.414 1.00 98.75 477 VAL A C 1
ATOM 3816 O O . VAL A 1 477 ? -2.417 -0.452 -11.727 1.00 98.75 477 VAL A O 1
ATOM 3819 N N . LEU A 1 478 ? -1.072 -2.227 -12.033 1.00 98.44 478 LEU A N 1
ATOM 3820 C CA . LEU A 1 478 ? -0.111 -1.913 -10.971 1.00 98.44 478 LEU A CA 1
ATOM 3821 C C . LEU A 1 478 ? 1.156 -1.355 -11.626 1.00 98.44 478 LEU A C 1
ATOM 3823 O O . LEU A 1 478 ? 1.735 -2.023 -12.476 1.00 98.44 478 LEU A O 1
ATOM 3827 N N . ASP A 1 479 ? 1.566 -0.153 -11.247 1.00 98.00 479 ASP A N 1
ATOM 3828 C CA . ASP A 1 479 ? 2.819 0.497 -11.641 1.00 98.00 479 ASP A CA 1
ATOM 3829 C C . ASP A 1 479 ? 3.739 0.479 -10.411 1.00 98.00 479 ASP A C 1
ATOM 3831 O O . ASP A 1 479 ? 3.585 1.309 -9.514 1.00 98.00 479 ASP A O 1
ATOM 3835 N N . PHE A 1 480 ? 4.600 -0.541 -10.294 1.00 92.94 480 PHE A N 1
ATOM 3836 C CA . PHE A 1 480 ? 5.475 -0.720 -9.130 1.00 92.94 480 PHE A CA 1
ATOM 3837 C C . PHE A 1 480 ? 6.861 -0.117 -9.375 1.00 92.94 480 PHE A C 1
ATOM 3839 O O . PHE A 1 480 ? 7.543 -0.476 -10.338 1.00 92.94 480 PHE A O 1
ATOM 3846 N N . SER A 1 481 ? 7.279 0.744 -8.448 1.00 89.31 481 SER A N 1
ATOM 3847 C CA . SER A 1 481 ? 8.294 1.787 -8.608 1.00 89.31 481 SER A CA 1
ATOM 3848 C C . SER A 1 481 ? 7.872 2.814 -9.649 1.00 89.31 481 SER A C 1
ATOM 3850 O O . SER A 1 481 ? 8.546 3.027 -10.656 1.00 89.31 481 SER A O 1
ATOM 3852 N N . CYS A 1 482 ? 6.725 3.444 -9.378 1.00 95.12 482 CYS A N 1
ATOM 3853 C CA . CYS A 1 482 ? 6.055 4.403 -10.256 1.00 95.12 482 CYS A CA 1
ATOM 3854 C C . CYS A 1 482 ? 6.815 5.718 -10.482 1.00 95.12 482 CYS A C 1
ATOM 3856 O O . CYS A 1 482 ? 6.308 6.606 -11.176 1.00 95.12 482 CYS A O 1
ATOM 3858 N N . GLU A 1 483 ? 7.995 5.884 -9.876 1.00 94.69 483 GLU A N 1
ATOM 3859 C CA . GLU A 1 483 ? 8.765 7.123 -9.913 1.00 94.69 483 GLU A CA 1
ATOM 3860 C C . GLU A 1 483 ? 7.877 8.280 -9.386 1.00 94.69 483 GLU A C 1
ATOM 3862 O O . GLU A 1 483 ? 7.064 8.104 -8.478 1.00 94.69 483 GLU A O 1
ATOM 3867 N N . THR A 1 484 ? 7.954 9.465 -9.984 1.00 96.38 484 THR A N 1
ATOM 3868 C CA . THR A 1 484 ? 7.049 10.598 -9.711 1.00 96.38 484 THR A CA 1
ATOM 3869 C C . THR A 1 484 ? 5.722 10.515 -10.495 1.00 96.38 484 THR A C 1
ATOM 3871 O O . THR A 1 484 ? 5.113 11.539 -10.825 1.00 96.38 484 THR A O 1
ATOM 3874 N N . GLY A 1 485 ? 5.269 9.301 -10.826 1.00 97.00 485 GLY A N 1
ATOM 3875 C CA . GLY A 1 485 ? 3.956 9.003 -11.407 1.00 97.00 485 GLY A CA 1
ATOM 3876 C C . GLY A 1 485 ? 3.806 9.215 -12.917 1.00 97.00 485 GLY A C 1
ATOM 3877 O O . GLY A 1 485 ? 2.695 9.086 -13.433 1.00 97.00 485 GLY A O 1
ATOM 3878 N N . GLY A 1 486 ? 4.872 9.550 -13.653 1.00 97.62 486 GLY A N 1
ATOM 3879 C CA . GLY A 1 486 ? 4.777 9.897 -15.076 1.00 97.62 486 GLY A CA 1
ATOM 3880 C C . GLY A 1 486 ? 4.265 8.767 -15.967 1.00 97.62 486 GLY A C 1
ATOM 3881 O O . GLY A 1 486 ? 3.505 9.040 -16.898 1.00 97.62 486 GLY A O 1
ATOM 3882 N N . PHE A 1 487 ? 4.620 7.509 -15.674 1.00 98.00 487 PHE A N 1
ATOM 3883 C CA . PHE A 1 487 ? 4.109 6.352 -16.415 1.00 98.00 487 PHE A CA 1
ATOM 3884 C C . PHE A 1 487 ? 2.614 6.140 -16.151 1.00 98.00 487 PHE A C 1
ATOM 3886 O O . PHE A 1 487 ? 1.828 6.234 -17.094 1.00 98.00 487 PHE A O 1
ATOM 3893 N N . GLY A 1 488 ? 2.209 5.960 -14.888 1.00 98.19 488 GLY A N 1
ATOM 3894 C CA . GLY A 1 488 ? 0.806 5.843 -14.481 1.00 98.19 488 GLY A CA 1
ATOM 3895 C C . GLY A 1 488 ? -0.108 6.943 -15.040 1.00 98.19 488 GLY A C 1
ATOM 3896 O O . GLY A 1 488 ? -1.130 6.644 -15.659 1.00 98.19 488 GLY A O 1
ATOM 3897 N N . ILE A 1 489 ? 0.287 8.217 -14.914 1.00 98.56 489 ILE A N 1
ATOM 3898 C CA . ILE A 1 489 ? -0.467 9.365 -15.455 1.00 98.56 489 ILE A CA 1
ATOM 3899 C C . ILE A 1 489 ? -0.552 9.308 -16.987 1.00 98.56 489 ILE A C 1
ATOM 3901 O O . ILE A 1 489 ? -1.615 9.574 -17.557 1.00 98.56 489 ILE A O 1
ATOM 3905 N N . TYR A 1 490 ? 0.540 8.950 -17.671 1.00 98.44 490 TYR A N 1
ATOM 3906 C CA . TYR A 1 490 ? 0.541 8.802 -19.125 1.00 98.44 490 TYR A CA 1
ATOM 3907 C C . TYR A 1 490 ? -0.402 7.683 -19.586 1.00 98.44 490 TYR A C 1
ATOM 3909 O O . TYR A 1 490 ? -1.192 7.907 -20.512 1.00 98.44 490 TYR A O 1
ATOM 3917 N N . ILE A 1 491 ? -0.361 6.504 -18.954 1.00 98.50 491 ILE A N 1
ATOM 3918 C CA . ILE A 1 491 ? -1.173 5.369 -19.401 1.00 98.50 491 ILE A CA 1
ATOM 3919 C C . ILE A 1 491 ? -2.657 5.547 -19.076 1.00 98.50 491 ILE A C 1
ATOM 3921 O O . ILE A 1 491 ? -3.481 5.275 -19.949 1.00 98.50 491 ILE A O 1
ATOM 3925 N N . ALA A 1 492 ? -3.006 6.085 -17.901 1.00 98.38 492 ALA A N 1
ATOM 3926 C CA . ALA A 1 492 ? -4.393 6.380 -17.540 1.00 98.38 492 ALA A CA 1
ATOM 3927 C C . ALA A 1 492 ? -5.031 7.321 -18.572 1.00 98.38 492 ALA A C 1
ATOM 3929 O O . ALA A 1 492 ? -6.049 6.996 -19.185 1.00 98.38 492 ALA A O 1
ATOM 3930 N N . LYS A 1 493 ? -4.344 8.430 -18.873 1.00 97.69 493 LYS A N 1
ATOM 3931 C CA . LYS A 1 493 ? -4.792 9.442 -19.836 1.00 97.69 493 LYS A CA 1
ATOM 3932 C C . LYS A 1 493 ? -4.865 8.948 -21.284 1.00 97.69 493 LYS A C 1
ATOM 3934 O O . LYS A 1 493 ? -5.698 9.433 -22.047 1.00 97.69 493 LYS A O 1
ATOM 3939 N N . THR A 1 494 ? -3.972 8.042 -21.685 1.00 98.06 494 THR A N 1
ATOM 3940 C CA . THR A 1 494 ? -3.838 7.614 -23.091 1.00 98.06 494 THR A CA 1
ATOM 3941 C C . THR A 1 494 ? -4.686 6.388 -23.420 1.00 98.06 494 THR A C 1
ATOM 3943 O O . THR A 1 494 ? -5.231 6.308 -24.519 1.00 98.06 494 THR A O 1
ATOM 3946 N N . TYR A 1 495 ? -4.814 5.446 -22.482 1.00 98.12 495 TYR A N 1
ATOM 3947 C CA . TYR A 1 495 ? -5.465 4.150 -22.701 1.00 98.12 495 TYR A CA 1
ATOM 3948 C C . TYR A 1 495 ? -6.755 3.968 -21.889 1.00 98.12 495 TYR A C 1
ATOM 3950 O O . TYR A 1 495 ? -7.440 2.970 -22.086 1.00 98.12 495 TYR A O 1
ATOM 3958 N N . GLY A 1 496 ? -7.116 4.905 -21.002 1.00 97.75 496 GLY A N 1
ATOM 3959 C CA . GLY A 1 496 ? -8.334 4.815 -20.187 1.00 97.75 496 GLY A CA 1
ATOM 3960 C C . GLY A 1 496 ? -8.280 3.687 -19.153 1.00 97.75 496 GLY A C 1
ATOM 3961 O O . GLY A 1 496 ? -9.274 2.989 -18.952 1.00 97.75 496 GLY A O 1
ATOM 3962 N N . VAL A 1 497 ? -7.106 3.464 -18.559 1.00 98.44 497 VAL A N 1
ATOM 3963 C CA . VAL A 1 497 ? -6.861 2.446 -17.524 1.00 98.44 497 VAL A CA 1
ATOM 3964 C C . VAL A 1 497 ? -6.843 3.065 -16.129 1.00 98.44 497 VAL A C 1
ATOM 3966 O O . VAL A 1 497 ? -6.422 4.207 -15.966 1.00 98.44 497 VAL A O 1
ATOM 3969 N N . ALA A 1 498 ? -7.246 2.293 -15.120 1.00 98.12 498 ALA A N 1
ATOM 3970 C CA . ALA A 1 498 ? -7.083 2.671 -13.718 1.00 98.12 498 ALA A CA 1
ATOM 3971 C C . ALA A 1 498 ? -5.728 2.166 -13.203 1.00 98.12 498 ALA A C 1
ATOM 3973 O O . ALA A 1 498 ? -5.385 1.002 -13.419 1.00 98.12 498 ALA A O 1
ATOM 3974 N N . VAL A 1 499 ? -4.966 3.007 -12.508 1.00 98.56 499 VAL A N 1
ATOM 3975 C CA . VAL A 1 499 ? -3.594 2.706 -12.079 1.00 98.56 499 VAL A CA 1
ATOM 3976 C C . VAL A 1 499 ? -3.472 2.765 -10.559 1.00 98.56 499 VAL A C 1
ATOM 3978 O O . VAL A 1 499 ? -3.905 3.726 -9.928 1.00 98.56 499 VAL A O 1
ATOM 3981 N N . VAL A 1 500 ? -2.834 1.748 -9.981 1.00 97.94 500 VAL A N 1
ATOM 3982 C CA . VAL A 1 500 ? -2.244 1.800 -8.640 1.00 97.94 500 VAL A CA 1
ATOM 3983 C C . VAL A 1 500 ? -0.744 2.005 -8.825 1.00 97.94 500 VAL A C 1
ATOM 3985 O O . VAL A 1 500 ? -0.051 1.111 -9.297 1.00 97.94 500 VAL A O 1
ATOM 3988 N N . ALA A 1 501 ? -0.265 3.198 -8.506 1.00 98.12 501 ALA A N 1
ATOM 3989 C CA . ALA A 1 501 ? 1.125 3.616 -8.581 1.00 98.12 501 ALA A CA 1
ATOM 3990 C C . ALA A 1 501 ? 1.779 3.430 -7.202 1.00 98.12 501 ALA A C 1
ATOM 3992 O O . ALA A 1 501 ? 1.352 4.033 -6.219 1.00 98.12 501 ALA A O 1
ATOM 3993 N N . SER A 1 502 ? 2.777 2.557 -7.106 1.00 97.00 502 SER A N 1
ATOM 3994 C CA . SER A 1 502 ? 3.431 2.199 -5.846 1.00 97.00 502 SER A CA 1
ATOM 3995 C C . SER A 1 502 ? 4.913 2.534 -5.898 1.00 97.00 502 SER A C 1
ATOM 3997 O O . SER A 1 502 ? 5.578 2.181 -6.866 1.00 97.00 502 SER A O 1
ATOM 3999 N N . ASP A 1 503 ? 5.460 3.132 -4.845 1.00 95.38 503 ASP A N 1
ATOM 4000 C CA . ASP A 1 503 ? 6.908 3.313 -4.674 1.00 95.38 503 ASP A CA 1
ATOM 4001 C C . ASP A 1 503 ? 7.284 3.207 -3.187 1.00 95.38 503 ASP A C 1
ATOM 4003 O O . ASP A 1 503 ? 6.447 3.439 -2.315 1.00 95.38 503 ASP A O 1
ATOM 4007 N N . SER A 1 504 ? 8.525 2.844 -2.866 1.00 91.50 504 SER A N 1
ATOM 4008 C CA . SER A 1 504 ? 8.997 2.798 -1.478 1.00 91.50 504 SER A CA 1
ATOM 4009 C C . SER A 1 504 ? 9.270 4.198 -0.913 1.00 91.50 504 SER A C 1
ATOM 4011 O O . SER A 1 504 ? 9.126 4.400 0.296 1.00 91.50 504 SER A O 1
ATOM 4013 N N . SER A 1 505 ? 9.607 5.180 -1.759 1.00 90.38 505 SER A N 1
ATOM 4014 C CA . SER A 1 505 ? 9.828 6.564 -1.331 1.00 90.38 505 SER A CA 1
ATOM 4015 C C . SER A 1 505 ? 8.509 7.312 -1.130 1.00 90.38 505 SER A C 1
ATOM 4017 O O . SER A 1 505 ? 7.731 7.543 -2.061 1.00 90.38 505 SER A O 1
ATOM 4019 N N . SER A 1 506 ? 8.297 7.797 0.098 1.00 90.56 506 SER A N 1
ATOM 4020 C CA . SER A 1 506 ? 7.180 8.702 0.404 1.00 90.56 506 SER A CA 1
ATOM 4021 C C . SER A 1 506 ? 7.246 10.016 -0.388 1.00 90.56 506 SER A C 1
ATOM 4023 O O . SER A 1 506 ? 6.210 10.603 -0.701 1.00 90.56 506 SER A O 1
ATOM 4025 N N . THR A 1 507 ? 8.455 10.452 -0.748 1.00 90.75 507 THR A N 1
ATOM 4026 C CA . THR A 1 507 ? 8.727 11.698 -1.467 1.00 90.75 507 THR A CA 1
ATOM 4027 C C . THR A 1 507 ? 8.353 11.578 -2.948 1.00 90.75 507 THR A C 1
ATOM 4029 O O . THR A 1 507 ? 7.635 12.439 -3.461 1.00 90.75 507 THR A O 1
ATOM 4032 N N . LEU A 1 508 ? 8.730 10.476 -3.615 1.00 94.50 508 LEU A N 1
ATOM 4033 C CA . LEU A 1 508 ? 8.310 10.181 -4.997 1.00 94.50 508 LEU A CA 1
ATOM 4034 C C . LEU A 1 508 ? 6.779 10.104 -5.120 1.00 94.50 508 LEU A C 1
ATOM 4036 O O . LEU A 1 508 ? 6.188 10.782 -5.965 1.00 94.50 508 LEU A O 1
ATOM 4040 N N . VAL A 1 509 ? 6.133 9.357 -4.217 1.00 95.88 509 VAL A N 1
ATOM 4041 C CA . VAL A 1 509 ? 4.667 9.226 -4.151 1.00 95.88 509 VAL A CA 1
ATOM 4042 C C . VAL A 1 509 ? 3.976 10.570 -3.923 1.00 95.88 509 VAL A C 1
ATOM 4044 O O . VAL A 1 509 ? 2.991 10.872 -4.598 1.00 95.88 509 VAL A O 1
ATOM 4047 N N . HIS A 1 510 ? 4.474 11.400 -3.002 1.00 92.50 510 HIS A N 1
ATOM 4048 C CA . HIS A 1 510 ? 3.894 12.718 -2.744 1.00 92.50 510 HIS A CA 1
ATOM 4049 C C . HIS A 1 510 ? 3.935 13.610 -3.996 1.00 92.50 510 HIS A C 1
ATOM 4051 O O . HIS A 1 510 ? 2.909 14.165 -4.391 1.00 92.50 510 HIS A O 1
ATOM 4057 N N . ILE A 1 511 ? 5.083 13.666 -4.679 1.00 94.69 511 ILE A N 1
ATOM 4058 C CA . ILE A 1 511 ? 5.246 14.419 -5.930 1.00 94.69 511 ILE A CA 1
ATOM 4059 C C . ILE A 1 511 ? 4.317 13.879 -7.033 1.00 94.69 511 ILE A C 1
ATOM 4061 O O . ILE A 1 511 ? 3.696 14.663 -7.756 1.00 94.69 511 ILE A O 1
ATOM 4065 N N . GLY A 1 512 ? 4.188 12.555 -7.163 1.00 96.44 512 GLY A N 1
ATOM 4066 C CA . GLY A 1 512 ? 3.310 11.925 -8.153 1.00 96.44 512 GLY A CA 1
ATOM 4067 C C . GLY A 1 512 ? 1.826 12.237 -7.946 1.00 96.44 512 GLY A C 1
ATOM 4068 O O . GLY A 1 512 ? 1.110 12.509 -8.913 1.00 96.44 512 GLY A O 1
ATOM 4069 N N . ARG A 1 513 ? 1.371 12.294 -6.690 1.00 94.44 513 ARG A N 1
ATOM 4070 C CA . ARG A 1 513 ? -0.017 12.637 -6.339 1.00 94.44 513 ARG A CA 1
ATOM 4071 C C . ARG A 1 513 ? -0.390 14.057 -6.737 1.00 94.44 513 ARG A C 1
ATOM 4073 O O . ARG A 1 513 ? -1.425 14.247 -7.376 1.00 94.44 513 ARG A O 1
ATOM 4080 N N . GLU A 1 514 ? 0.460 15.036 -6.434 1.00 94.19 514 GLU A N 1
ATOM 4081 C CA . GLU A 1 514 ? 0.218 16.425 -6.847 1.00 94.19 514 GLU A CA 1
ATOM 4082 C C . GLU A 1 514 ? 0.137 16.544 -8.374 1.00 94.19 514 GLU A C 1
ATOM 4084 O O . GLU A 1 514 ? -0.732 17.229 -8.910 1.00 94.19 514 GLU A O 1
ATOM 4089 N N . ARG A 1 515 ? 0.942 15.771 -9.107 1.00 95.38 515 ARG A N 1
ATOM 4090 C CA . ARG A 1 515 ? 0.909 15.747 -10.579 1.00 95.38 515 ARG A CA 1
ATOM 4091 C C . ARG A 1 515 ? -0.320 15.070 -11.151 1.00 95.38 515 ARG A C 1
ATOM 4093 O O . ARG A 1 515 ? -0.813 15.495 -12.193 1.00 95.38 515 ARG A O 1
ATOM 4100 N N . ALA A 1 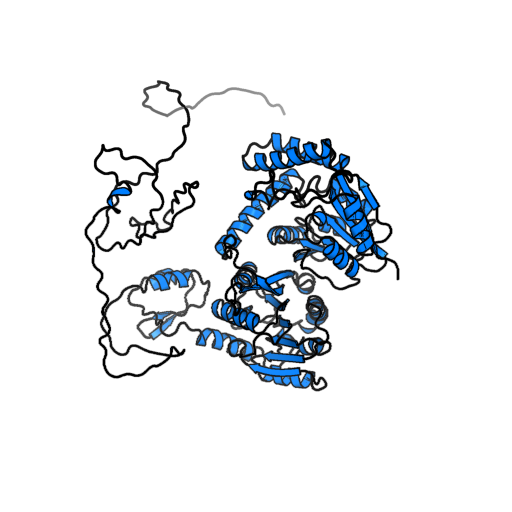516 ? -0.842 14.042 -10.488 1.00 96.00 516 ALA A N 1
ATOM 4101 C CA . ALA A 1 516 ? -2.120 13.460 -10.869 1.00 96.00 516 ALA A CA 1
ATOM 4102 C C . ALA A 1 516 ? -3.267 14.460 -10.648 1.00 96.00 516 ALA A C 1
ATOM 4104 O O . ALA A 1 516 ? -4.142 14.553 -11.509 1.00 96.00 516 ALA A O 1
ATOM 4105 N N . LYS A 1 517 ? -3.230 15.278 -9.582 1.00 93.56 517 LYS A N 1
ATOM 4106 C CA . LYS A 1 517 ? -4.168 16.405 -9.394 1.00 93.56 517 LYS A CA 1
ATOM 4107 C C . LYS A 1 517 ? -4.033 17.440 -10.517 1.00 93.56 517 LYS A C 1
ATOM 4109 O O . LYS A 1 517 ? -5.020 17.722 -11.192 1.00 93.56 517 LYS A O 1
ATOM 4114 N N . GLU A 1 518 ? -2.822 17.939 -10.785 1.00 95.06 518 GLU A N 1
ATOM 4115 C CA . GLU A 1 518 ? -2.533 18.885 -11.883 1.00 95.06 518 GLU A CA 1
ATOM 4116 C C . GLU A 1 518 ? -2.999 18.373 -13.259 1.00 95.06 518 GLU A C 1
ATOM 4118 O O . GLU A 1 518 ? -3.496 19.140 -14.084 1.00 95.06 518 GLU A O 1
ATOM 4123 N N . ALA A 1 519 ? -2.826 17.074 -13.525 1.00 95.56 519 ALA A N 1
ATOM 4124 C CA . ALA A 1 519 ? -3.196 16.441 -14.787 1.00 95.56 519 ALA A CA 1
ATOM 4125 C C . ALA A 1 519 ? -4.700 16.131 -14.913 1.00 95.56 519 ALA A C 1
ATOM 4127 O O . ALA A 1 519 ? -5.130 15.722 -15.997 1.00 95.56 519 ALA A O 1
ATOM 4128 N N . GLY A 1 520 ? -5.480 16.302 -13.837 1.00 95.44 520 GLY A N 1
ATOM 4129 C CA . GLY A 1 520 ? -6.892 15.918 -13.757 1.00 95.44 520 GLY A CA 1
ATOM 4130 C C . GLY A 1 520 ? -7.131 14.407 -13.639 1.00 95.44 520 GLY A C 1
ATOM 4131 O O . GLY A 1 520 ? -8.224 13.952 -13.945 1.00 95.44 520 GLY A O 1
ATOM 4132 N N . MET A 1 521 ? -6.118 13.637 -13.229 1.00 96.19 521 MET A N 1
ATOM 4133 C CA . MET A 1 521 ? -6.095 12.164 -13.189 1.00 96.19 521 MET A CA 1
ATOM 4134 C C . MET A 1 521 ? -6.082 11.587 -11.761 1.00 96.19 521 MET A C 1
ATOM 4136 O O . MET A 1 521 ? -5.879 10.390 -11.585 1.00 96.19 521 MET A O 1
ATOM 4140 N N . ALA A 1 522 ? -6.306 12.405 -10.727 1.00 92.25 522 ALA A N 1
ATOM 4141 C CA . ALA A 1 522 ? -6.285 11.971 -9.321 1.00 92.25 522 ALA A CA 1
ATOM 4142 C C . ALA A 1 522 ? -7.347 10.908 -8.957 1.00 92.25 522 ALA A C 1
ATOM 4144 O O . ALA A 1 522 ? -7.231 10.263 -7.919 1.00 92.25 522 ALA A O 1
ATOM 4145 N N . GLN A 1 523 ? -8.378 10.717 -9.789 1.00 91.94 523 GLN A N 1
ATOM 4146 C CA . GLN A 1 523 ? -9.381 9.658 -9.610 1.00 91.94 523 GLN A CA 1
ATOM 4147 C C . GLN A 1 523 ? -9.002 8.340 -10.311 1.00 91.94 523 GLN A C 1
ATOM 4149 O O . GLN A 1 523 ? -9.467 7.279 -9.886 1.00 91.94 523 GLN A O 1
ATOM 4154 N N . ASP A 1 524 ? -8.148 8.410 -11.339 1.00 95.06 524 ASP A N 1
ATOM 4155 C CA . ASP A 1 524 ? -7.721 7.282 -12.178 1.00 95.06 524 ASP A CA 1
ATOM 4156 C C . ASP A 1 524 ? -6.351 6.719 -11.766 1.00 95.06 524 ASP A C 1
ATOM 4158 O O . ASP A 1 524 ? -6.096 5.531 -11.956 1.00 95.06 524 ASP A O 1
ATOM 4162 N N . VAL A 1 525 ? -5.478 7.553 -11.186 1.00 97.44 525 VAL A N 1
ATOM 4163 C CA . VAL A 1 525 ? -4.145 7.174 -10.691 1.00 97.44 525 VAL A CA 1
ATOM 4164 C C . VAL A 1 525 ? -4.097 7.329 -9.174 1.00 97.44 525 VAL A C 1
ATOM 4166 O O . VAL A 1 525 ? -4.011 8.432 -8.633 1.00 97.44 525 VAL A O 1
ATOM 4169 N N . GLN A 1 526 ? -4.149 6.193 -8.491 1.00 95.38 526 GLN A N 1
ATOM 4170 C CA . GLN A 1 526 ? -4.068 6.060 -7.040 1.00 95.38 526 GLN A CA 1
ATOM 4171 C C . GLN A 1 526 ? -2.613 5.824 -6.648 1.00 95.38 526 GLN A C 1
ATOM 4173 O O . GLN A 1 526 ? -1.941 5.056 -7.327 1.00 95.38 526 GLN A O 1
ATOM 4178 N N . PHE A 1 527 ? -2.132 6.409 -5.549 1.00 97.25 527 PHE A N 1
ATOM 4179 C CA . PHE A 1 527 ? -0.746 6.210 -5.111 1.00 97.25 527 PHE A CA 1
ATOM 4180 C C . PHE A 1 527 ? -0.643 5.575 -3.724 1.00 97.25 527 PHE A C 1
ATOM 4182 O O . PHE A 1 527 ? -1.353 5.990 -2.803 1.00 97.25 527 PHE A O 1
ATOM 4189 N N . GLU A 1 528 ? 0.293 4.638 -3.563 1.00 96.88 528 GLU A N 1
ATOM 4190 C CA . GLU A 1 528 ? 0.671 4.044 -2.277 1.00 96.88 528 GLU A CA 1
ATOM 4191 C C . GLU A 1 528 ? 2.190 4.056 -2.043 1.00 96.88 528 GLU A C 1
ATOM 4193 O O . GLU A 1 528 ? 2.980 3.817 -2.951 1.00 96.88 528 GLU A O 1
ATOM 4198 N N . VAL A 1 529 ? 2.600 4.341 -0.806 1.00 96.81 529 VAL A N 1
ATOM 4199 C CA . VAL A 1 529 ? 3.984 4.199 -0.345 1.00 96.81 529 VAL A CA 1
ATOM 4200 C C . VAL A 1 529 ? 4.152 2.775 0.164 1.00 96.81 529 VAL A C 1
ATOM 4202 O O . VAL A 1 529 ? 3.656 2.465 1.248 1.00 96.81 529 VAL A O 1
ATOM 4205 N N . ALA A 1 530 ? 4.811 1.898 -0.588 1.00 94.75 530 ALA A N 1
ATOM 4206 C CA . ALA A 1 530 ? 4.941 0.486 -0.239 1.00 94.75 530 ALA A CA 1
ATOM 4207 C C . ALA A 1 530 ? 6.246 -0.132 -0.759 1.00 94.75 530 ALA A C 1
ATOM 4209 O O . ALA A 1 530 ? 6.687 0.138 -1.874 1.00 94.75 530 ALA A O 1
ATOM 4210 N N . SER A 1 531 ? 6.840 -1.029 0.032 1.00 90.31 531 SER A N 1
ATOM 4211 C CA . SER A 1 531 ? 7.993 -1.826 -0.404 1.00 90.31 531 SER A CA 1
ATOM 4212 C C . SER A 1 531 ? 7.538 -3.089 -1.134 1.00 90.31 531 SER A C 1
ATOM 4214 O O . SER A 1 531 ? 6.699 -3.832 -0.618 1.00 90.31 531 SER A O 1
ATOM 4216 N N . ILE A 1 532 ? 8.131 -3.382 -2.297 1.00 88.56 532 ILE A N 1
ATOM 4217 C CA . ILE A 1 532 ? 7.782 -4.551 -3.126 1.00 88.56 532 ILE A CA 1
ATOM 4218 C C . ILE A 1 532 ? 8.000 -5.886 -2.393 1.00 88.56 532 ILE A C 1
ATOM 4220 O O . ILE A 1 532 ? 7.307 -6.873 -2.634 1.00 88.56 532 ILE A O 1
ATOM 4224 N N . THR A 1 533 ? 8.923 -5.909 -1.427 1.00 86.69 533 THR A N 1
ATOM 4225 C CA . THR A 1 533 ? 9.242 -7.091 -0.612 1.00 86.69 533 THR A CA 1
ATOM 4226 C C . THR A 1 533 ? 8.296 -7.293 0.570 1.00 86.69 533 THR A C 1
ATOM 4228 O O . THR A 1 533 ? 8.343 -8.349 1.208 1.00 86.69 533 THR A O 1
ATOM 4231 N N . ARG A 1 534 ? 7.407 -6.333 0.862 1.00 89.62 534 ARG A N 1
ATOM 4232 C CA . ARG A 1 534 ? 6.447 -6.395 1.983 1.00 89.62 534 ARG A CA 1
ATOM 4233 C C . ARG A 1 534 ? 4.992 -6.303 1.533 1.00 89.62 534 ARG A C 1
ATOM 4235 O O . ARG A 1 534 ? 4.138 -6.942 2.141 1.00 89.62 534 ARG A O 1
ATOM 4242 N N . ARG A 1 535 ? 4.702 -5.543 0.473 1.00 91.50 535 ARG A N 1
ATOM 4243 C CA . ARG A 1 535 ? 3.344 -5.354 -0.039 1.00 91.50 535 ARG A CA 1
ATOM 4244 C C . ARG A 1 535 ? 2.774 -6.669 -0.568 1.00 91.50 535 ARG A C 1
ATOM 4246 O O . ARG A 1 535 ? 3.390 -7.360 -1.375 1.00 91.50 535 ARG A O 1
ATOM 4253 N N . ILE A 1 536 ? 1.570 -6.982 -0.108 1.00 90.75 536 ILE A N 1
ATOM 4254 C CA . ILE A 1 536 ? 0.710 -8.032 -0.645 1.00 90.75 536 ILE A CA 1
ATOM 4255 C C . ILE A 1 536 ? -0.577 -7.335 -1.085 1.00 90.75 536 ILE A C 1
ATOM 4257 O O . ILE A 1 536 ? -1.149 -6.556 -0.317 1.00 90.75 536 ILE A O 1
ATOM 4261 N N . HIS A 1 537 ? -1.004 -7.574 -2.322 1.00 93.75 537 HIS A N 1
ATOM 4262 C CA . HIS A 1 537 ? -2.297 -7.135 -2.850 1.00 93.75 537 HIS A CA 1
ATOM 4263 C C . HIS A 1 537 ? -3.270 -8.315 -2.884 1.00 93.75 537 HIS A C 1
ATOM 4265 O O . HIS A 1 537 ? -2.853 -9.472 -2.858 1.00 93.75 537 HIS A O 1
ATOM 4271 N N . ASN A 1 538 ? -4.569 -8.031 -2.971 1.00 92.19 538 ASN A N 1
ATOM 4272 C CA . ASN A 1 538 ? -5.581 -9.080 -3.093 1.00 92.19 538 ASN A CA 1
ATOM 4273 C C . ASN A 1 538 ? -5.375 -9.906 -4.383 1.00 92.19 538 ASN A C 1
ATOM 4275 O O . ASN A 1 538 ? -4.984 -9.336 -5.411 1.00 92.19 538 ASN A O 1
ATOM 4279 N N . PRO A 1 539 ? -5.653 -11.222 -4.363 1.00 94.31 539 PRO A N 1
ATOM 4280 C CA . PRO A 1 539 ? -5.538 -12.067 -5.548 1.00 94.31 539 PRO A CA 1
ATOM 4281 C C . PRO A 1 539 ? -6.476 -11.595 -6.666 1.00 94.31 539 PRO A C 1
ATOM 4283 O O . PRO A 1 539 ? -7.521 -11.002 -6.400 1.00 94.31 539 PRO A O 1
ATOM 4286 N N . ASP A 1 540 ? -6.092 -11.864 -7.915 1.00 95.44 540 ASP A N 1
ATOM 4287 C CA . ASP A 1 540 ? -6.898 -11.580 -9.114 1.00 95.44 540 ASP A CA 1
ATOM 4288 C C . ASP A 1 540 ? -7.378 -10.110 -9.239 1.00 95.44 540 ASP A C 1
ATOM 4290 O O . ASP A 1 540 ? -8.462 -9.811 -9.748 1.00 95.44 540 ASP A O 1
ATOM 4294 N N . THR A 1 541 ? -6.538 -9.163 -8.808 1.00 96.06 541 THR A N 1
ATOM 4295 C CA . THR A 1 541 ? -6.814 -7.716 -8.811 1.00 96.06 541 THR A CA 1
ATOM 4296 C C . THR A 1 541 ? -6.422 -7.023 -10.119 1.00 96.06 541 THR A C 1
ATOM 4298 O O . THR A 1 541 ? -7.178 -6.180 -10.614 1.00 96.06 541 THR A O 1
ATOM 4301 N N . PHE A 1 542 ? -5.250 -7.338 -10.679 1.00 98.31 542 PHE A N 1
ATOM 4302 C CA . PHE A 1 542 ? -4.639 -6.562 -11.767 1.00 98.31 542 PHE A CA 1
ATOM 4303 C C . PHE A 1 542 ? -4.705 -7.270 -13.124 1.00 98.31 542 PHE A C 1
ATOM 4305 O O . PHE A 1 542 ? -4.380 -8.449 -13.241 1.00 98.31 542 PHE A O 1
ATOM 4312 N N . ASP A 1 543 ? -5.085 -6.543 -14.175 1.00 98.56 543 ASP A N 1
ATOM 4313 C CA . ASP A 1 543 ? -5.016 -7.024 -15.564 1.00 98.56 543 ASP A CA 1
ATOM 4314 C C . ASP A 1 543 ? -3.584 -6.928 -16.114 1.00 98.56 543 ASP A C 1
ATOM 4316 O O . ASP A 1 543 ? -3.170 -7.718 -16.967 1.00 98.56 543 ASP A O 1
ATOM 4320 N N . VAL A 1 544 ? -2.824 -5.944 -15.626 1.00 98.62 544 VAL A N 1
ATOM 4321 C CA . VAL A 1 544 ? -1.422 -5.719 -15.979 1.00 98.62 544 VAL A CA 1
ATOM 4322 C C . VAL A 1 544 ? -0.630 -5.327 -14.737 1.00 98.62 544 VAL A C 1
ATOM 4324 O O . VAL A 1 544 ? -1.078 -4.504 -13.942 1.00 98.62 544 VAL A O 1
ATOM 4327 N N . ILE A 1 545 ? 0.571 -5.876 -14.604 1.00 98.44 545 ILE A N 1
ATOM 4328 C CA . ILE A 1 545 ? 1.603 -5.365 -13.708 1.00 98.44 545 ILE A CA 1
ATOM 4329 C C . ILE A 1 545 ? 2.740 -4.831 -14.571 1.00 98.44 545 ILE A C 1
ATOM 4331 O O . ILE A 1 545 ? 3.236 -5.505 -15.475 1.00 98.44 545 ILE A O 1
ATOM 4335 N N . TYR A 1 546 ? 3.135 -3.604 -14.282 1.00 98.19 546 TYR A N 1
ATOM 4336 C CA . TYR A 1 546 ? 4.307 -2.953 -14.819 1.00 98.19 546 TYR A CA 1
ATOM 4337 C C . TYR A 1 546 ? 5.288 -2.692 -13.680 1.00 98.19 546 TYR A C 1
ATOM 4339 O O . TYR A 1 546 ? 4.894 -2.288 -12.586 1.00 98.19 546 TYR A O 1
ATOM 4347 N N . SER A 1 547 ? 6.569 -2.918 -13.939 1.00 94.31 547 SER A N 1
ATOM 4348 C CA . SER A 1 547 ? 7.629 -2.447 -13.060 1.00 94.31 547 SER A CA 1
ATOM 4349 C C . SER A 1 547 ? 8.854 -2.045 -13.867 1.00 94.31 547 SER A C 1
ATOM 4351 O O . SER A 1 547 ? 8.960 -2.312 -15.069 1.00 94.31 547 SER A O 1
ATOM 4353 N N . ARG A 1 548 ? 9.769 -1.336 -13.219 1.00 89.50 548 ARG A N 1
ATOM 4354 C CA . ARG A 1 548 ? 10.889 -0.711 -13.894 1.00 89.50 548 ARG A CA 1
ATOM 4355 C C . ARG A 1 548 ? 12.126 -0.684 -13.017 1.00 89.50 548 ARG A C 1
ATOM 4357 O O . ARG A 1 548 ? 12.190 0.114 -12.084 1.00 89.50 548 ARG A O 1
ATOM 4364 N N . ASP A 1 549 ? 13.134 -1.427 -13.453 1.00 84.69 549 ASP A N 1
ATOM 4365 C CA . ASP A 1 549 ? 14.526 -1.360 -13.021 1.00 84.69 549 ASP A CA 1
ATOM 4366 C C . ASP A 1 549 ? 14.606 -1.425 -11.482 1.00 84.69 549 ASP A C 1
ATOM 4368 O O . ASP A 1 549 ? 15.017 -0.448 -10.857 1.00 84.69 549 ASP A O 1
ATOM 4372 N N . VAL A 1 550 ? 14.036 -2.482 -10.882 1.00 83.62 550 VAL A N 1
ATOM 4373 C CA . VAL A 1 550 ? 13.899 -2.618 -9.415 1.00 83.62 550 VAL A CA 1
ATOM 4374 C C . VAL A 1 550 ? 13.679 -4.054 -8.931 1.00 83.62 550 VAL A C 1
ATOM 4376 O O . VAL A 1 550 ? 14.033 -4.373 -7.799 1.00 83.62 550 VAL A O 1
ATOM 4379 N N . ILE A 1 551 ? 13.064 -4.945 -9.719 1.00 82.81 551 ILE A N 1
ATOM 4380 C CA . ILE A 1 551 ? 12.711 -6.291 -9.241 1.00 82.81 551 ILE A CA 1
ATOM 4381 C C . ILE A 1 551 ? 13.982 -7.117 -9.014 1.00 82.81 551 ILE A C 1
ATOM 4383 O O . ILE A 1 551 ? 14.061 -7.805 -7.993 1.00 82.81 551 ILE A O 1
ATOM 4387 N N . GLY A 1 552 ? 14.983 -6.993 -9.893 1.00 75.56 552 GLY A N 1
ATOM 4388 C CA . GLY A 1 552 ? 16.254 -7.720 -9.814 1.00 75.56 552 GLY A CA 1
ATOM 4389 C C . GLY A 1 552 ? 17.100 -7.374 -8.585 1.00 75.56 552 GLY A C 1
ATOM 4390 O O . GLY A 1 552 ? 17.819 -8.232 -8.083 1.00 75.56 552 GLY A O 1
ATOM 4391 N N . GLU A 1 553 ? 16.943 -6.164 -8.041 1.00 74.38 553 GLU A N 1
ATOM 4392 C CA . GLU A 1 553 ? 17.701 -5.641 -6.891 1.00 74.38 553 GLU A CA 1
ATOM 4393 C C . GLU A 1 553 ? 17.338 -6.327 -5.554 1.00 74.38 553 GLU A C 1
ATOM 4395 O O . GLU A 1 553 ? 18.030 -6.177 -4.545 1.00 74.38 553 GLU A O 1
ATOM 4400 N N . ASN A 1 554 ? 16.243 -7.094 -5.510 1.00 77.12 554 ASN A N 1
ATOM 4401 C CA . ASN A 1 554 ? 15.707 -7.653 -4.270 1.00 77.12 554 ASN A CA 1
ATOM 4402 C C . ASN A 1 554 ? 16.342 -9.001 -3.910 1.00 77.12 554 ASN A C 1
ATOM 4404 O O . ASN A 1 554 ? 16.280 -9.952 -4.682 1.00 77.12 554 ASN A O 1
ATOM 4408 N N . LYS A 1 555 ? 16.787 -9.167 -2.655 1.00 76.00 555 LYS A N 1
ATOM 4409 C CA . LYS A 1 555 ? 17.366 -10.437 -2.153 1.00 76.00 555 LYS A CA 1
ATOM 4410 C C . LYS A 1 555 ? 16.492 -11.685 -2.393 1.00 76.00 555 LYS A C 1
ATOM 4412 O O . LYS A 1 555 ? 17.024 -12.782 -2.494 1.00 76.00 555 LYS A O 1
ATOM 4417 N N . ASN A 1 556 ? 15.166 -11.524 -2.495 1.00 82.25 556 ASN A N 1
ATOM 4418 C CA . ASN A 1 556 ? 14.188 -12.604 -2.687 1.00 82.25 556 ASN A CA 1
ATOM 4419 C C . ASN A 1 556 ? 13.298 -12.388 -3.934 1.00 82.25 556 ASN A C 1
ATOM 4421 O O . ASN A 1 556 ? 12.068 -12.415 -3.825 1.00 82.25 556 ASN A O 1
ATOM 4425 N N . VAL A 1 557 ? 13.898 -12.170 -5.113 1.00 89.31 557 VAL A N 1
ATOM 4426 C CA . VAL A 1 557 ? 13.188 -11.921 -6.392 1.00 89.31 557 VAL A CA 1
ATOM 4427 C C . VAL A 1 557 ? 12.046 -12.911 -6.659 1.00 89.31 557 VAL A C 1
ATOM 4429 O O . VAL A 1 557 ? 10.925 -12.500 -6.950 1.00 89.31 557 VAL A O 1
ATOM 4432 N N . LEU A 1 558 ? 12.278 -14.213 -6.483 1.00 90.25 558 LEU A N 1
ATOM 4433 C CA . LEU A 1 558 ? 11.261 -15.254 -6.682 1.00 90.25 558 LEU A CA 1
ATOM 4434 C C . LEU A 1 558 ? 10.011 -15.067 -5.795 1.00 90.25 558 LEU A C 1
ATOM 4436 O O . LEU A 1 558 ? 8.888 -15.300 -6.243 1.00 90.25 558 LEU A O 1
ATOM 4440 N N . THR A 1 559 ? 10.178 -14.612 -4.550 1.00 91.50 559 THR A N 1
ATOM 4441 C CA . THR A 1 559 ? 9.059 -14.320 -3.635 1.00 91.50 559 THR A CA 1
ATOM 4442 C C . THR A 1 559 ? 8.275 -13.089 -4.086 1.00 91.50 559 THR A C 1
ATOM 4444 O O . THR A 1 559 ? 7.048 -13.078 -3.988 1.00 91.50 559 THR A O 1
ATOM 4447 N N . VAL A 1 560 ? 8.962 -12.074 -4.622 1.00 93.06 560 VAL A N 1
ATOM 4448 C CA . VAL A 1 560 ? 8.318 -10.908 -5.248 1.00 93.06 560 VAL A CA 1
ATOM 4449 C C . VAL A 1 560 ? 7.505 -11.353 -6.467 1.00 93.06 560 VAL A C 1
ATOM 4451 O O . VAL A 1 560 ? 6.303 -11.098 -6.522 1.00 93.06 560 VAL A O 1
ATOM 4454 N N . LEU A 1 561 ? 8.113 -12.104 -7.390 1.00 95.94 561 LEU A N 1
ATOM 4455 C CA . LEU A 1 561 ? 7.452 -12.612 -8.597 1.00 95.94 561 LEU A CA 1
ATOM 4456 C C . LEU A 1 561 ? 6.205 -13.454 -8.280 1.00 95.94 561 LEU A C 1
ATOM 4458 O O . LEU A 1 561 ? 5.178 -13.274 -8.933 1.00 95.94 561 LEU A O 1
ATOM 4462 N N . ARG A 1 562 ? 6.252 -14.316 -7.252 1.00 95.81 562 ARG A N 1
ATOM 4463 C CA . ARG A 1 562 ? 5.088 -15.101 -6.794 1.00 95.81 562 ARG A CA 1
ATOM 4464 C C . ARG A 1 562 ? 3.931 -14.223 -6.311 1.00 95.81 562 ARG A C 1
ATOM 4466 O O . ARG A 1 562 ? 2.797 -14.451 -6.718 1.00 95.81 562 ARG A O 1
ATOM 4473 N N . ARG A 1 563 ? 4.198 -13.182 -5.516 1.00 94.12 563 ARG A N 1
ATOM 4474 C CA . ARG A 1 563 ? 3.152 -12.251 -5.041 1.00 94.12 563 ARG A CA 1
ATOM 4475 C C . ARG A 1 563 ? 2.540 -11.432 -6.175 1.00 94.12 563 ARG A C 1
ATOM 4477 O O . ARG A 1 563 ? 1.323 -11.254 -6.221 1.00 94.12 563 ARG A O 1
ATOM 4484 N N . LEU A 1 564 ? 3.367 -10.970 -7.117 1.00 95.75 564 LEU A N 1
ATOM 4485 C CA . LEU A 1 564 ? 2.882 -10.299 -8.324 1.00 95.75 564 LEU A CA 1
ATOM 4486 C C . LEU A 1 564 ? 1.969 -11.250 -9.122 1.00 95.75 564 LEU A C 1
ATOM 4488 O O . LEU A 1 564 ? 0.832 -10.885 -9.409 1.00 95.75 564 LEU A O 1
ATOM 4492 N N . TYR A 1 565 ? 2.395 -12.497 -9.360 1.00 97.12 565 TYR A N 1
ATOM 4493 C CA . TYR A 1 565 ? 1.590 -13.534 -10.023 1.00 97.12 565 TYR A CA 1
ATOM 4494 C C . TYR A 1 565 ? 0.248 -13.816 -9.318 1.00 97.12 565 TYR A C 1
ATOM 4496 O O . TYR A 1 565 ? -0.792 -13.922 -9.972 1.00 97.12 565 TYR A O 1
ATOM 4504 N N . GLU A 1 566 ? 0.234 -13.909 -7.986 1.00 96.00 566 GLU A N 1
ATOM 4505 C CA . GLU A 1 566 ? -0.992 -14.102 -7.197 1.00 96.00 566 GLU A CA 1
ATOM 4506 C C . GLU A 1 566 ? -1.982 -12.939 -7.386 1.00 96.00 566 GLU A C 1
ATOM 4508 O O . GLU A 1 566 ? -3.160 -13.175 -7.673 1.00 96.00 566 GLU A O 1
ATOM 4513 N N . SER A 1 567 ? -1.498 -11.693 -7.313 1.00 96.50 567 SER A N 1
ATOM 4514 C CA . SER A 1 567 ? -2.313 -10.472 -7.455 1.00 96.50 567 SER A CA 1
ATOM 4515 C C . SER A 1 567 ? -2.831 -10.181 -8.873 1.00 96.50 567 SER A C 1
ATOM 4517 O O . SER A 1 567 ? -3.750 -9.375 -9.042 1.00 96.50 567 SER A O 1
ATOM 4519 N N . MET A 1 568 ? -2.282 -10.826 -9.903 1.00 97.62 568 MET A N 1
ATOM 4520 C CA . MET A 1 568 ? -2.759 -10.709 -11.287 1.00 97.62 568 MET A CA 1
ATOM 4521 C C . MET A 1 568 ? -4.027 -11.528 -11.515 1.00 97.62 568 MET A C 1
ATOM 4523 O O . MET A 1 568 ? -4.169 -12.604 -10.953 1.00 97.62 568 MET A O 1
ATOM 4527 N N . LYS A 1 569 ? -4.924 -11.074 -12.391 1.00 98.00 569 LYS A N 1
ATOM 4528 C CA . LYS A 1 569 ? -6.051 -11.868 -12.912 1.00 98.00 569 LYS A CA 1
ATOM 4529 C C . LYS A 1 569 ? -5.558 -12.975 -13.842 1.00 98.00 569 LYS A C 1
ATOM 4531 O O . LYS A 1 569 ? -4.498 -12.845 -14.457 1.00 98.00 569 LYS A O 1
ATOM 4536 N N . ALA A 1 570 ? -6.343 -14.038 -14.015 1.00 97.12 570 ALA A N 1
ATOM 4537 C CA . ALA A 1 570 ? -6.100 -15.042 -15.056 1.00 97.12 570 ALA A CA 1
ATOM 4538 C C . ALA A 1 570 ? -6.000 -14.382 -16.450 1.00 97.12 570 ALA A C 1
ATOM 4540 O O . ALA A 1 570 ? -6.845 -13.566 -16.816 1.00 97.12 570 ALA A O 1
ATOM 4541 N N . GLY A 1 571 ? -4.953 -14.703 -17.219 1.00 96.50 571 GLY A N 1
ATOM 4542 C CA . GLY A 1 571 ? -4.630 -14.016 -18.480 1.00 96.50 571 GLY A CA 1
ATOM 4543 C C . GLY A 1 571 ? -4.006 -12.619 -18.330 1.00 96.50 571 GLY A C 1
ATOM 4544 O O . GLY A 1 571 ? -3.749 -11.958 -19.337 1.00 96.50 571 GLY A O 1
ATOM 4545 N N . GLY A 1 572 ? -3.763 -12.155 -17.100 1.00 97.75 572 GLY A N 1
ATOM 4546 C CA . GLY A 1 572 ? -3.057 -10.908 -16.820 1.00 97.75 572 GLY A CA 1
ATOM 4547 C C . GLY A 1 572 ? -1.588 -10.961 -17.247 1.00 97.75 572 GLY A C 1
ATOM 4548 O O . GLY A 1 572 ? -1.012 -12.040 -17.408 1.00 97.75 572 GLY A O 1
ATOM 4549 N N . ARG A 1 573 ? -0.968 -9.791 -17.430 1.00 97.62 573 ARG A N 1
ATOM 4550 C CA . ARG A 1 573 ? 0.380 -9.653 -18.021 1.00 97.62 573 ARG A CA 1
ATOM 4551 C C . ARG A 1 573 ? 1.347 -8.911 -17.098 1.00 97.62 573 ARG A C 1
ATOM 4553 O O . ARG A 1 573 ? 0.987 -7.861 -16.578 1.00 97.62 573 ARG A O 1
ATOM 4560 N N . LEU A 1 574 ? 2.563 -9.423 -16.936 1.00 97.94 574 LEU A N 1
ATOM 4561 C CA . LEU A 1 574 ? 3.688 -8.732 -16.304 1.00 97.94 574 LEU A CA 1
ATOM 4562 C C . LEU A 1 574 ? 4.624 -8.211 -17.400 1.00 97.94 574 LEU A C 1
ATOM 4564 O O . LEU A 1 574 ? 4.991 -8.967 -18.301 1.00 97.94 574 LEU A O 1
ATOM 4568 N N . LEU A 1 575 ? 5.036 -6.947 -17.298 1.00 97.81 575 LEU A N 1
ATOM 4569 C CA . LEU A 1 575 ? 6.175 -6.397 -18.032 1.00 97.81 575 LEU A CA 1
ATOM 4570 C C . LEU A 1 575 ? 7.094 -5.668 -17.053 1.00 97.81 575 LEU A C 1
ATOM 4572 O O . LEU A 1 575 ? 6.671 -4.726 -16.387 1.00 97.81 575 LEU A O 1
ATOM 4576 N N . MET A 1 576 ? 8.353 -6.088 -16.993 1.00 95.38 576 MET A N 1
ATOM 4577 C CA . MET A 1 576 ? 9.392 -5.436 -16.195 1.00 95.38 576 MET A CA 1
ATOM 4578 C C . MET A 1 576 ? 10.625 -5.170 -17.055 1.00 95.38 576 MET A C 1
ATOM 4580 O O . MET A 1 576 ? 10.848 -5.866 -18.043 1.00 95.38 576 MET A O 1
ATOM 4584 N N . SER A 1 577 ? 11.424 -4.166 -16.708 1.00 93.25 577 SER A N 1
ATOM 4585 C CA . SER A 1 577 ? 12.770 -4.011 -17.267 1.00 93.25 577 SER A CA 1
ATOM 4586 C C . SER A 1 577 ? 13.796 -4.125 -16.166 1.00 93.25 577 SER A C 1
ATOM 4588 O O . SER A 1 577 ? 13.567 -3.578 -15.100 1.00 93.25 577 SER A O 1
ATOM 4590 N N . GLU A 1 578 ? 14.906 -4.802 -16.421 1.00 90.69 578 GLU A N 1
ATOM 4591 C CA . GLU A 1 578 ? 15.983 -4.964 -15.449 1.00 90.69 578 GLU A CA 1
ATOM 4592 C C . GLU A 1 578 ? 17.341 -4.841 -16.147 1.00 90.69 578 GLU A C 1
ATOM 4594 O O . GLU A 1 578 ? 17.475 -5.075 -17.355 1.00 90.69 578 GLU A O 1
ATOM 4599 N N . TYR A 1 579 ? 18.343 -4.455 -15.365 1.00 87.06 579 TYR A N 1
ATOM 4600 C CA . TYR A 1 579 ? 19.747 -4.499 -15.748 1.00 87.06 579 TYR A CA 1
ATOM 4601 C C . TYR A 1 579 ? 20.281 -5.914 -15.489 1.00 87.06 579 TYR A C 1
ATOM 4603 O O . TYR A 1 579 ? 20.087 -6.436 -14.390 1.00 87.06 579 TYR A O 1
ATOM 4611 N N . CYS A 1 580 ? 20.937 -6.534 -16.471 1.00 84.94 580 CYS A N 1
ATOM 4612 C CA . CYS A 1 580 ? 21.355 -7.938 -16.410 1.00 84.94 580 CYS A CA 1
ATOM 4613 C C . CYS A 1 580 ? 22.806 -8.138 -16.867 1.00 84.94 580 CYS A C 1
ATOM 4615 O O . CYS A 1 580 ? 23.268 -7.490 -17.808 1.00 84.94 580 CYS A O 1
ATOM 4617 N N . ILE A 1 581 ? 23.502 -9.087 -16.240 1.00 81.31 581 ILE A N 1
ATOM 4618 C CA . ILE A 1 581 ? 24.804 -9.591 -16.710 1.00 81.31 581 ILE A CA 1
ATOM 4619 C C . ILE A 1 581 ? 24.628 -10.737 -17.718 1.00 81.31 581 ILE A C 1
ATOM 4621 O O . ILE A 1 581 ? 23.534 -11.292 -17.869 1.00 81.31 581 ILE A O 1
ATOM 4625 N N . ASP A 1 582 ? 25.714 -11.054 -18.423 1.00 68.19 582 ASP A N 1
ATOM 4626 C CA . ASP A 1 582 ? 25.820 -12.209 -19.321 1.00 68.19 582 ASP A CA 1
ATOM 4627 C C . ASP A 1 582 ? 25.690 -13.532 -18.538 1.00 68.19 582 ASP A C 1
ATOM 4629 O O . ASP A 1 582 ? 26.140 -13.627 -17.397 1.00 68.19 582 ASP A O 1
ATOM 4633 N N . ASP A 1 583 ? 25.094 -14.556 -19.154 1.00 60.81 583 ASP A N 1
ATOM 4634 C CA . ASP A 1 583 ? 24.878 -15.878 -18.542 1.00 60.81 583 ASP A CA 1
ATOM 4635 C C . ASP A 1 583 ? 26.196 -16.673 -18.378 1.00 60.81 583 ASP A C 1
ATOM 4637 O O . ASP A 1 583 ? 26.256 -17.604 -17.575 1.00 60.81 583 ASP A O 1
ATOM 4641 N N . ASP A 1 584 ? 27.257 -16.300 -19.110 1.00 54.72 584 ASP A N 1
ATOM 4642 C CA . ASP A 1 584 ? 28.610 -16.878 -18.992 1.00 54.72 584 ASP A CA 1
ATOM 4643 C C . ASP A 1 584 ? 29.428 -16.298 -17.807 1.00 54.72 584 ASP A C 1
ATOM 4645 O O . ASP A 1 584 ? 30.545 -16.754 -17.540 1.00 54.72 584 ASP A O 1
ATOM 4649 N N . MET A 1 585 ? 28.892 -15.308 -17.082 1.00 51.56 585 MET A N 1
ATOM 4650 C CA . MET A 1 585 ? 29.463 -14.783 -15.836 1.00 51.56 585 MET A CA 1
ATOM 4651 C C . MET A 1 585 ? 28.663 -15.330 -14.645 1.00 51.56 585 MET A C 1
ATOM 4653 O O . MET A 1 585 ? 27.476 -15.038 -14.517 1.00 51.56 585 MET A O 1
ATOM 4657 N N . GLU A 1 586 ? 29.301 -16.109 -13.762 1.00 43.84 586 GLU A N 1
ATOM 4658 C CA . GLU A 1 586 ? 28.660 -16.577 -12.520 1.00 43.84 586 GLU A CA 1
ATOM 4659 C C . GLU A 1 586 ? 28.136 -15.386 -11.695 1.00 43.84 586 GLU A C 1
ATOM 4661 O O . GLU A 1 586 ? 28.782 -14.336 -11.676 1.00 43.84 586 GLU A O 1
ATOM 4666 N N . ASP A 1 587 ? 26.987 -15.562 -11.019 1.00 44.38 587 ASP A N 1
ATOM 4667 C CA . ASP A 1 587 ? 26.350 -14.561 -10.145 1.00 44.38 587 ASP A CA 1
ATOM 4668 C C . ASP A 1 587 ? 27.405 -13.879 -9.253 1.00 44.38 587 ASP A C 1
ATOM 4670 O O . ASP A 1 587 ? 27.865 -14.445 -8.256 1.00 44.38 587 ASP A O 1
ATOM 4674 N N . LEU A 1 588 ? 27.798 -12.654 -9.611 1.00 42.38 588 LEU A N 1
ATOM 4675 C CA . LEU A 1 588 ? 28.752 -11.886 -8.824 1.00 42.38 588 LEU A CA 1
ATOM 4676 C C . LEU A 1 588 ? 28.039 -11.378 -7.570 1.00 42.38 588 LEU A C 1
ATOM 4678 O O . LEU A 1 588 ? 27.299 -10.394 -7.627 1.00 42.38 588 LEU A O 1
ATOM 4682 N N . ASP A 1 589 ? 28.306 -12.013 -6.428 1.00 40.34 589 ASP A N 1
ATOM 4683 C CA . ASP A 1 589 ? 28.157 -11.358 -5.129 1.00 40.34 589 ASP A CA 1
ATOM 4684 C C . ASP A 1 589 ? 29.128 -10.161 -5.119 1.00 40.34 589 ASP A C 1
ATOM 4686 O O . ASP A 1 589 ? 30.336 -10.310 -4.926 1.00 40.34 589 ASP A O 1
ATOM 4690 N N . LEU A 1 590 ? 28.599 -8.960 -5.379 1.00 44.03 590 LEU A N 1
ATOM 4691 C CA . LEU A 1 590 ? 29.357 -7.704 -5.497 1.00 44.03 590 LEU A CA 1
ATOM 4692 C C . LEU A 1 590 ? 29.875 -7.166 -4.145 1.00 44.03 590 LEU A C 1
ATOM 4694 O O . LEU A 1 590 ? 30.394 -6.054 -4.084 1.00 44.03 590 LEU A O 1
ATOM 4698 N N . ASP A 1 591 ? 29.791 -7.971 -3.085 1.00 36.22 591 ASP A N 1
ATOM 4699 C CA . ASP A 1 591 ? 29.996 -7.619 -1.674 1.00 36.22 591 ASP A CA 1
ATOM 4700 C C . ASP A 1 591 ? 31.409 -7.104 -1.305 1.00 36.22 591 ASP A C 1
ATOM 4702 O O . ASP A 1 591 ? 31.631 -6.801 -0.135 1.00 36.22 591 ASP A O 1
ATOM 4706 N N . ASN A 1 592 ? 32.400 -7.052 -2.214 1.00 35.44 592 ASN A N 1
ATOM 4707 C CA . ASN A 1 592 ? 33.798 -6.769 -1.823 1.00 35.44 592 ASN A CA 1
ATOM 4708 C C . ASN A 1 592 ? 34.699 -5.941 -2.770 1.00 35.44 592 ASN A C 1
ATOM 4710 O O . ASN A 1 592 ? 35.845 -5.715 -2.393 1.00 35.44 592 ASN A O 1
ATOM 4714 N N . ASP A 1 593 ? 34.259 -5.446 -3.937 1.00 32.47 593 ASP A N 1
ATOM 4715 C CA . ASP A 1 593 ? 35.118 -4.554 -4.751 1.00 32.47 593 ASP A CA 1
ATOM 4716 C C . ASP A 1 593 ? 34.340 -3.458 -5.523 1.00 32.47 593 ASP A C 1
ATOM 4718 O O . ASP A 1 593 ? 33.759 -3.679 -6.586 1.00 32.47 593 ASP A O 1
ATOM 4722 N N . VAL A 1 594 ? 34.455 -2.221 -5.019 1.00 35.41 594 VAL A N 1
ATOM 4723 C CA . VAL A 1 594 ? 34.105 -0.934 -5.667 1.00 35.41 594 VAL A CA 1
ATOM 4724 C C . VAL A 1 594 ? 32.606 -0.610 -5.835 1.00 35.41 594 VAL A C 1
ATOM 4726 O O . VAL A 1 594 ? 32.159 -0.163 -6.898 1.00 35.41 594 VAL A O 1
ATOM 4729 N N . PHE A 1 595 ? 31.867 -0.668 -4.727 1.00 36.34 595 PHE A N 1
ATOM 4730 C CA . PHE A 1 595 ? 30.727 0.222 -4.476 1.00 36.34 595 PHE A CA 1
ATOM 4731 C C . PHE A 1 595 ? 30.917 0.900 -3.112 1.00 36.34 595 PHE A C 1
ATOM 4733 O O . PHE A 1 595 ? 30.918 0.223 -2.091 1.00 36.34 595 PHE A O 1
ATOM 4740 N N . ASP A 1 596 ? 31.130 2.221 -3.099 1.00 31.61 596 ASP A N 1
ATOM 4741 C CA . ASP A 1 596 ? 31.146 2.997 -1.852 1.00 31.61 596 ASP A CA 1
ATOM 4742 C C . ASP A 1 596 ? 29.727 3.023 -1.269 1.00 31.61 596 ASP A C 1
ATOM 4744 O O . ASP A 1 596 ? 28.795 3.493 -1.931 1.00 31.61 596 ASP A O 1
ATOM 4748 N N . GLU A 1 597 ? 29.573 2.542 -0.033 1.00 32.12 597 GLU A N 1
ATOM 4749 C CA . GLU A 1 597 ? 28.278 2.384 0.654 1.00 32.12 597 GLU A CA 1
ATOM 4750 C C . GLU A 1 597 ? 27.499 3.713 0.798 1.00 32.12 597 GLU A C 1
ATOM 4752 O O . GLU A 1 597 ? 26.277 3.710 0.923 1.00 32.12 597 GLU A O 1
ATOM 4757 N N . GLU A 1 598 ? 28.169 4.867 0.691 1.00 30.78 598 GLU A N 1
ATOM 4758 C CA . GLU A 1 598 ? 27.544 6.200 0.746 1.00 30.78 598 GLU A CA 1
ATOM 4759 C C . GLU A 1 598 ? 26.753 6.595 -0.525 1.00 30.78 598 GLU A C 1
ATOM 4761 O O . GLU A 1 598 ? 25.990 7.562 -0.500 1.00 30.78 598 GLU A O 1
ATOM 4766 N N . LEU A 1 599 ? 26.885 5.866 -1.645 1.00 34.66 599 LEU A N 1
ATOM 4767 C CA . LEU A 1 599 ? 26.190 6.168 -2.915 1.00 34.66 599 LEU A CA 1
ATOM 4768 C C . LEU A 1 599 ? 24.928 5.307 -3.170 1.00 34.66 599 LEU A C 1
ATOM 4770 O O . LEU A 1 599 ? 24.226 5.505 -4.173 1.00 34.66 599 LEU A O 1
ATOM 4774 N N . ASP A 1 600 ? 24.606 4.388 -2.255 1.00 34.50 600 ASP A N 1
ATOM 4775 C CA . ASP A 1 600 ? 23.665 3.267 -2.447 1.00 34.50 600 ASP A CA 1
ATOM 4776 C C . ASP A 1 600 ? 22.162 3.610 -2.308 1.00 34.50 600 ASP A C 1
ATOM 4778 O O . ASP A 1 600 ? 21.291 2.744 -2.261 1.00 34.50 600 ASP A O 1
ATOM 4782 N N . HIS A 1 601 ? 21.795 4.892 -2.242 1.00 39.50 601 HIS A N 1
ATOM 4783 C CA . HIS A 1 601 ? 20.381 5.318 -2.274 1.00 39.50 601 HIS A CA 1
ATOM 4784 C C . HIS A 1 601 ? 20.009 6.114 -3.525 1.00 39.50 601 HIS A C 1
ATOM 4786 O O . HIS A 1 601 ? 18.854 6.499 -3.699 1.00 39.50 601 HIS A O 1
ATOM 4792 N N . ASN A 1 602 ? 20.974 6.366 -4.414 1.00 39.16 602 ASN A N 1
ATOM 4793 C CA . ASN A 1 602 ? 20.751 7.225 -5.574 1.00 39.16 602 ASN A CA 1
ATOM 4794 C C . ASN A 1 602 ? 21.355 6.692 -6.884 1.00 39.16 602 ASN A C 1
ATOM 4796 O O . ASN A 1 602 ? 21.027 7.230 -7.947 1.00 39.16 602 ASN A O 1
ATOM 4800 N N . SER A 1 603 ? 22.206 5.664 -6.869 1.00 39.25 603 SER A N 1
ATOM 4801 C CA . SER A 1 603 ? 22.734 5.069 -8.102 1.00 39.25 603 SER A CA 1
ATOM 4802 C C . SER A 1 603 ? 21.817 3.941 -8.606 1.00 39.25 603 SER A C 1
ATOM 4804 O O . SER A 1 603 ? 21.531 3.011 -7.867 1.00 39.25 603 SER A O 1
ATOM 4806 N N . ASN A 1 604 ? 21.345 4.014 -9.862 1.00 41.84 604 ASN A N 1
ATOM 4807 C CA . ASN A 1 604 ? 20.560 2.941 -10.505 1.00 41.84 604 ASN A CA 1
ATOM 4808 C C . ASN A 1 604 ? 21.489 1.772 -10.910 1.00 41.84 604 ASN A C 1
ATOM 4810 O O . ASN A 1 604 ? 21.652 1.498 -12.103 1.00 41.84 604 ASN A O 1
ATOM 4814 N N . VAL A 1 605 ? 22.192 1.168 -9.951 1.00 38.41 605 VAL A N 1
ATOM 4815 C CA . VAL A 1 605 ? 23.108 0.044 -10.175 1.00 38.41 605 VAL A CA 1
ATOM 4816 C C . VAL A 1 605 ? 22.849 -1.007 -9.089 1.00 38.41 605 VAL A C 1
ATOM 4818 O O . VAL A 1 605 ? 23.125 -0.723 -7.929 1.00 38.41 605 VAL A O 1
ATOM 4821 N N . PRO A 1 606 ? 22.331 -2.201 -9.434 1.00 46.25 606 PRO A N 1
ATOM 4822 C CA . PRO A 1 606 ? 21.956 -3.204 -8.441 1.00 46.25 606 PRO A CA 1
ATOM 4823 C C . PRO A 1 606 ? 23.124 -3.722 -7.591 1.00 46.25 606 PRO A C 1
ATOM 4825 O O . PRO A 1 606 ? 24.139 -4.154 -8.140 1.00 46.25 606 PRO A O 1
ATOM 4828 N N . ASN A 1 607 ? 22.911 -3.829 -6.274 1.00 42.72 607 ASN A N 1
ATOM 4829 C CA . ASN A 1 607 ? 23.790 -4.575 -5.355 1.00 42.72 607 ASN A CA 1
ATOM 4830 C C . ASN A 1 607 ? 23.824 -6.086 -5.646 1.00 42.72 607 ASN A C 1
ATOM 4832 O O . ASN A 1 607 ? 24.767 -6.779 -5.275 1.00 42.72 607 ASN A O 1
ATOM 4836 N N . LYS A 1 608 ? 22.805 -6.603 -6.342 1.00 56.62 608 LYS A N 1
ATOM 4837 C CA . LYS A 1 608 ? 22.809 -7.933 -6.950 1.00 56.62 608 LYS A CA 1
ATOM 4838 C C . LYS A 1 608 ? 22.305 -7.819 -8.382 1.00 56.62 608 LYS A C 1
ATOM 4840 O O . LYS A 1 608 ? 21.151 -7.455 -8.593 1.00 56.62 608 LYS A O 1
ATOM 4845 N N . VAL A 1 609 ? 23.154 -8.135 -9.357 1.00 65.94 609 VAL A N 1
ATOM 4846 C CA . VAL A 1 609 ? 22.753 -8.197 -10.768 1.00 65.94 609 VAL A CA 1
ATOM 4847 C C . VAL A 1 609 ? 22.512 -9.656 -11.135 1.00 65.94 609 VAL A C 1
ATOM 4849 O O . VAL A 1 609 ? 23.411 -10.477 -10.991 1.00 65.94 609 VAL A O 1
ATOM 4852 N N . LEU A 1 610 ? 21.305 -9.976 -11.602 1.00 77.94 610 LEU A N 1
ATOM 4853 C CA . LEU A 1 610 ? 20.972 -11.316 -12.083 1.00 77.94 610 LEU A CA 1
ATOM 4854 C C . LEU A 1 610 ? 21.338 -11.480 -13.560 1.00 77.94 610 LEU A C 1
ATOM 4856 O O . LEU A 1 610 ? 21.239 -10.535 -14.350 1.00 77.94 610 LEU A O 1
ATOM 4860 N N . SER A 1 611 ? 21.684 -12.707 -13.943 1.00 87.06 611 SER A N 1
ATOM 4861 C CA . SER A 1 611 ? 21.762 -13.100 -15.349 1.00 87.06 611 SER A CA 1
ATOM 4862 C C . SER A 1 611 ? 20.370 -13.107 -16.007 1.00 87.06 611 SER A C 1
ATOM 4864 O O . SER A 1 611 ? 19.331 -13.244 -15.343 1.00 87.06 611 SER A O 1
ATOM 4866 N N . THR A 1 612 ? 20.331 -12.983 -17.337 1.00 89.56 612 THR A N 1
ATOM 4867 C CA . THR A 1 612 ? 19.069 -13.021 -18.099 1.00 89.56 612 THR A CA 1
ATOM 4868 C C . THR A 1 612 ? 18.374 -14.380 -17.963 1.00 89.56 612 THR A C 1
ATOM 4870 O O . THR A 1 612 ? 17.159 -14.437 -17.741 1.00 89.56 612 THR A O 1
ATOM 4873 N N . GLY A 1 613 ? 19.130 -15.477 -18.060 1.00 89.94 613 GLY A N 1
ATOM 4874 C CA . GLY A 1 613 ? 18.634 -16.840 -17.882 1.00 89.94 613 GLY A CA 1
ATOM 4875 C C . GLY A 1 613 ? 18.071 -17.089 -16.482 1.00 89.94 613 GLY A C 1
ATOM 4876 O O . GLY A 1 613 ? 16.957 -17.604 -16.357 1.00 89.94 613 GLY A O 1
ATOM 4877 N N . ALA A 1 614 ? 18.780 -16.648 -15.436 1.00 89.25 614 ALA A N 1
ATOM 4878 C CA . ALA A 1 614 ? 18.347 -16.803 -14.048 1.00 89.25 614 ALA A CA 1
ATOM 4879 C C . ALA A 1 614 ? 16.982 -16.142 -13.791 1.00 89.25 614 ALA A C 1
ATOM 4881 O O . ALA A 1 614 ? 16.083 -16.764 -13.217 1.00 89.25 614 ALA A O 1
ATOM 4882 N N . LEU A 1 615 ? 16.780 -14.907 -14.267 1.00 91.00 615 LEU A N 1
ATOM 4883 C CA . LEU A 1 615 ? 15.512 -14.199 -14.078 1.00 91.00 615 LEU A CA 1
ATOM 4884 C C . LEU A 1 615 ? 14.364 -14.822 -14.894 1.00 91.00 615 LEU A C 1
ATOM 4886 O O . LEU A 1 615 ? 13.249 -14.952 -14.383 1.00 91.00 615 LEU A O 1
ATOM 4890 N N . ILE A 1 616 ? 14.635 -15.290 -16.119 1.00 94.31 616 ILE A N 1
ATOM 4891 C CA . ILE A 1 616 ? 13.674 -16.065 -16.925 1.00 94.31 616 ILE A CA 1
ATOM 4892 C C . ILE A 1 616 ? 13.218 -17.330 -16.180 1.00 94.31 616 ILE A C 1
ATOM 4894 O O . ILE A 1 616 ? 12.027 -17.654 -16.192 1.00 94.31 616 ILE A O 1
ATOM 4898 N N . ASP A 1 617 ? 14.135 -18.055 -15.542 1.00 94.12 617 ASP A N 1
ATOM 4899 C CA . ASP A 1 617 ? 13.805 -19.289 -14.827 1.00 94.12 617 ASP A CA 1
ATOM 4900 C C . ASP A 1 617 ? 13.056 -19.017 -13.515 1.00 94.12 617 ASP A C 1
ATOM 4902 O O . ASP A 1 617 ? 12.062 -19.696 -13.246 1.00 94.12 617 ASP A O 1
ATOM 4906 N N . MET A 1 618 ? 13.395 -17.953 -12.775 1.00 95.25 618 MET A N 1
ATOM 4907 C CA . MET A 1 618 ? 12.594 -17.506 -11.625 1.00 95.25 618 MET A CA 1
ATOM 4908 C C . MET A 1 618 ? 11.166 -17.099 -12.024 1.00 95.25 618 MET A C 1
ATOM 4910 O O . MET A 1 618 ? 10.222 -17.391 -11.290 1.00 95.25 618 MET A O 1
ATOM 4914 N N . MET A 1 619 ? 10.963 -16.477 -13.194 1.00 97.44 619 MET A N 1
ATOM 4915 C CA . MET A 1 619 ? 9.612 -16.195 -13.704 1.00 97.44 619 MET A CA 1
ATOM 4916 C C . MET A 1 619 ? 8.828 -17.486 -13.983 1.00 97.44 619 MET A C 1
ATOM 4918 O O . MET A 1 619 ? 7.668 -17.597 -13.581 1.00 97.44 619 MET A O 1
ATOM 4922 N N . LYS A 1 620 ? 9.449 -18.487 -14.621 1.00 97.81 620 LYS A N 1
ATOM 4923 C CA . LYS A 1 620 ? 8.808 -19.798 -14.839 1.00 97.81 620 LYS A CA 1
ATOM 4924 C C . LYS A 1 620 ? 8.471 -20.481 -13.507 1.00 97.81 620 LYS A C 1
ATOM 4926 O O . LYS A 1 620 ? 7.376 -21.018 -13.367 1.00 97.81 620 LYS A O 1
ATOM 4931 N N . GLU A 1 621 ? 9.368 -20.431 -12.519 1.00 97.25 621 GLU A N 1
ATOM 4932 C CA . GLU A 1 621 ? 9.168 -21.032 -11.188 1.00 97.25 621 GLU A CA 1
ATOM 4933 C C . GLU A 1 621 ? 8.123 -20.288 -10.328 1.00 97.25 621 GLU A C 1
ATOM 4935 O O . GLU A 1 621 ? 7.486 -20.877 -9.447 1.00 97.25 621 GLU A O 1
ATOM 4940 N N . ALA A 1 622 ? 7.907 -18.996 -10.588 1.00 97.06 622 ALA A N 1
ATOM 4941 C CA . ALA A 1 622 ? 6.792 -18.231 -10.034 1.00 97.06 622 ALA A CA 1
ATOM 4942 C C . ALA A 1 622 ? 5.438 -18.561 -10.699 1.00 97.06 622 ALA A C 1
ATOM 4944 O O . ALA A 1 622 ? 4.399 -18.194 -10.156 1.00 97.06 622 ALA A O 1
ATOM 4945 N N . GLY A 1 623 ? 5.441 -19.275 -11.832 1.00 97.31 623 GLY A N 1
ATOM 4946 C CA . GLY A 1 623 ? 4.246 -19.731 -12.551 1.00 97.31 623 GLY A CA 1
ATOM 4947 C C . GLY A 1 623 ? 3.937 -18.976 -13.847 1.00 97.31 623 GLY A C 1
ATOM 4948 O O . GLY A 1 623 ? 2.955 -19.307 -14.513 1.00 97.31 623 GLY A O 1
ATOM 4949 N N . PHE A 1 624 ? 4.746 -17.985 -14.240 1.00 98.38 624 PHE A N 1
ATOM 4950 C CA . PHE A 1 624 ? 4.508 -17.232 -15.473 1.00 98.38 624 PHE A CA 1
ATOM 4951 C C . PHE A 1 624 ? 4.662 -18.118 -16.717 1.00 98.38 624 PHE A C 1
ATOM 4953 O O . PHE A 1 624 ? 5.639 -18.852 -16.876 1.00 98.38 624 PHE A O 1
ATOM 4960 N N . ILE A 1 625 ? 3.710 -17.999 -17.644 1.00 97.88 625 ILE A N 1
ATOM 4961 C CA . ILE A 1 625 ? 3.756 -18.647 -18.960 1.00 97.88 625 ILE A CA 1
ATOM 4962 C C . ILE A 1 625 ? 4.151 -17.644 -20.049 1.00 97.88 625 ILE A C 1
ATOM 4964 O O . ILE A 1 625 ? 4.065 -16.432 -19.856 1.00 97.88 625 ILE A O 1
ATOM 4968 N N . LYS A 1 626 ? 4.581 -18.158 -21.213 1.00 96.69 626 LYS A N 1
ATOM 4969 C CA . LYS A 1 626 ? 5.075 -17.360 -22.358 1.00 96.69 626 LYS A CA 1
ATOM 4970 C C . LYS A 1 626 ? 6.181 -16.358 -21.973 1.00 96.69 626 LYS A C 1
ATOM 4972 O O . LYS A 1 626 ? 6.248 -15.269 -22.536 1.00 96.69 626 LYS A O 1
ATOM 4977 N N . VAL A 1 627 ? 7.034 -16.739 -21.019 1.00 97.81 627 VAL A N 1
ATOM 4978 C CA . VAL A 1 627 ? 8.148 -15.902 -20.564 1.00 97.81 627 VAL A CA 1
ATOM 4979 C C . VAL A 1 627 ? 9.073 -15.579 -21.737 1.00 97.81 627 VAL A C 1
ATOM 4981 O O . VAL A 1 627 ? 9.502 -16.485 -22.457 1.00 97.81 627 VAL A O 1
ATOM 4984 N N . SER A 1 628 ? 9.381 -14.299 -21.924 1.00 96.19 628 SER A N 1
ATOM 4985 C CA . SER A 1 628 ? 10.338 -13.824 -22.923 1.00 96.19 628 SER A CA 1
ATOM 4986 C C . SER A 1 628 ? 11.141 -12.640 -22.391 1.00 96.19 628 SER A C 1
ATOM 4988 O O . SER A 1 628 ? 10.640 -11.854 -21.589 1.00 96.19 628 SER A O 1
ATOM 4990 N N . ALA A 1 629 ? 12.384 -12.517 -22.854 1.00 95.75 629 ALA A N 1
ATOM 4991 C CA . ALA A 1 629 ? 13.232 -11.354 -22.626 1.00 95.75 629 ALA A CA 1
ATOM 4992 C C . ALA A 1 629 ? 13.576 -10.707 -23.975 1.00 95.75 629 ALA A C 1
ATOM 4994 O O . ALA A 1 629 ? 13.798 -11.402 -24.969 1.00 95.75 629 ALA A O 1
ATOM 4995 N N . ILE A 1 630 ? 13.584 -9.377 -24.017 1.00 95.75 630 ILE A N 1
ATOM 4996 C CA . ILE A 1 630 ? 13.863 -8.568 -25.204 1.00 95.75 630 ILE A CA 1
ATOM 4997 C C . ILE A 1 630 ? 14.990 -7.606 -24.852 1.00 95.75 630 ILE A C 1
ATOM 4999 O O . ILE A 1 630 ? 14.827 -6.767 -23.967 1.00 95.75 630 ILE A O 1
ATOM 5003 N N . ASP A 1 631 ? 16.109 -7.713 -25.563 1.00 94.75 631 ASP A N 1
ATOM 5004 C CA . ASP A 1 631 ? 17.244 -6.810 -25.397 1.00 94.75 631 ASP A CA 1
ATOM 5005 C C . ASP A 1 631 ? 16.884 -5.388 -25.853 1.00 94.75 631 ASP A C 1
ATOM 5007 O O . ASP A 1 631 ? 16.389 -5.163 -26.965 1.00 94.75 631 ASP A O 1
ATOM 5011 N N . LYS A 1 632 ? 17.106 -4.435 -24.948 1.00 95.00 632 LYS A N 1
ATOM 5012 C CA . LYS A 1 632 ? 16.896 -2.996 -25.105 1.00 95.00 632 LYS A CA 1
ATOM 5013 C C . LYS A 1 632 ? 18.123 -2.166 -24.735 1.00 95.00 632 LYS A C 1
ATOM 5015 O O . LYS A 1 632 ? 18.030 -0.938 -24.700 1.00 95.00 632 LYS A O 1
ATOM 5020 N N . THR A 1 633 ? 19.280 -2.805 -24.578 1.00 94.00 633 THR A N 1
ATOM 5021 C CA . THR A 1 633 ? 20.583 -2.181 -24.300 1.00 94.00 633 THR A CA 1
ATOM 5022 C C . THR A 1 633 ? 20.858 -1.007 -25.230 1.00 94.00 633 THR A C 1
ATOM 5024 O O . THR A 1 633 ? 21.204 0.081 -24.786 1.00 94.00 633 THR A O 1
ATOM 5027 N N . ASP A 1 634 ? 20.604 -1.197 -26.520 1.00 95.00 634 ASP A N 1
ATOM 5028 C CA . ASP A 1 634 ? 20.839 -0.223 -27.583 1.00 95.00 634 ASP A CA 1
ATOM 5029 C C . ASP A 1 634 ? 19.927 1.023 -27.482 1.00 95.00 634 ASP A C 1
ATOM 5031 O O . ASP A 1 634 ? 20.355 2.154 -27.727 1.00 95.00 634 ASP A O 1
ATOM 5035 N N . ASP A 1 635 ? 18.663 0.833 -27.083 1.00 94.31 635 ASP A N 1
ATOM 5036 C CA . ASP A 1 635 ? 17.707 1.923 -26.849 1.00 94.31 635 ASP A CA 1
ATOM 5037 C C . ASP A 1 635 ? 18.074 2.716 -25.584 1.00 94.31 635 ASP A C 1
ATOM 5039 O O . ASP A 1 635 ? 18.054 3.951 -25.593 1.00 94.31 635 ASP A O 1
ATOM 5043 N N . ILE A 1 636 ? 18.480 2.019 -24.518 1.00 92.62 636 ILE A N 1
ATOM 5044 C CA . ILE A 1 636 ? 18.895 2.643 -23.259 1.00 92.62 636 ILE A CA 1
ATOM 5045 C C . ILE A 1 636 ? 20.250 3.350 -23.397 1.00 92.62 636 ILE A C 1
ATOM 5047 O O . ILE A 1 636 ? 20.385 4.479 -22.929 1.00 92.62 636 ILE A O 1
ATOM 5051 N N . LEU A 1 637 ? 21.226 2.771 -24.102 1.00 92.94 637 LEU A N 1
ATOM 5052 C CA . LEU A 1 637 ? 22.504 3.415 -24.427 1.00 92.94 637 LEU A CA 1
ATOM 5053 C C . LEU A 1 637 ? 22.286 4.745 -25.154 1.00 92.94 637 LEU A C 1
ATOM 5055 O O . LEU A 1 637 ? 22.853 5.761 -24.752 1.00 92.94 637 LEU A O 1
ATOM 5059 N N . ARG A 1 638 ? 21.410 4.772 -26.169 1.00 94.06 638 ARG A N 1
ATOM 5060 C CA . ARG A 1 638 ? 21.046 6.011 -26.875 1.00 94.06 638 ARG A CA 1
ATOM 5061 C C . ARG A 1 638 ? 20.436 7.057 -25.938 1.00 94.06 638 ARG A C 1
ATOM 5063 O O . ARG A 1 638 ? 20.739 8.240 -26.088 1.00 94.06 638 ARG A O 1
ATOM 5070 N N . ALA A 1 639 ? 19.594 6.654 -24.986 1.00 92.06 639 ALA A N 1
ATOM 5071 C CA . ALA A 1 639 ? 19.027 7.564 -23.991 1.00 92.06 639 ALA A CA 1
ATOM 5072 C C . ALA A 1 639 ? 20.094 8.095 -23.013 1.00 92.06 639 ALA A C 1
ATOM 5074 O O . ALA A 1 639 ? 20.205 9.309 -22.836 1.00 92.06 639 ALA A O 1
ATOM 5075 N N . LEU A 1 640 ? 20.940 7.216 -22.460 1.00 89.25 640 LEU A N 1
ATOM 5076 C CA . LEU A 1 640 ? 22.051 7.583 -21.575 1.00 89.25 640 LEU A CA 1
ATOM 5077 C C . LEU A 1 640 ? 23.023 8.557 -22.248 1.00 89.25 640 LEU A C 1
ATOM 5079 O O . LEU A 1 640 ? 23.447 9.524 -21.620 1.00 89.25 640 LEU A O 1
ATOM 5083 N N . GLU A 1 641 ? 23.376 8.332 -23.515 1.00 90.25 641 GLU A N 1
ATOM 5084 C CA . GLU A 1 641 ? 24.286 9.210 -24.255 1.00 90.25 641 GLU A CA 1
ATOM 5085 C C . GLU A 1 641 ? 23.684 10.595 -24.519 1.00 90.25 641 GLU A C 1
ATOM 5087 O O . GLU A 1 641 ? 24.401 11.589 -24.394 1.00 90.25 641 GLU A O 1
ATOM 5092 N N . ARG A 1 642 ? 22.376 10.694 -24.808 1.00 88.44 642 ARG A N 1
ATOM 5093 C CA . ARG A 1 642 ? 21.674 11.989 -24.900 1.00 88.44 642 ARG A CA 1
ATOM 5094 C C . ARG A 1 642 ? 21.685 12.727 -23.563 1.00 88.44 642 ARG A C 1
ATOM 5096 O O . ARG A 1 642 ? 22.041 13.900 -23.513 1.00 88.44 642 ARG A O 1
ATOM 5103 N N . GLU A 1 643 ? 21.356 12.036 -22.479 1.00 86.69 643 GLU A N 1
ATOM 5104 C CA . GLU A 1 643 ? 21.336 12.609 -21.130 1.00 86.69 643 GLU A CA 1
ATOM 5105 C C . GLU A 1 643 ? 22.748 13.069 -20.704 1.00 86.69 643 GLU A C 1
ATOM 5107 O O . GLU A 1 643 ? 22.930 14.189 -20.231 1.00 86.69 643 GLU A O 1
ATOM 5112 N N . LEU A 1 644 ? 23.793 12.286 -20.994 1.00 84.19 644 LEU A N 1
ATOM 5113 C CA . LEU A 1 644 ? 25.197 12.665 -20.770 1.00 84.19 644 LEU A CA 1
ATOM 5114 C C . LEU A 1 644 ? 25.681 13.866 -21.607 1.00 84.19 644 LEU A C 1
ATOM 5116 O O . LEU A 1 644 ? 26.742 14.416 -21.295 1.00 84.19 644 LEU A O 1
ATOM 5120 N N . LEU A 1 645 ? 24.975 14.258 -22.673 1.00 83.06 645 LEU A N 1
ATOM 5121 C CA . LEU A 1 645 ? 25.253 15.496 -23.408 1.00 83.06 645 LEU A CA 1
ATOM 5122 C C . LEU A 1 645 ? 24.618 16.706 -22.714 1.00 83.06 645 LEU A C 1
ATOM 5124 O O . LEU A 1 645 ? 25.313 17.701 -22.535 1.00 83.06 645 LEU A O 1
ATOM 5128 N N . LEU A 1 646 ? 23.368 16.593 -22.252 1.00 78.12 646 LEU A N 1
ATOM 5129 C CA . LEU A 1 646 ? 22.649 17.676 -21.566 1.00 78.12 646 LEU A CA 1
ATOM 5130 C C . LEU A 1 646 ? 23.368 18.138 -20.287 1.00 78.12 646 LEU A C 1
ATOM 5132 O O . LEU A 1 646 ? 23.531 19.334 -20.063 1.00 78.12 646 LEU A O 1
ATOM 5136 N N . VAL A 1 647 ? 23.882 17.204 -19.476 1.00 70.62 647 VAL A N 1
ATOM 5137 C CA . VAL A 1 647 ? 24.574 17.565 -18.220 1.00 70.62 647 VAL A CA 1
ATOM 5138 C C . VAL A 1 647 ? 25.921 18.265 -18.463 1.00 70.62 647 VAL A C 1
ATOM 5140 O O . VAL A 1 647 ? 26.379 19.016 -17.612 1.00 70.62 647 VAL A O 1
ATOM 5143 N N . LYS A 1 648 ? 26.568 18.100 -19.628 1.00 59.62 648 LYS A N 1
ATOM 5144 C CA . LYS A 1 648 ? 27.834 18.811 -19.926 1.00 59.62 648 LYS A CA 1
ATOM 5145 C C . LYS A 1 648 ? 27.665 20.328 -20.049 1.00 59.62 648 LYS A C 1
ATOM 5147 O O . LYS A 1 648 ? 28.665 21.038 -20.007 1.00 59.62 648 LYS A O 1
ATOM 5152 N N . GLU A 1 649 ? 26.435 20.805 -20.213 1.00 57.38 649 GLU A N 1
ATOM 5153 C CA . GLU A 1 649 ? 26.097 22.228 -20.305 1.00 57.38 649 GLU A CA 1
ATOM 5154 C C . GLU A 1 649 ? 25.724 22.836 -18.935 1.00 57.38 649 GLU A C 1
ATOM 5156 O O . GLU A 1 649 ? 25.549 24.048 -18.835 1.00 57.38 649 GLU A O 1
ATOM 5161 N N . GLN A 1 650 ? 25.639 22.020 -17.872 1.00 58.03 650 GLN A N 1
ATOM 5162 C CA . GLN A 1 650 ? 25.248 22.425 -16.516 1.00 58.03 650 GLN A CA 1
ATOM 5163 C C . GLN A 1 650 ? 26.388 22.144 -15.519 1.00 58.03 650 GLN A C 1
ATOM 5165 O O . GLN A 1 650 ? 26.729 20.994 -15.247 1.00 58.03 650 GLN A O 1
ATOM 5170 N N . SER A 1 651 ? 27.014 23.198 -14.989 1.00 52.22 651 SER A N 1
ATOM 5171 C CA . SER A 1 651 ? 28.296 23.112 -14.276 1.00 52.22 651 SER A CA 1
ATOM 5172 C C . SER A 1 651 ? 28.176 23.216 -12.748 1.00 52.22 651 SER A C 1
ATOM 5174 O O . SER A 1 651 ? 28.595 24.223 -12.184 1.00 52.22 651 SER A O 1
ATOM 5176 N N . ASP A 1 652 ? 27.676 22.169 -12.084 1.00 59.91 652 ASP A N 1
ATOM 5177 C CA . ASP A 1 652 ? 27.621 22.072 -10.612 1.00 59.91 652 ASP A CA 1
ATOM 5178 C C . ASP A 1 652 ? 28.123 20.708 -10.096 1.00 59.91 652 ASP A C 1
ATOM 5180 O O . ASP A 1 652 ? 28.122 19.715 -10.827 1.00 59.91 652 ASP A O 1
ATOM 5184 N N . ALA A 1 653 ? 28.558 20.647 -8.832 1.00 56.62 653 ALA A N 1
ATOM 5185 C CA . ALA A 1 653 ? 29.239 19.478 -8.256 1.00 56.62 653 ALA A CA 1
ATOM 5186 C C . ALA A 1 653 ? 28.370 18.203 -8.217 1.00 56.62 653 ALA A C 1
ATOM 5188 O O . ALA A 1 653 ? 28.827 17.148 -8.640 1.00 56.62 653 ALA A O 1
ATOM 5189 N N . GLU A 1 654 ? 27.100 18.301 -7.820 1.00 54.94 654 GLU A N 1
ATOM 5190 C CA . GLU A 1 654 ? 26.159 17.164 -7.748 1.00 54.94 654 GLU A CA 1
ATOM 5191 C C . GLU A 1 654 ? 25.870 16.535 -9.134 1.00 54.94 654 GLU A C 1
ATOM 5193 O O . GLU A 1 654 ? 25.586 15.341 -9.286 1.00 54.94 654 GLU A O 1
ATOM 5198 N N . CYS A 1 655 ? 26.023 17.329 -10.201 1.00 57.72 655 CYS A N 1
ATOM 5199 C CA . CYS A 1 655 ? 25.952 16.824 -11.569 1.00 57.72 655 CYS A CA 1
ATOM 5200 C C . CYS A 1 655 ? 27.154 15.921 -11.915 1.00 57.72 655 CYS A C 1
ATOM 5202 O O . CYS A 1 655 ? 27.037 15.081 -12.809 1.00 57.72 655 CYS A O 1
ATOM 5204 N N . ALA A 1 656 ? 28.289 16.036 -11.213 1.00 62.34 656 ALA A N 1
ATOM 5205 C CA . ALA A 1 656 ? 29.474 15.205 -11.428 1.00 62.34 656 ALA A CA 1
ATOM 5206 C C . ALA A 1 656 ? 29.259 13.745 -10.994 1.00 62.34 656 ALA A C 1
ATOM 5208 O O . ALA A 1 656 ? 29.690 12.836 -11.711 1.00 62.34 656 ALA A O 1
ATOM 5209 N N . ASP A 1 657 ? 28.534 13.500 -9.902 1.00 63.72 657 ASP A N 1
ATOM 5210 C CA . ASP A 1 657 ? 28.222 12.142 -9.432 1.00 63.72 657 ASP A CA 1
ATOM 5211 C C . ASP A 1 657 ? 27.205 11.468 -10.350 1.00 63.72 657 ASP A C 1
ATOM 5213 O O . ASP A 1 657 ? 27.425 10.354 -10.836 1.00 63.72 657 ASP A O 1
ATOM 5217 N N . THR A 1 658 ? 26.156 12.206 -10.724 1.00 65.44 658 THR A N 1
ATOM 5218 C CA . THR A 1 658 ? 25.179 11.776 -11.736 1.00 65.44 658 THR A CA 1
ATOM 5219 C C . THR A 1 658 ? 25.867 11.438 -13.069 1.00 65.44 658 THR A C 1
ATOM 5221 O O . THR A 1 658 ? 25.610 10.383 -13.655 1.00 65.44 658 THR A O 1
ATOM 5224 N N . LEU A 1 659 ? 26.804 12.275 -13.537 1.00 67.69 659 LEU A N 1
ATOM 5225 C CA . LEU A 1 659 ? 27.647 11.991 -14.706 1.00 67.69 659 LEU A CA 1
ATOM 5226 C C . LEU A 1 659 ? 28.508 10.734 -14.520 1.00 67.69 659 LEU A C 1
ATOM 5228 O O . LEU A 1 659 ? 28.677 9.969 -15.470 1.00 67.69 659 LEU A O 1
ATOM 5232 N N . THR A 1 660 ? 29.076 10.526 -13.334 1.00 72.56 660 THR A N 1
ATOM 5233 C CA . THR A 1 660 ? 29.989 9.413 -13.040 1.00 72.56 660 THR A CA 1
ATOM 5234 C C . THR A 1 660 ? 29.254 8.077 -13.040 1.00 72.56 660 THR A C 1
ATOM 5236 O O . THR A 1 660 ? 29.662 7.172 -13.770 1.00 72.56 660 THR A O 1
ATOM 5239 N N . VAL A 1 661 ? 28.124 7.972 -12.334 1.00 72.75 661 VAL A N 1
ATOM 5240 C CA . VAL A 1 661 ? 27.252 6.782 -12.347 1.00 72.75 661 VAL A CA 1
ATOM 5241 C C . VAL A 1 661 ? 26.811 6.455 -13.776 1.00 72.75 661 VAL A C 1
ATOM 5243 O O . VAL A 1 661 ? 26.983 5.332 -14.248 1.00 72.75 661 VAL A O 1
ATOM 5246 N N . ARG A 1 662 ? 26.329 7.451 -14.527 1.00 77.25 662 ARG A N 1
ATOM 5247 C CA . ARG A 1 662 ? 25.853 7.253 -15.906 1.00 77.25 662 ARG A CA 1
ATOM 5248 C C . ARG A 1 662 ? 26.964 6.826 -16.868 1.00 77.25 662 ARG A C 1
ATOM 5250 O O . ARG A 1 662 ? 26.722 5.985 -17.730 1.00 77.25 662 ARG A O 1
ATOM 5257 N N . ARG A 1 663 ? 28.191 7.338 -16.711 1.00 80.88 663 ARG A N 1
ATOM 5258 C CA . ARG A 1 663 ? 29.365 6.870 -17.475 1.00 80.88 663 ARG A CA 1
ATOM 5259 C C . ARG A 1 663 ? 29.758 5.439 -17.107 1.00 80.88 663 ARG A C 1
ATOM 5261 O O . ARG A 1 663 ? 30.081 4.681 -18.017 1.00 80.88 663 ARG A O 1
ATOM 5268 N N . LYS A 1 664 ? 29.706 5.054 -15.821 1.00 80.81 664 LYS A N 1
ATOM 5269 C CA . LYS A 1 664 ? 29.932 3.661 -15.386 1.00 80.81 664 LYS A CA 1
ATOM 5270 C C . LYS A 1 664 ? 28.943 2.718 -16.089 1.00 80.81 664 LYS A C 1
ATOM 5272 O O . LYS A 1 664 ? 29.387 1.766 -16.722 1.00 80.81 664 LYS A O 1
ATOM 5277 N N . ILE A 1 665 ? 27.645 3.038 -16.074 1.00 81.69 665 ILE A N 1
ATOM 5278 C CA . ILE A 1 665 ? 26.595 2.251 -16.753 1.00 81.69 665 ILE A CA 1
ATOM 5279 C C . ILE A 1 665 ? 26.852 2.162 -18.268 1.00 81.69 665 ILE A C 1
ATOM 5281 O O . ILE A 1 665 ? 26.886 1.064 -18.813 1.00 81.69 665 ILE A O 1
ATOM 5285 N N . VAL A 1 666 ? 27.108 3.285 -18.957 1.00 85.12 666 VAL A N 1
ATOM 5286 C CA . VAL A 1 666 ? 27.414 3.277 -20.406 1.00 85.12 666 VAL A CA 1
ATOM 5287 C C . VAL A 1 666 ? 28.636 2.418 -20.736 1.00 85.12 666 VAL A C 1
ATOM 5289 O O . VAL A 1 666 ? 28.646 1.756 -21.771 1.00 85.12 666 VAL A O 1
ATOM 5292 N N . ASN A 1 667 ? 29.664 2.416 -19.884 1.00 83.44 667 ASN A N 1
ATOM 5293 C CA . ASN A 1 667 ? 30.844 1.580 -20.089 1.00 83.44 667 ASN A CA 1
ATOM 5294 C C . ASN A 1 667 ? 30.524 0.092 -19.904 1.00 83.44 667 ASN A C 1
ATOM 5296 O O . ASN A 1 667 ? 30.930 -0.694 -20.755 1.00 83.44 667 ASN A O 1
ATOM 5300 N N . LYS A 1 668 ? 29.773 -0.281 -18.856 1.00 84.38 668 LYS A N 1
ATOM 5301 C CA . LYS A 1 668 ? 29.371 -1.674 -18.606 1.00 84.38 668 LYS A CA 1
ATOM 5302 C C . LYS A 1 668 ? 28.504 -2.244 -19.738 1.00 84.38 668 LYS A C 1
ATOM 5304 O O . LYS A 1 668 ? 28.820 -3.296 -20.286 1.00 84.38 668 LYS A O 1
ATOM 5309 N N . LEU A 1 669 ? 27.494 -1.488 -20.181 1.00 85.44 669 LEU A N 1
ATOM 5310 C CA . LEU A 1 669 ? 26.647 -1.860 -21.326 1.00 85.44 669 LEU A CA 1
ATOM 5311 C C . LEU A 1 669 ? 27.434 -1.974 -22.648 1.00 85.44 669 LEU A C 1
ATOM 5313 O O . LEU A 1 669 ? 27.031 -2.677 -23.567 1.00 85.44 669 LEU A O 1
ATOM 5317 N N . LYS A 1 670 ? 28.576 -1.283 -22.768 1.00 86.56 670 LYS A N 1
ATOM 5318 C CA . LYS A 1 670 ? 29.499 -1.418 -23.909 1.00 86.56 670 LYS A CA 1
ATOM 5319 C C . LYS A 1 670 ? 30.509 -2.557 -23.755 1.00 86.56 670 LYS A C 1
ATOM 5321 O O . LYS A 1 670 ? 31.190 -2.865 -24.732 1.00 86.56 670 LYS A O 1
ATOM 5326 N N . SER A 1 671 ? 30.637 -3.153 -22.567 1.00 83.56 671 SER A N 1
ATOM 5327 C CA . SER A 1 671 ? 31.554 -4.267 -22.292 1.00 83.56 671 SER A CA 1
ATOM 5328 C C . SER A 1 671 ? 30.885 -5.640 -22.201 1.00 83.56 671 SER A C 1
ATOM 5330 O O . SER A 1 671 ? 31.615 -6.625 -22.173 1.00 83.56 671 SER A O 1
ATOM 5332 N N . GLY A 1 672 ? 29.551 -5.722 -22.192 1.00 83.31 672 GLY A N 1
ATOM 5333 C CA . GLY A 1 672 ? 28.810 -6.991 -22.258 1.00 83.31 672 GLY A CA 1
ATOM 5334 C C . GLY A 1 672 ? 27.495 -7.007 -21.475 1.00 83.31 672 GLY A C 1
ATOM 5335 O O . GLY A 1 672 ? 26.607 -7.782 -21.813 1.00 83.31 672 GLY A O 1
ATOM 5336 N N . ASP A 1 673 ? 27.345 -6.138 -20.472 1.00 86.00 673 ASP A N 1
ATOM 5337 C CA . ASP A 1 673 ? 26.117 -6.055 -19.678 1.00 86.00 673 ASP A CA 1
ATOM 5338 C C . ASP A 1 673 ? 24.931 -5.599 -20.549 1.00 86.00 673 ASP A C 1
ATOM 5340 O O . ASP A 1 673 ? 25.089 -4.869 -21.531 1.00 86.00 673 ASP A O 1
ATOM 5344 N N . SER A 1 674 ? 23.725 -5.999 -20.161 1.00 88.75 674 SER A N 1
ATOM 5345 C CA . SER A 1 674 ? 22.507 -5.825 -20.950 1.00 88.75 674 SER A CA 1
ATOM 5346 C C . SER A 1 674 ? 21.402 -5.107 -20.176 1.00 88.75 674 SER A C 1
ATOM 5348 O O . SER A 1 674 ? 21.363 -5.104 -18.945 1.00 88.75 674 SER A O 1
ATOM 5350 N N . TRP A 1 675 ? 20.471 -4.492 -20.905 1.00 90.38 675 TRP A N 1
ATOM 5351 C CA . TRP A 1 675 ? 19.231 -3.958 -20.345 1.00 90.38 675 TRP A CA 1
ATOM 5352 C C . TRP A 1 675 ? 18.046 -4.637 -21.013 1.00 90.38 675 TRP A C 1
ATOM 5354 O O . TRP A 1 675 ? 17.752 -4.406 -22.188 1.00 90.38 675 TRP A O 1
ATOM 5364 N N . MET A 1 676 ? 17.361 -5.482 -20.256 1.00 93.69 676 MET A N 1
ATOM 5365 C CA . MET A 1 676 ? 16.382 -6.423 -20.781 1.00 93.69 676 MET A CA 1
ATOM 5366 C C . MET A 1 676 ? 14.967 -5.994 -20.392 1.00 93.69 676 MET A C 1
ATOM 5368 O O . MET A 1 676 ? 14.734 -5.532 -19.277 1.00 93.69 676 MET A O 1
ATOM 5372 N N . ILE A 1 677 ? 14.000 -6.161 -21.298 1.00 95.81 677 ILE A N 1
ATOM 5373 C CA . ILE A 1 677 ? 12.570 -6.143 -20.962 1.00 95.81 677 ILE A CA 1
ATOM 5374 C C . ILE A 1 677 ? 12.079 -7.583 -20.879 1.00 95.81 677 ILE A C 1
ATOM 5376 O O . ILE A 1 677 ? 12.107 -8.302 -21.877 1.00 95.81 677 ILE A O 1
ATOM 5380 N N . PHE A 1 678 ? 11.579 -7.976 -19.714 1.00 97.06 678 PHE A N 1
ATOM 5381 C CA . PHE A 1 678 ? 10.965 -9.272 -19.464 1.00 97.06 678 PHE A CA 1
ATOM 5382 C C . PHE A 1 678 ? 9.442 -9.169 -19.543 1.00 97.06 678 PHE A C 1
ATOM 5384 O O . PHE A 1 678 ? 8.838 -8.210 -19.058 1.00 97.06 678 PHE A O 1
ATOM 5391 N N . TYR A 1 679 ? 8.820 -10.188 -20.126 1.00 98.00 679 TYR A N 1
ATOM 5392 C CA . TYR A 1 679 ? 7.374 -10.339 -20.243 1.00 98.00 679 TYR A CA 1
ATOM 5393 C C . TYR A 1 679 ? 6.941 -11.719 -19.746 1.00 98.00 679 TYR A C 1
ATOM 5395 O O . TYR A 1 679 ? 7.648 -12.703 -19.956 1.00 98.00 679 TYR A O 1
ATOM 5403 N N . GLY A 1 680 ? 5.763 -11.805 -19.128 1.00 97.75 680 GLY A N 1
ATOM 5404 C CA . GLY A 1 680 ? 5.127 -13.070 -18.760 1.00 97.75 680 GLY A CA 1
ATOM 5405 C C . GLY A 1 680 ? 3.618 -12.927 -18.566 1.00 97.75 680 GLY A C 1
ATOM 5406 O O . GLY A 1 680 ? 3.116 -11.845 -18.269 1.00 97.75 680 GLY A O 1
ATOM 5407 N N . GLU A 1 681 ? 2.878 -14.024 -18.716 1.00 97.75 681 GLU A N 1
ATOM 5408 C CA . GLU A 1 681 ? 1.423 -14.069 -18.509 1.00 97.75 681 GLU A CA 1
ATOM 5409 C C . GLU A 1 681 ? 1.047 -14.963 -17.320 1.00 97.75 681 GLU A C 1
ATOM 5411 O O . GLU A 1 681 ? 1.678 -15.999 -17.094 1.00 97.75 681 GLU A O 1
ATOM 5416 N N . LYS A 1 682 ? -0.027 -14.611 -16.599 1.00 97.81 682 LYS A N 1
ATOM 5417 C CA . LYS A 1 682 ? -0.725 -15.545 -15.702 1.00 97.81 682 LYS A CA 1
ATOM 5418 C C . LYS A 1 682 ? -1.576 -16.492 -16.544 1.00 97.81 682 LYS A C 1
ATOM 5420 O O . LYS A 1 682 ? -2.271 -16.051 -17.461 1.00 97.81 682 LYS A O 1
ATOM 5425 N N . GLN A 1 683 ? -1.541 -17.787 -16.239 1.00 93.06 683 GLN A N 1
ATOM 5426 C CA . GLN A 1 683 ? -2.302 -18.789 -16.986 1.00 93.06 683 GLN A CA 1
ATOM 5427 C C . GLN A 1 683 ? -3.812 -18.462 -17.007 1.00 93.06 683 GLN A C 1
ATOM 5429 O O . GLN A 1 683 ? -4.369 -17.963 -16.028 1.00 93.06 683 GLN A O 1
ATOM 5434 N N . LEU A 1 684 ? -4.473 -18.726 -18.141 1.00 87.50 684 LEU A N 1
ATOM 5435 C CA . LEU A 1 684 ? -5.936 -18.682 -18.239 1.00 87.50 684 LEU A CA 1
ATOM 5436 C C . LEU A 1 684 ? -6.544 -19.857 -17.456 1.00 87.50 684 LEU A C 1
ATOM 5438 O O . LEU A 1 684 ? -6.054 -20.981 -17.575 1.00 87.50 684 LEU A O 1
ATOM 5442 N N . SER A 1 685 ? -7.597 -19.575 -16.686 1.00 70.94 685 SER A N 1
ATOM 5443 C CA . SER A 1 685 ? -8.361 -20.538 -15.874 1.00 70.94 685 SER A CA 1
ATOM 5444 C C . SER A 1 685 ? -9.078 -21.600 -16.704 1.00 70.94 685 SER A C 1
ATOM 5446 O O . SER A 1 685 ? -9.768 -21.173 -17.661 1.00 70.94 685 SER A O 1
#

Solvent-accessible surface area (backbone atoms only — not comparable to full-atom values): 41308 Å² total; per-residue (Å²): 131,84,90,82,88,86,84,84,89,90,84,85,86,87,85,82,89,84,85,89,89,79,89,82,90,82,92,75,78,93,74,87,82,87,82,84,77,85,75,93,84,82,86,70,96,81,75,81,83,86,86,76,92,76,80,73,74,95,82,76,88,73,81,82,81,78,80,71,92,61,98,60,103,74,84,89,80,82,90,88,70,89,84,90,76,82,94,79,89,88,69,92,93,71,88,61,82,67,64,76,84,59,66,87,69,86,81,80,84,81,78,89,77,85,86,89,80,84,90,81,89,79,82,96,74,87,82,82,90,83,84,85,90,74,90,78,94,76,94,77,80,78,57,69,70,56,59,64,58,70,76,54,92,61,74,68,57,70,48,58,42,85,85,76,51,77,44,76,49,54,74,81,53,49,72,60,58,74,69,44,90,74,55,70,78,71,74,96,56,72,55,59,69,53,55,54,47,52,52,48,54,50,46,62,70,46,45,81,82,63,42,64,39,40,77,57,35,15,84,60,27,76,65,54,46,66,56,37,51,62,51,57,65,65,68,54,76,93,46,75,62,31,37,34,39,32,42,55,33,45,54,26,82,56,53,64,60,50,50,73,42,26,52,31,28,39,41,25,21,62,48,55,68,22,44,53,42,18,50,66,74,42,66,90,57,90,43,63,49,79,43,69,41,54,79,87,76,64,86,72,61,67,54,66,27,44,32,43,38,36,61,60,47,69,34,75,41,58,73,66,56,40,51,51,47,52,45,50,54,61,42,25,30,23,87,72,13,35,41,36,41,29,41,51,26,71,47,91,85,46,75,51,88,69,97,74,78,91,64,47,40,44,55,68,62,56,55,55,34,55,47,58,68,38,69,46,72,40,98,85,69,70,31,29,37,30,51,42,80,28,33,36,35,46,45,61,51,38,33,65,76,66,72,36,66,46,36,36,37,38,36,31,27,38,40,83,42,67,82,58,95,86,64,78,77,67,47,61,72,52,50,53,50,51,47,52,53,50,48,51,57,50,54,56,34,13,77,62,33,34,84,33,24,65,56,81,37,17,69,62,52,45,48,57,51,51,61,73,61,69,71,50,66,74,36,35,33,36,29,42,57,25,51,36,28,33,57,45,50,49,45,26,77,73,39,51,25,38,26,44,29,25,21,65,46,61,60,36,36,52,54,15,50,55,48,22,51,76,71,73,34,49,81,39,41,42,58,31,29,29,40,73,90,60,54,80,68,59,65,55,62,22,46,30,39,37,39,53,65,54,65,60,52,42,97,55,40,52,62,39,47,32,53,53,50,48,18,27,21,69,60,9,38,42,39,37,34,38,67,25,40,47,75,91,53,76,80,57,80,57,88,81,76,93,73,68,81,90,51,74,88,78,56,99,65,60,77,37,48,44,29,57,63,58,54,55,50,37,40,46,75,37,56,35,39,85,66,48,76,42,88,38,39,70,62,49,48,55,30,51,54,54,43,62,52,60,51,75,78,52,96,52,74,74,53,50,55,57,52,48,54,52,49,53,50,54,50,43,52,72,73,62,33,42,32,33,38,39,38,30,26,36,63,70,127

Radius of gyration: 32.41 Å; Cα contacts (8 Å, |Δi|>4): 971; chains: 1; bounding box: 83×89×104 Å

Mean predicted aligned error: 16.63 Å

Secondary structure (DSSP, 8-state):
--------------------------------------------TT---PPP-----TT---------SS-SS------------------TT---GGGGGG----------PPPP-S---------------S-------SSHHHHHTTSS--TT-EEEPTTS-EEE--HHHHHHHTT-TT----GGG-SHHHHHHHHHHHHHHT-TT--HHHHTT-TTHHHHHHHHHHHHHTTS---TT-EEEEES-TTTTTHHHHTTT-SEEEEEES-HHHHHHHHHHHTT-SSEEEEE--GGG--PPTT-EEEEEESS-GGGS-HHHHHHHHHHHHHHEEEEEEEEEEEE-SS----S--S--------HHHHHHHHHH-EEE-TTSSEEEEEEEEEEEE-HHHHHHHS---EEEEEEEEEEEE--TT-----HHHHHHHHHHHHHHHHHHHHHH-TT--STTHHHHHHHHHHHHT--TT-EEEEET-TTSHHHHHHHHHH--EEEEEES-HHHHHHHHHHHHHTT-TTTEEEEEE-TTT--PPTT-EEEEEEES-STTSTTHHHHHHHHHHHEEEEEEEEEEEEEB-TTS-----TTSS--GGGTTT----SSPPBHHHHHHHHHHHT-EEEEEEE-HHHHHHHHHHHHHHGGG---HHHHHHHHHHHHHHHHHHHT-EEEEEEEEPPP-